Protein AF-A0A0D2X2A5-F1 (afdb_monomer_lite)

pLDDT: mean 70.15, std 28.11, range [24.83, 98.88]

Structure (mmCIF, N/CA/C/O backbone):
data_AF-A0A0D2X2A5-F1
#
_entry.id   AF-A0A0D2X2A5-F1
#
loop_
_atom_site.group_PDB
_atom_site.id
_atom_site.type_symbol
_atom_site.label_atom_id
_atom_site.label_alt_id
_atom_site.label_comp_id
_atom_site.label_asym_id
_atom_site.label_entity_id
_atom_site.label_seq_id
_atom_site.pdbx_PDB_ins_code
_atom_site.Cartn_x
_atom_site.Cartn_y
_atom_site.Cartn_z
_atom_site.occupancy
_atom_site.B_iso_or_equiv
_atom_site.auth_seq_id
_atom_site.auth_comp_id
_atom_site.auth_asym_id
_atom_site.auth_atom_id
_atom_site.pdbx_PDB_model_num
ATOM 1 N N . MET A 1 1 ? -6.581 -45.782 33.056 1.00 32.84 1 MET A N 1
ATOM 2 C CA . MET A 1 1 ? -6.401 -47.003 32.231 1.00 32.84 1 MET A CA 1
ATOM 3 C C . MET A 1 1 ? -6.021 -46.526 30.834 1.00 32.84 1 MET A C 1
ATOM 5 O O . MET A 1 1 ? -6.647 -45.572 30.409 1.00 32.84 1 MET A O 1
ATOM 9 N N . SER A 1 2 ? -5.031 -47.036 30.097 1.00 30.36 2 SER A N 1
ATOM 10 C CA . SER A 1 2 ? -3.945 -48.006 30.355 1.00 30.36 2 SER A CA 1
ATOM 11 C C . SER A 1 2 ? -2.781 -47.655 29.393 1.00 30.36 2 SER A C 1
ATOM 13 O O . SER A 1 2 ? -3.034 -47.101 28.335 1.00 30.36 2 SER A O 1
ATOM 15 N N . SER A 1 3 ? -1.497 -47.722 29.781 1.00 31.25 3 SER A N 1
ATOM 16 C CA . SER A 1 3 ? -0.569 -48.865 29.557 1.00 31.25 3 SER A CA 1
ATOM 17 C C . SER A 1 3 ? -0.588 -49.469 28.135 1.00 31.25 3 SER A C 1
ATOM 19 O O . SER A 1 3 ? -1.670 -49.767 27.655 1.00 31.25 3 SER A O 1
ATOM 21 N N . LYS A 1 4 ? 0.533 -49.803 27.460 1.00 33.59 4 LYS A N 1
ATOM 22 C CA . LYS A 1 4 ? 1.995 -49.817 27.778 1.00 33.59 4 LYS A CA 1
ATOM 23 C C . LYS A 1 4 ? 2.784 -49.968 26.439 1.00 33.59 4 LYS A C 1
ATOM 25 O O . LYS A 1 4 ? 2.247 -50.570 25.525 1.00 33.59 4 LYS A O 1
ATOM 30 N N . ARG A 1 5 ? 3.932 -49.297 26.218 1.00 34.66 5 ARG A N 1
ATOM 31 C CA . ARG A 1 5 ? 5.357 -49.738 26.386 1.00 34.66 5 ARG A CA 1
ATOM 32 C C . ARG A 1 5 ? 5.875 -50.921 25.526 1.00 34.66 5 ARG A C 1
ATOM 34 O O . ARG A 1 5 ? 5.166 -51.891 25.315 1.00 34.66 5 ARG A O 1
ATOM 41 N N . SER A 1 6 ? 7.206 -50.889 25.307 1.00 31.50 6 SER A N 1
ATOM 42 C CA . SER A 1 6 ? 8.152 -51.982 24.936 1.00 31.50 6 SER A CA 1
ATOM 43 C C . SER A 1 6 ? 8.149 -52.455 23.465 1.00 31.50 6 SER A C 1
ATOM 45 O O . SER A 1 6 ? 7.145 -52.291 22.790 1.00 31.50 6 SER A O 1
ATOM 47 N N . SER A 1 7 ? 9.247 -52.975 22.883 1.00 29.16 7 SER A N 1
ATOM 48 C CA . SER A 1 7 ? 10.572 -53.376 23.439 1.00 29.16 7 SER A CA 1
ATOM 49 C C . SER A 1 7 ? 11.677 -53.200 22.363 1.00 29.16 7 SER A C 1
ATOM 51 O O . SER A 1 7 ? 11.432 -53.552 21.219 1.00 29.16 7 SER A O 1
ATOM 53 N N . THR A 1 8 ? 12.786 -52.474 22.584 1.00 29.30 8 THR A N 1
ATOM 54 C CA . THR A 1 8 ? 14.106 -52.877 23.156 1.00 29.30 8 THR A CA 1
ATOM 55 C C . THR A 1 8 ? 14.978 -53.857 22.353 1.00 29.30 8 THR A C 1
ATOM 57 O O . THR A 1 8 ? 14.485 -54.882 21.904 1.00 29.30 8 THR A O 1
ATOM 60 N N . ALA A 1 9 ? 16.298 -53.619 22.449 1.00 29.23 9 ALA A N 1
ATOM 61 C CA . ALA A 1 9 ? 17.432 -54.541 22.245 1.00 29.23 9 ALA A CA 1
ATOM 62 C C . ALA A 1 9 ? 17.908 -54.812 20.796 1.00 29.23 9 ALA A C 1
ATOM 64 O O . ALA A 1 9 ? 17.088 -54.910 19.895 1.00 29.23 9 ALA A O 1
ATOM 65 N N . SER A 1 10 ? 19.197 -55.068 20.514 1.00 26.59 10 SER A N 1
ATOM 66 C CA . SER A 1 10 ? 20.508 -54.511 20.959 1.00 26.59 10 SER A CA 1
ATOM 67 C C . SER A 1 10 ? 21.641 -55.369 20.342 1.00 26.59 10 SER A C 1
ATOM 69 O O . SER A 1 10 ? 21.366 -56.358 19.671 1.00 26.59 10 SER A O 1
ATOM 71 N N . THR A 1 11 ? 22.906 -55.040 20.647 1.00 26.92 11 THR A N 1
ATOM 72 C CA . THR A 1 11 ? 24.155 -55.778 20.327 1.00 26.92 11 THR A CA 1
ATOM 73 C C . THR A 1 11 ? 24.678 -55.675 18.882 1.00 26.92 11 THR A C 1
ATOM 75 O O . THR A 1 11 ? 23.896 -55.555 17.950 1.00 26.92 11 THR A O 1
ATOM 78 N N . SER A 1 12 ? 25.986 -55.810 18.612 1.00 27.12 12 SER A N 1
ATOM 79 C CA . SER A 1 12 ? 27.190 -55.101 19.130 1.00 27.12 12 SER A CA 1
ATOM 80 C C . SER A 1 12 ? 28.466 -55.772 18.589 1.00 27.12 12 SER A C 1
ATOM 82 O O . SER A 1 12 ? 28.427 -56.961 18.296 1.00 27.12 12 SER A O 1
ATOM 84 N N . ALA A 1 13 ? 29.605 -55.062 18.661 1.00 29.14 13 ALA A N 1
ATOM 85 C CA . ALA A 1 13 ? 30.983 -55.586 18.559 1.00 29.14 13 ALA A CA 1
ATOM 86 C C . ALA A 1 13 ? 31.476 -56.002 17.145 1.00 29.14 13 ALA A C 1
ATOM 88 O O . ALA A 1 13 ? 30.692 -56.432 16.313 1.00 29.14 13 ALA A O 1
ATOM 89 N N . SER A 1 14 ? 32.776 -55.919 16.808 1.00 27.38 14 SER A N 1
ATOM 90 C CA . SER A 1 14 ? 33.888 -55.113 17.376 1.00 27.38 14 SER A CA 1
ATOM 91 C C . SER A 1 14 ? 35.152 -55.178 16.487 1.00 27.38 14 SER A C 1
ATOM 93 O O . SER A 1 14 ? 35.272 -56.085 15.670 1.00 27.38 14 SER A O 1
ATOM 95 N N . SER A 1 15 ? 36.145 -54.322 16.794 1.00 28.38 15 SER A N 1
ATOM 96 C CA . SER A 1 15 ? 37.598 -54.478 16.518 1.00 28.38 15 SER A CA 1
ATOM 97 C C . SER A 1 15 ? 38.129 -54.244 15.079 1.00 28.38 15 SER A C 1
ATOM 99 O O . SER A 1 15 ? 37.384 -54.413 14.125 1.00 28.38 15 SER A O 1
ATOM 101 N N . ALA A 1 16 ? 39.410 -53.892 14.837 1.00 28.70 16 ALA A N 1
ATOM 102 C CA . ALA A 1 16 ? 40.402 -53.112 15.619 1.00 28.70 16 ALA A CA 1
ATOM 103 C C . ALA A 1 16 ? 41.716 -52.838 14.819 1.00 28.70 16 ALA A C 1
ATOM 105 O O . ALA A 1 16 ? 42.058 -53.590 13.912 1.00 28.70 16 ALA A O 1
ATOM 106 N N . SER A 1 17 ? 42.534 -51.897 15.333 1.00 27.88 17 SER A N 1
ATOM 107 C CA . SER A 1 17 ? 44.025 -51.847 15.291 1.00 27.88 17 SER A CA 1
ATOM 108 C C . SER A 1 17 ? 44.788 -51.190 14.110 1.00 27.88 17 SER A C 1
ATOM 110 O O . SER A 1 17 ? 44.331 -51.189 12.977 1.00 27.88 17 SER A O 1
ATOM 112 N N . GLY A 1 18 ? 45.996 -50.664 14.421 1.00 26.83 18 GLY A N 1
ATOM 113 C CA . GLY A 1 18 ? 47.064 -50.235 13.482 1.00 26.83 18 GLY A CA 1
ATOM 114 C C . GLY A 1 18 ? 46.926 -48.825 12.866 1.00 26.83 18 GLY A C 1
ATOM 115 O O . GLY A 1 18 ? 46.165 -48.666 11.928 1.00 26.83 18 GLY A O 1
ATOM 116 N N . ALA A 1 19 ? 47.577 -47.717 13.263 1.00 28.61 19 ALA A N 1
ATOM 117 C CA . ALA A 1 19 ? 48.648 -47.366 14.220 1.00 28.61 19 ALA A CA 1
ATOM 118 C C . ALA A 1 19 ? 50.090 -47.103 13.677 1.00 28.61 19 ALA A C 1
ATOM 120 O O . ALA A 1 19 ? 50.947 -47.980 13.710 1.00 28.61 19 ALA A O 1
ATOM 121 N N . SER A 1 20 ? 50.392 -45.804 13.464 1.00 27.73 20 SER A N 1
ATOM 122 C CA . SER A 1 20 ? 51.627 -45.086 13.895 1.00 27.73 20 SER A CA 1
ATOM 123 C C . SER A 1 20 ? 52.805 -44.800 12.922 1.00 27.73 20 SER A C 1
ATOM 125 O O . SER A 1 20 ? 53.211 -45.637 12.126 1.00 27.73 20 SER A O 1
ATOM 127 N N . ARG A 1 21 ? 53.457 -43.641 13.189 1.00 29.89 21 ARG A N 1
ATOM 128 C CA . ARG A 1 21 ? 54.792 -43.118 12.756 1.00 29.89 21 ARG A CA 1
ATOM 129 C C . ARG A 1 21 ? 54.937 -42.519 11.337 1.00 29.89 21 ARG A C 1
ATOM 131 O O . ARG A 1 21 ? 54.161 -42.857 10.462 1.00 29.89 21 ARG A O 1
ATOM 138 N N . ARG A 1 22 ? 55.989 -41.734 11.000 1.00 29.86 22 ARG A N 1
ATOM 139 C CA . ARG A 1 22 ? 56.739 -40.579 11.616 1.00 29.86 22 ARG A CA 1
ATOM 140 C C . ARG A 1 22 ? 57.906 -40.194 10.655 1.00 29.86 22 ARG A C 1
ATOM 142 O O . ARG A 1 22 ? 58.451 -41.100 10.038 1.00 29.86 22 ARG A O 1
ATOM 149 N N . ARG A 1 23 ? 58.405 -38.938 10.692 1.00 27.39 23 ARG A N 1
ATOM 150 C CA . ARG A 1 23 ? 59.551 -38.344 9.918 1.00 27.39 23 ARG A CA 1
ATOM 151 C C . ARG A 1 23 ? 59.237 -37.906 8.461 1.00 27.39 23 ARG A C 1
ATOM 153 O O . ARG A 1 23 ? 58.246 -38.371 7.923 1.00 27.39 23 ARG A O 1
ATOM 160 N N . ALA A 1 24 ? 60.105 -37.162 7.744 1.00 27.05 24 ALA A N 1
ATOM 161 C CA . ALA A 1 24 ? 60.683 -35.808 7.978 1.00 27.05 24 ALA A CA 1
ATOM 162 C C . ALA A 1 24 ? 61.898 -35.475 7.054 1.00 27.05 24 ALA A C 1
ATOM 164 O O . ALA A 1 24 ? 62.823 -36.279 6.987 1.00 27.05 24 ALA A O 1
ATOM 165 N N . ARG A 1 25 ? 61.955 -34.210 6.571 1.00 28.91 25 ARG A N 1
ATOM 166 C CA . ARG A 1 25 ? 63.118 -33.407 6.074 1.00 28.91 25 ARG A CA 1
ATOM 167 C C . ARG A 1 25 ? 63.757 -33.670 4.681 1.00 28.91 25 ARG A C 1
ATOM 169 O O . ARG A 1 25 ? 63.785 -34.792 4.199 1.00 28.91 25 ARG A O 1
ATOM 176 N N . VAL A 1 26 ? 64.419 -32.589 4.209 1.00 29.47 26 VAL A N 1
ATOM 177 C CA . VAL A 1 26 ? 65.443 -32.426 3.133 1.00 29.47 26 VAL A CA 1
ATOM 178 C C . VAL A 1 26 ? 64.914 -32.304 1.685 1.00 29.47 26 VAL A C 1
ATOM 180 O O . VAL A 1 26 ? 64.035 -33.075 1.325 1.00 29.47 26 VAL A O 1
ATOM 183 N N . ALA A 1 27 ? 65.451 -31.466 0.774 1.00 30.20 27 ALA A N 1
ATOM 184 C CA . ALA A 1 27 ? 65.960 -30.064 0.803 1.00 30.20 27 ALA A CA 1
ATOM 185 C C . ALA A 1 27 ? 66.344 -29.617 -0.637 1.00 30.20 27 ALA A C 1
ATOM 187 O O . ALA A 1 27 ? 66.700 -30.470 -1.450 1.00 30.20 27 ALA A O 1
ATOM 188 N N . SER A 1 28 ? 66.281 -28.311 -0.929 1.00 30.61 28 SER A N 1
ATOM 189 C CA . SER A 1 28 ? 67.082 -27.528 -1.909 1.00 30.61 28 SER A CA 1
ATOM 190 C C . SER A 1 28 ? 66.368 -26.196 -2.209 1.00 30.61 28 SER A C 1
ATOM 192 O O . SER A 1 28 ? 65.140 -26.182 -2.241 1.00 30.61 28 SER A O 1
ATOM 194 N N . ASP A 1 29 ? 66.983 -25.070 -2.567 1.00 31.33 29 ASP A N 1
ATOM 195 C CA . ASP A 1 29 ? 68.261 -24.392 -2.258 1.00 31.33 29 ASP A CA 1
ATOM 196 C C . ASP A 1 29 ? 68.499 -23.395 -3.411 1.00 31.33 29 ASP A C 1
ATOM 198 O O . ASP A 1 29 ? 68.717 -23.810 -4.549 1.00 31.33 29 ASP A O 1
ATOM 202 N N . SER A 1 30 ? 68.470 -22.092 -3.122 1.00 30.52 30 SER A N 1
ATOM 203 C CA . SER A 1 30 ? 69.180 -21.040 -3.873 1.00 30.52 30 SER A CA 1
ATOM 204 C C . SER A 1 30 ? 69.169 -19.749 -3.045 1.00 30.52 30 SER A C 1
ATOM 206 O O . SER A 1 30 ? 68.126 -19.390 -2.500 1.00 30.52 30 SER A O 1
ATOM 208 N N . GLU A 1 31 ? 70.316 -19.086 -2.926 1.00 32.56 31 GLU A N 1
ATOM 209 C CA . GLU A 1 31 ? 70.615 -18.087 -1.885 1.00 32.56 31 GLU A CA 1
ATOM 210 C C . GLU A 1 31 ? 70.664 -16.626 -2.407 1.00 32.56 31 GLU A C 1
ATOM 212 O O . GLU A 1 31 ? 70.429 -16.380 -3.589 1.00 32.56 31 GLU A O 1
ATOM 217 N N . GLN A 1 32 ? 71.088 -15.717 -1.510 1.00 30.36 32 GLN A N 1
ATOM 218 C CA . GLN A 1 32 ? 71.712 -14.391 -1.723 1.00 30.36 32 GLN A CA 1
ATOM 219 C C . GLN A 1 32 ? 70.823 -13.128 -1.817 1.00 30.36 32 GLN A C 1
ATOM 221 O O . GLN A 1 32 ? 69.774 -13.143 -2.455 1.00 30.36 32 GLN A O 1
ATOM 226 N N . ASP A 1 33 ? 71.242 -11.962 -1.288 1.00 30.08 33 ASP A N 1
ATOM 227 C CA . ASP A 1 33 ? 72.020 -11.686 -0.052 1.00 30.08 33 ASP A CA 1
ATOM 228 C C . ASP A 1 33 ? 71.978 -10.174 0.322 1.00 30.08 33 ASP A C 1
ATOM 230 O O . ASP A 1 33 ? 71.411 -9.361 -0.405 1.00 30.08 33 ASP A O 1
ATOM 234 N N . GLU A 1 34 ? 72.659 -9.829 1.420 1.00 29.34 34 GLU A N 1
ATOM 235 C CA . GLU A 1 34 ? 73.256 -8.534 1.804 1.00 29.34 34 GLU A CA 1
ATOM 236 C C . GLU A 1 34 ? 72.378 -7.379 2.356 1.00 29.34 34 GLU A C 1
ATOM 238 O O . GLU A 1 34 ? 71.592 -6.689 1.710 1.00 29.34 34 GLU A O 1
ATOM 243 N N . SER A 1 35 ? 72.672 -7.090 3.623 1.00 32.75 35 SER A N 1
ATOM 244 C CA . SER A 1 35 ? 72.694 -5.797 4.335 1.00 32.75 35 SER A CA 1
ATOM 245 C C . SER A 1 35 ? 73.920 -5.882 5.292 1.00 32.75 35 SER A C 1
ATOM 247 O O . SER A 1 35 ? 74.449 -6.994 5.400 1.00 32.75 35 SER A O 1
ATOM 249 N N . PRO A 1 36 ? 74.391 -4.855 6.052 1.00 56.97 36 PRO A N 1
ATOM 250 C CA . PRO A 1 36 ? 73.799 -3.549 6.399 1.00 56.97 36 PRO A CA 1
ATOM 251 C C . PRO A 1 36 ? 74.858 -2.387 6.434 1.00 56.97 36 PRO A C 1
ATOM 253 O O . PRO A 1 36 ? 75.723 -2.341 5.569 1.00 56.97 36 PRO A O 1
ATOM 256 N N . MET A 1 37 ? 74.832 -1.533 7.486 1.00 29.73 37 MET A N 1
ATOM 257 C CA . MET A 1 37 ? 75.758 -0.432 7.896 1.00 29.73 37 MET A CA 1
ATOM 258 C C . MET A 1 37 ? 75.454 0.984 7.345 1.00 29.73 37 MET A C 1
ATOM 260 O O . MET A 1 37 ? 74.975 1.102 6.225 1.00 29.73 37 MET A O 1
ATOM 264 N N . ASP A 1 38 ? 75.786 2.111 8.007 1.00 29.86 38 ASP A N 1
ATOM 265 C CA . ASP A 1 38 ? 75.870 2.485 9.449 1.00 29.86 38 ASP A CA 1
ATOM 266 C C . ASP A 1 38 ? 76.043 4.035 9.588 1.00 29.86 38 ASP A C 1
ATOM 268 O O . ASP A 1 38 ? 76.477 4.685 8.637 1.00 29.86 38 ASP A O 1
ATOM 272 N N . SER A 1 39 ? 75.819 4.605 10.788 1.00 30.23 39 SER A N 1
ATOM 273 C CA . SER A 1 39 ? 76.190 5.967 11.265 1.00 30.23 39 SER A CA 1
ATOM 274 C C . SER A 1 39 ? 75.469 7.204 10.660 1.00 30.23 39 SER A C 1
ATOM 276 O O . SER A 1 39 ? 75.005 7.175 9.527 1.00 30.23 39 SER A O 1
ATOM 278 N N . GLY A 1 40 ? 75.333 8.355 11.351 1.00 27.03 40 GLY A N 1
ATOM 279 C CA . GLY A 1 40 ? 75.561 8.675 12.778 1.00 27.03 40 GLY A CA 1
ATOM 280 C C . GLY A 1 40 ? 75.753 10.188 13.077 1.00 27.03 40 GLY A C 1
ATOM 281 O O . GLY A 1 40 ? 76.170 10.923 12.190 1.00 27.03 40 GLY A O 1
ATOM 282 N N . LEU A 1 41 ? 75.557 10.604 14.352 1.00 30.41 41 LEU A N 1
ATOM 283 C CA . LEU A 1 41 ? 76.009 11.885 14.985 1.00 30.41 41 LEU A CA 1
ATOM 284 C C . LEU A 1 41 ? 75.274 13.198 14.540 1.00 30.41 41 LEU A C 1
ATOM 286 O O . LEU A 1 41 ? 74.725 13.241 13.448 1.00 30.41 41 LEU A O 1
ATOM 290 N N . THR A 1 42 ? 75.155 14.314 15.300 1.00 29.62 42 THR A N 1
ATOM 291 C CA . THR A 1 42 ? 75.559 14.708 16.687 1.00 29.62 42 THR A CA 1
ATOM 292 C C . THR A 1 42 ? 74.770 15.943 17.211 1.00 29.62 42 THR A C 1
ATOM 294 O O . THR A 1 42 ? 74.426 16.802 16.412 1.00 29.62 42 THR A O 1
ATOM 297 N N . GLU A 1 43 ? 74.565 16.028 18.542 1.00 29.84 43 GLU A N 1
ATOM 298 C CA . GLU A 1 43 ? 74.581 17.200 19.484 1.00 29.84 43 GLU A CA 1
ATOM 299 C C . GLU A 1 43 ? 74.018 18.607 19.091 1.00 29.84 43 GLU A C 1
ATOM 301 O O . GLU A 1 43 ? 74.251 19.131 18.011 1.00 29.84 43 GLU A O 1
ATOM 306 N N . SER A 1 44 ? 73.365 19.382 19.983 1.00 27.62 44 SER A N 1
ATOM 307 C CA . SER A 1 44 ? 73.984 19.971 21.200 1.00 27.62 44 SER A CA 1
ATOM 308 C C . SER A 1 44 ? 73.030 20.825 22.095 1.00 27.62 44 SER A C 1
ATOM 310 O O . SER A 1 44 ? 72.017 21.324 21.627 1.00 27.62 44 SER A O 1
ATOM 312 N N . HIS A 1 45 ? 73.403 20.978 23.385 1.00 28.64 45 HIS A N 1
ATOM 313 C CA . HIS A 1 45 ? 73.138 22.040 24.408 1.00 28.64 45 HIS A CA 1
ATOM 314 C C . HIS A 1 45 ? 71.837 22.910 24.406 1.00 28.64 45 HIS A C 1
ATOM 316 O O . HIS A 1 45 ? 71.492 23.523 23.410 1.00 28.64 45 HIS A O 1
ATOM 322 N N . ALA A 1 46 ? 71.034 23.001 25.492 1.00 27.98 46 ALA A N 1
ATOM 323 C CA . ALA A 1 46 ? 71.226 23.680 26.813 1.00 27.98 46 ALA A CA 1
ATOM 324 C C . ALA A 1 46 ? 71.064 25.239 26.767 1.00 27.98 46 ALA A C 1
ATOM 326 O O . ALA A 1 46 ? 71.429 25.838 25.770 1.00 27.98 46 ALA A O 1
ATOM 327 N N . SER A 1 47 ? 70.563 26.011 27.760 1.00 28.05 47 SER A N 1
ATOM 328 C CA . SER A 1 47 ? 70.158 25.796 29.177 1.00 28.05 47 SER A CA 1
ATOM 329 C C . SER A 1 47 ? 69.275 26.961 29.733 1.00 28.05 47 SER A C 1
ATOM 331 O O . SER A 1 47 ? 69.194 28.009 29.102 1.00 28.05 47 SER A O 1
ATOM 333 N N . GLY A 1 48 ? 68.690 26.821 30.944 1.00 26.66 48 GLY A N 1
ATOM 334 C CA . GLY A 1 48 ? 68.057 27.903 31.753 1.00 26.66 48 GLY A CA 1
ATOM 335 C C . GLY A 1 48 ? 66.660 27.519 32.301 1.00 26.66 48 GLY A C 1
ATOM 336 O O . GLY A 1 48 ? 65.827 27.085 31.522 1.00 26.66 48 GLY A O 1
ATOM 337 N N . ALA A 1 49 ? 66.343 27.457 33.610 1.00 28.86 49 ALA A N 1
ATOM 338 C CA . ALA A 1 49 ? 66.426 28.433 34.726 1.00 28.86 49 ALA A CA 1
ATOM 339 C C . ALA A 1 49 ? 65.327 29.531 34.667 1.00 28.86 49 ALA A C 1
ATOM 341 O O . ALA A 1 49 ? 65.189 30.162 33.631 1.00 28.86 49 ALA A O 1
ATOM 342 N N . ARG A 1 50 ? 64.556 29.870 35.726 1.00 29.48 50 ARG A N 1
ATOM 343 C CA . ARG A 1 50 ? 64.545 29.463 37.162 1.00 29.48 50 ARG A CA 1
ATOM 344 C C . ARG A 1 50 ? 63.261 29.971 37.881 1.00 29.48 50 ARG A C 1
ATOM 346 O O . ARG A 1 50 ? 62.939 31.134 37.695 1.00 29.48 50 ARG A O 1
ATOM 353 N N . HIS A 1 51 ? 62.704 29.194 38.830 1.00 29.52 51 HIS A N 1
ATOM 354 C CA . HIS A 1 51 ? 61.874 29.629 39.996 1.00 29.52 51 HIS A CA 1
ATOM 355 C C . HIS A 1 51 ? 60.619 30.532 39.747 1.00 29.52 51 HIS A C 1
ATOM 357 O O . HIS A 1 51 ? 60.285 30.828 38.612 1.00 29.52 51 HIS A O 1
ATOM 363 N N . ALA A 1 52 ? 59.917 31.079 40.762 1.00 29.36 52 ALA A N 1
ATOM 364 C CA . ALA A 1 52 ? 59.089 30.510 41.867 1.00 29.36 52 ALA A CA 1
ATOM 365 C C . ALA A 1 52 ? 58.469 31.709 42.676 1.00 29.36 52 ALA A C 1
ATOM 367 O O . ALA A 1 52 ? 58.858 32.841 42.415 1.00 29.36 52 ALA A O 1
ATOM 368 N N . THR A 1 53 ? 57.551 31.646 43.664 1.00 28.20 53 THR A N 1
ATOM 369 C CA . THR A 1 53 ? 56.893 30.578 44.466 1.00 28.20 53 THR A CA 1
ATOM 370 C C . THR A 1 53 ? 55.617 31.140 45.156 1.00 28.20 53 THR A C 1
ATOM 372 O O . THR A 1 53 ? 55.583 32.342 45.396 1.00 28.20 53 THR A O 1
ATOM 375 N N . ARG A 1 54 ? 54.714 30.269 45.670 1.00 29.62 54 ARG A N 1
ATOM 376 C CA . ARG A 1 54 ? 53.617 30.537 46.662 1.00 29.62 54 ARG A CA 1
ATOM 377 C C . ARG A 1 54 ? 52.398 31.359 46.169 1.00 29.62 54 ARG A C 1
ATOM 379 O O . ARG A 1 54 ? 52.523 32.131 45.234 1.00 29.62 54 ARG A O 1
ATOM 386 N N . GLY A 1 55 ? 51.211 31.250 46.791 1.00 27.20 55 GLY A N 1
ATOM 387 C CA . GLY A 1 55 ? 50.754 30.304 47.837 1.00 27.20 55 GLY A CA 1
ATOM 388 C C . GLY A 1 55 ? 49.607 30.836 48.733 1.00 27.20 55 GLY A C 1
ATOM 389 O O . GLY A 1 55 ? 49.327 32.027 48.714 1.00 27.20 55 GLY A O 1
ATOM 390 N N . GLY A 1 56 ? 49.001 29.957 49.550 1.00 27.75 56 GLY A N 1
ATOM 391 C CA . GLY A 1 56 ? 47.809 30.222 50.399 1.00 27.75 56 GLY A CA 1
ATOM 392 C C . GLY A 1 56 ? 46.535 29.620 49.772 1.00 27.75 56 GLY A C 1
ATOM 393 O O . GLY A 1 56 ? 46.423 29.657 48.554 1.00 27.75 56 GLY A O 1
ATOM 394 N N . ARG A 1 57 ? 45.621 28.900 50.452 1.00 27.75 57 ARG A N 1
ATOM 395 C CA . ARG A 1 57 ? 45.013 28.996 51.812 1.00 27.75 57 ARG A CA 1
ATOM 396 C C . ARG A 1 57 ? 44.096 30.232 51.957 1.00 27.75 57 ARG A C 1
ATOM 398 O O . ARG A 1 57 ? 44.504 31.305 51.536 1.00 27.75 57 ARG A O 1
ATOM 405 N N . GLU A 1 58 ? 42.882 30.149 52.522 1.00 29.88 58 GLU A N 1
ATOM 406 C CA . GLU A 1 58 ? 42.249 29.037 53.270 1.00 29.88 58 GLU A CA 1
ATOM 407 C C . GLU A 1 58 ? 40.697 28.999 53.159 1.00 29.88 58 GLU A C 1
ATOM 409 O O . GLU A 1 58 ? 40.110 29.662 52.311 1.00 29.88 58 GLU A O 1
ATOM 414 N N . GLN A 1 59 ? 40.080 28.156 53.999 1.00 29.22 59 GLN A N 1
ATOM 415 C CA . GLN A 1 59 ? 38.647 27.868 54.227 1.00 29.22 59 GLN A CA 1
ATOM 416 C C . GLN A 1 59 ? 37.845 29.137 54.667 1.00 29.22 59 GLN A C 1
ATOM 418 O O . GLN A 1 59 ? 38.461 30.174 54.893 1.00 29.22 59 GLN A O 1
ATOM 423 N N . THR A 1 60 ? 36.505 29.194 54.797 1.00 29.97 60 THR A N 1
ATOM 424 C CA . THR A 1 60 ? 35.539 28.277 55.469 1.00 29.97 60 THR A CA 1
ATOM 425 C C . THR A 1 60 ? 34.057 28.540 55.103 1.00 29.97 60 THR A C 1
ATOM 427 O O . THR A 1 60 ? 33.705 29.674 54.805 1.00 29.97 60 THR A O 1
ATOM 430 N N . ASP A 1 61 ? 33.217 27.504 55.266 1.00 28.09 61 ASP A N 1
ATOM 431 C CA . ASP A 1 61 ? 31.849 27.433 55.851 1.00 28.09 61 ASP A CA 1
ATOM 432 C C . ASP A 1 61 ? 30.688 28.415 55.533 1.00 28.09 61 ASP A C 1
ATOM 434 O O . ASP A 1 61 ? 30.840 29.621 55.380 1.00 28.09 61 ASP A O 1
ATOM 438 N N . GLY A 1 62 ? 29.462 27.862 55.631 1.00 28.08 62 GLY A N 1
ATOM 439 C CA . GLY A 1 62 ? 28.177 28.583 55.732 1.00 28.08 62 GLY A CA 1
ATOM 440 C C . GLY A 1 62 ? 27.401 28.674 54.406 1.00 28.08 62 GLY A C 1
ATOM 441 O O . GLY A 1 62 ? 27.916 29.174 53.418 1.00 28.08 62 GLY A O 1
ATOM 442 N N . GLY A 1 63 ? 26.149 28.219 54.264 1.00 25.73 63 GLY A N 1
ATOM 443 C CA . GLY A 1 63 ? 25.174 27.771 55.266 1.00 25.73 63 GLY A CA 1
ATOM 444 C C . GLY A 1 63 ? 24.462 28.958 55.938 1.00 25.73 63 GLY A C 1
ATOM 445 O O . GLY A 1 63 ? 25.119 29.770 56.568 1.00 25.73 63 GLY A O 1
ATOM 446 N N . SER A 1 64 ? 23.133 29.107 55.893 1.00 27.97 64 SER A N 1
ATOM 447 C CA . SER A 1 64 ? 22.088 28.256 55.294 1.00 27.97 64 SER A CA 1
ATOM 448 C C . SER A 1 64 ? 20.751 29.018 55.197 1.00 27.97 64 SER A C 1
ATOM 450 O O . SER A 1 64 ? 20.591 30.005 55.910 1.00 27.97 64 SER A O 1
ATOM 452 N N . ARG A 1 65 ? 19.769 28.462 54.457 1.00 29.05 65 ARG A N 1
ATOM 453 C CA . ARG A 1 65 ? 18.321 28.807 54.502 1.00 29.05 65 ARG A CA 1
ATOM 454 C C . ARG A 1 65 ? 17.937 30.234 54.043 1.00 29.05 65 ARG A C 1
ATOM 456 O O . ARG A 1 65 ? 18.763 31.129 54.015 1.00 29.05 65 ARG A O 1
ATOM 463 N N . ALA A 1 66 ? 16.676 30.528 53.716 1.00 27.59 66 ALA A N 1
ATOM 464 C CA . ALA A 1 66 ? 15.583 29.731 53.126 1.00 27.59 66 ALA A CA 1
ATOM 465 C C . ALA A 1 66 ? 14.434 30.687 52.747 1.00 27.59 66 ALA A C 1
ATOM 467 O O . ALA A 1 66 ? 14.315 31.738 53.370 1.00 27.59 66 ALA A O 1
ATOM 468 N N . ALA A 1 67 ? 13.533 30.232 51.861 1.00 27.75 67 ALA A N 1
ATOM 469 C CA . ALA A 1 67 ? 12.215 30.827 51.591 1.00 27.75 67 ALA A CA 1
ATOM 470 C C . ALA A 1 67 ? 12.218 32.253 50.978 1.00 27.75 67 ALA A C 1
ATOM 472 O O . ALA A 1 67 ? 13.179 32.999 51.098 1.00 27.75 67 ALA A O 1
ATOM 473 N N . ALA A 1 68 ? 11.158 32.712 50.310 1.00 27.38 68 ALA A N 1
ATOM 474 C CA . ALA A 1 68 ? 10.107 32.032 49.535 1.00 27.38 68 ALA A CA 1
ATOM 475 C C . ALA A 1 68 ? 9.333 33.111 48.743 1.00 27.38 68 ALA A C 1
ATOM 477 O O . ALA A 1 68 ? 9.497 34.298 49.017 1.00 27.38 68 ALA A O 1
ATOM 478 N N . SER A 1 69 ? 8.386 32.679 47.897 1.00 27.19 69 SER A N 1
ATOM 479 C CA . SER A 1 69 ? 7.263 33.490 47.379 1.00 27.19 69 SER A CA 1
ATOM 480 C C . SER A 1 69 ? 7.628 34.617 46.386 1.00 27.19 69 SER A C 1
ATOM 482 O O . SER A 1 69 ? 8.763 35.074 46.347 1.00 27.19 69 SER A O 1
ATOM 484 N N . SER A 1 70 ? 6.716 35.138 45.559 1.00 27.48 70 SER A N 1
ATOM 485 C CA . SER A 1 70 ? 5.506 34.571 44.921 1.00 27.48 70 SER A CA 1
ATOM 486 C C . SER A 1 70 ? 4.927 35.620 43.964 1.00 27.48 70 SER A C 1
ATOM 488 O O . SER A 1 70 ? 5.164 36.803 44.184 1.00 27.48 70 SER A O 1
ATOM 490 N N . ALA A 1 71 ? 4.064 35.192 43.034 1.00 28.75 71 ALA A N 1
ATOM 491 C CA . ALA A 1 71 ? 3.323 36.027 42.079 1.00 28.75 71 ALA A CA 1
ATOM 492 C C . ALA A 1 71 ? 4.234 36.753 41.054 1.00 28.75 71 ALA A C 1
ATOM 494 O O . ALA A 1 71 ? 5.192 37.427 41.405 1.00 28.75 71 ALA A O 1
ATOM 495 N N . ALA A 1 72 ? 4.098 36.550 39.743 1.00 27.81 72 ALA A N 1
ATOM 496 C CA . ALA A 1 72 ? 2.898 36.632 38.903 1.00 27.81 72 ALA A CA 1
ATOM 497 C C . ALA A 1 72 ? 2.304 38.049 38.873 1.00 27.81 72 ALA A C 1
ATOM 499 O O . ALA A 1 72 ? 1.714 38.514 39.845 1.00 27.81 72 ALA A O 1
ATOM 500 N N . PHE A 1 73 ? 2.410 38.701 37.715 1.00 25.94 73 PHE A N 1
ATOM 501 C CA . PHE A 1 73 ? 1.593 39.859 37.373 1.00 25.94 73 PHE A CA 1
ATOM 502 C C . PHE A 1 73 ? 1.105 39.733 35.930 1.00 25.94 73 PHE A C 1
ATOM 504 O O . PHE A 1 73 ? 1.784 39.158 35.080 1.00 25.94 73 PHE A O 1
ATOM 511 N N . SER A 1 74 ? -0.104 40.218 35.681 1.00 26.83 74 SER A N 1
ATOM 512 C CA . SER A 1 74 ? -0.852 40.031 34.440 1.00 26.83 74 SER A CA 1
ATOM 513 C C . SER A 1 74 ? -0.817 41.269 33.539 1.00 26.83 74 SER A C 1
ATOM 515 O O . SER A 1 74 ? -0.630 42.387 34.011 1.00 26.83 74 SER A O 1
ATOM 517 N N . GLY A 1 75 ? -1.128 41.068 32.253 1.00 26.31 75 GLY A N 1
ATOM 518 C CA . GLY A 1 75 ? -1.864 42.071 31.473 1.00 26.31 75 GLY A CA 1
ATOM 519 C C . GLY A 1 75 ? -1.120 42.802 30.350 1.00 26.31 75 GLY A C 1
ATOM 520 O O . GLY A 1 75 ? -0.439 43.791 30.580 1.00 26.31 75 GLY A O 1
ATOM 521 N N . GLY A 1 76 ? -1.423 42.400 29.111 1.00 25.27 76 GLY A N 1
ATOM 522 C CA . GLY A 1 76 ? -2.158 43.281 28.189 1.00 25.27 76 GLY A CA 1
ATOM 523 C C . GLY A 1 76 ? -1.432 44.449 27.501 1.00 25.27 76 GLY A C 1
ATOM 524 O O . GLY A 1 76 ? -1.366 45.547 28.032 1.00 25.27 76 GLY A O 1
ATOM 525 N N . SER A 1 77 ? -1.062 44.216 26.237 1.00 26.19 77 SER A N 1
ATOM 526 C CA . SER A 1 77 ? -1.178 45.118 25.070 1.00 26.19 77 SER A CA 1
ATOM 527 C C . SER A 1 77 ? -1.117 46.650 25.224 1.00 26.19 77 SER A C 1
ATOM 529 O O . SER A 1 77 ? -2.066 47.262 25.703 1.00 26.19 77 SER A O 1
ATOM 531 N N . ALA A 1 78 ? -0.165 47.275 24.510 1.00 29.06 78 ALA A N 1
ATOM 532 C CA . ALA A 1 78 ? -0.471 48.250 23.442 1.00 29.06 78 ALA A CA 1
ATOM 533 C C . ALA A 1 78 ? 0.764 48.574 22.565 1.00 29.06 78 ALA A C 1
ATOM 535 O O . ALA A 1 78 ? 1.906 48.417 22.991 1.00 29.06 78 ALA A O 1
ATOM 536 N N . HIS A 1 79 ? 0.533 49.051 21.336 1.00 30.05 79 HIS A N 1
ATOM 537 C CA . HIS A 1 79 ? 1.576 49.562 20.434 1.00 30.05 79 HIS A CA 1
ATOM 538 C C . HIS A 1 79 ? 2.187 50.893 20.906 1.00 30.05 79 HIS A C 1
ATOM 540 O O . HIS A 1 79 ? 1.463 51.777 21.357 1.00 30.05 79 HIS A O 1
ATOM 546 N N . LEU A 1 80 ? 3.460 51.122 20.559 1.00 26.80 80 LEU A N 1
ATOM 547 C CA . LEU A 1 80 ? 3.893 52.399 19.974 1.00 26.80 80 LEU A CA 1
ATOM 548 C C . LEU A 1 80 ? 5.104 52.191 19.043 1.00 26.80 80 LEU A C 1
ATOM 550 O O . LEU A 1 80 ? 5.835 51.214 19.185 1.00 26.80 80 LEU A O 1
ATOM 554 N N . ALA A 1 81 ? 5.318 53.096 18.083 1.00 28.69 81 ALA A N 1
ATOM 555 C CA . ALA A 1 81 ? 6.428 53.037 17.123 1.00 28.69 81 ALA A CA 1
ATOM 556 C C . ALA A 1 81 ? 7.433 54.184 17.341 1.00 28.69 81 ALA A C 1
ATOM 558 O O . ALA A 1 81 ? 7.034 55.301 17.666 1.00 28.69 81 ALA A O 1
ATOM 559 N N . GLY A 1 82 ? 8.728 53.940 17.099 1.00 25.48 82 GLY A N 1
ATOM 560 C CA . GLY A 1 82 ? 9.792 54.948 17.230 1.00 25.48 82 GLY A CA 1
ATOM 561 C C . GLY A 1 82 ? 10.992 54.686 16.309 1.00 25.48 82 GLY A C 1
ATOM 562 O O . GLY A 1 82 ? 11.364 53.539 16.086 1.00 25.48 82 GLY A O 1
ATOM 563 N N . LYS A 1 83 ? 11.597 55.751 15.756 1.00 25.98 83 LYS A N 1
ATOM 564 C CA . LYS A 1 83 ? 12.742 55.702 14.817 1.00 25.98 83 LYS A CA 1
ATOM 565 C C . LYS A 1 83 ? 13.980 56.430 15.374 1.00 25.98 83 LYS A C 1
ATOM 567 O O . LYS A 1 83 ? 13.926 57.651 15.486 1.00 25.98 83 LYS A O 1
ATOM 572 N N . VAL A 1 84 ? 15.105 55.723 15.569 1.00 25.36 84 VAL A N 1
ATOM 573 C CA . VAL A 1 84 ? 16.498 56.250 15.650 1.00 25.36 84 VAL A CA 1
ATOM 574 C C . VAL A 1 84 ? 17.479 55.172 15.118 1.00 25.36 84 VAL A C 1
ATOM 576 O O . VAL A 1 84 ? 17.124 54.000 15.078 1.00 25.36 84 VAL A O 1
ATOM 579 N N . LYS A 1 85 ? 18.724 55.501 14.739 1.00 24.98 85 LYS A N 1
ATOM 580 C CA . LYS A 1 85 ? 19.138 55.965 13.394 1.00 24.98 85 LYS A CA 1
ATOM 581 C C . LYS A 1 85 ? 20.588 56.521 13.435 1.00 24.98 85 LYS A C 1
ATOM 583 O O . LYS A 1 85 ? 20.776 57.656 13.863 1.00 24.98 85 LYS A O 1
ATOM 588 N N . HIS A 1 86 ? 21.554 55.784 12.865 1.00 26.61 86 HIS A N 1
ATOM 589 C CA . HIS A 1 86 ? 23.017 56.070 12.790 1.00 26.61 86 HIS A CA 1
ATOM 590 C C . HIS A 1 86 ? 23.821 55.835 14.090 1.00 26.61 86 HIS A C 1
ATOM 592 O O . HIS A 1 86 ? 23.241 55.893 15.168 1.00 26.61 86 HIS A O 1
ATOM 598 N N . ALA A 1 87 ? 25.140 55.563 14.067 1.00 25.64 87 ALA A N 1
ATOM 599 C CA . ALA A 1 87 ? 26.137 55.393 12.970 1.00 25.64 87 ALA A CA 1
ATOM 600 C C . ALA A 1 87 ? 26.804 53.978 13.059 1.00 25.64 87 ALA A C 1
ATOM 602 O O . ALA A 1 87 ? 26.237 53.146 13.759 1.00 25.64 87 ALA A O 1
ATOM 603 N N . SER A 1 88 ? 27.891 53.530 12.399 1.00 24.83 88 SER A N 1
ATOM 604 C CA . SER A 1 88 ? 29.011 54.063 11.561 1.00 24.83 88 SER A CA 1
ATOM 605 C C . SER A 1 88 ? 29.274 53.070 10.378 1.00 24.83 88 SER A C 1
ATOM 607 O O . SER A 1 88 ? 28.484 52.141 10.247 1.00 24.83 88 SER A O 1
ATOM 609 N N . LYS A 1 89 ? 30.184 53.164 9.381 1.00 26.14 89 LYS A N 1
ATOM 610 C CA . LYS A 1 89 ? 31.543 53.732 9.119 1.00 26.14 89 LYS A CA 1
ATOM 611 C C . LYS A 1 89 ? 32.695 52.970 9.819 1.00 26.14 89 LYS A C 1
ATOM 613 O O . LYS A 1 89 ? 32.796 53.077 11.032 1.00 26.14 89 LYS A O 1
ATOM 618 N N . HIS A 1 90 ? 33.493 52.116 9.159 1.00 30.09 90 HIS A N 1
ATOM 619 C CA . HIS A 1 90 ? 34.543 52.337 8.117 1.00 30.09 90 HIS A CA 1
ATOM 620 C C . HIS A 1 90 ? 35.891 51.856 8.727 1.00 30.09 90 HIS A C 1
ATOM 622 O O . HIS A 1 90 ? 36.008 51.946 9.949 1.00 30.09 90 HIS A O 1
ATOM 628 N N . ASP A 1 91 ? 36.959 51.394 8.062 1.00 29.44 91 ASP A N 1
ATOM 629 C CA . ASP A 1 91 ? 37.320 50.934 6.690 1.00 29.44 91 ASP A CA 1
ATOM 630 C C . ASP A 1 91 ? 38.683 50.177 6.844 1.00 29.44 91 ASP A C 1
ATOM 632 O O . ASP A 1 91 ? 39.319 50.331 7.890 1.00 29.44 91 ASP A O 1
ATOM 636 N N . ASP A 1 92 ? 39.239 49.354 5.942 1.00 31.45 92 ASP A N 1
ATOM 637 C CA . ASP A 1 92 ? 38.870 48.864 4.594 1.00 31.45 92 ASP A CA 1
ATOM 638 C C . ASP A 1 92 ? 39.565 47.492 4.325 1.00 31.45 92 ASP A C 1
ATOM 640 O O . ASP A 1 92 ? 40.305 47.027 5.199 1.00 31.45 92 ASP A O 1
ATOM 644 N N . GLY A 1 93 ? 39.425 46.873 3.135 1.00 26.52 93 GLY A N 1
ATOM 645 C CA . GLY A 1 93 ? 40.365 45.809 2.695 1.00 26.52 93 GLY A CA 1
ATOM 646 C C . GLY A 1 93 ? 39.913 44.802 1.616 1.00 26.52 93 GLY A C 1
ATOM 647 O O . GLY A 1 93 ? 39.339 43.766 1.945 1.00 26.52 93 GLY A O 1
ATOM 648 N N . ASP A 1 94 ? 40.275 45.094 0.363 1.00 31.80 94 ASP A N 1
ATOM 649 C CA . ASP A 1 94 ? 40.223 44.307 -0.895 1.00 31.80 94 ASP A CA 1
ATOM 650 C C . ASP A 1 94 ? 40.635 42.808 -0.842 1.00 31.80 94 ASP A C 1
ATOM 652 O O . ASP A 1 94 ? 41.387 42.396 0.041 1.00 31.80 94 ASP A O 1
ATOM 656 N N . ASP A 1 95 ? 40.368 41.953 -1.847 1.00 33.22 95 ASP A N 1
ATOM 657 C CA . ASP A 1 95 ? 39.296 41.830 -2.873 1.00 33.22 95 ASP A CA 1
ATOM 658 C C . ASP A 1 95 ? 39.559 40.518 -3.659 1.00 33.22 95 ASP A C 1
ATOM 660 O O . ASP A 1 95 ? 40.638 40.381 -4.236 1.00 33.22 95 ASP A O 1
ATOM 664 N N . ASP A 1 96 ? 38.632 39.542 -3.678 1.00 35.53 96 ASP A N 1
ATOM 665 C CA . ASP A 1 96 ? 38.784 38.314 -4.497 1.00 35.53 96 ASP A CA 1
ATOM 666 C C . ASP A 1 96 ? 37.470 37.499 -4.671 1.00 35.53 96 ASP A C 1
ATOM 668 O O . ASP A 1 96 ? 37.293 36.413 -4.098 1.00 35.53 96 ASP A O 1
ATOM 672 N N . GLN A 1 97 ? 36.469 38.020 -5.411 1.00 33.50 97 GLN A N 1
ATOM 673 C CA . GLN A 1 97 ? 35.238 37.239 -5.686 1.00 33.50 97 GLN A CA 1
ATOM 674 C C . GLN A 1 97 ? 34.395 37.634 -6.924 1.00 33.50 97 GLN A C 1
ATOM 676 O O . GLN A 1 97 ? 33.219 37.997 -6.826 1.00 33.50 97 GLN A O 1
ATOM 681 N N . ALA A 1 98 ? 34.954 37.474 -8.129 1.00 41.56 98 ALA A N 1
ATOM 682 C CA . ALA A 1 98 ? 34.274 37.797 -9.394 1.00 41.56 98 ALA A CA 1
ATOM 683 C C . ALA A 1 98 ? 33.997 36.590 -10.330 1.00 41.56 98 ALA A C 1
ATOM 685 O O . ALA A 1 98 ? 34.540 36.527 -11.433 1.00 41.56 98 ALA A O 1
ATOM 686 N N . PRO A 1 99 ? 33.097 35.655 -9.952 1.00 43.75 99 PRO A N 1
ATOM 687 C CA . PRO A 1 99 ? 32.220 35.068 -10.983 1.00 43.75 99 PRO A CA 1
ATOM 688 C C . PRO A 1 99 ? 30.733 34.907 -10.593 1.00 43.75 99 PRO A C 1
ATOM 690 O O . PRO A 1 99 ? 29.898 34.658 -11.461 1.00 43.75 99 PRO A O 1
ATOM 693 N N . PHE A 1 100 ? 30.355 35.054 -9.318 1.00 38.81 100 PHE A N 1
ATOM 694 C CA . PHE A 1 100 ? 29.045 34.576 -8.829 1.00 38.81 100 PHE A CA 1
ATOM 695 C C . PHE A 1 100 ? 27.838 35.459 -9.221 1.00 38.81 100 PHE A C 1
ATOM 697 O O . PHE A 1 100 ? 26.732 34.964 -9.445 1.00 38.81 100 PHE A O 1
ATOM 704 N N . ASN A 1 101 ? 28.038 36.775 -9.358 1.00 46.22 101 ASN A N 1
ATOM 705 C CA . ASN A 1 101 ? 26.950 37.749 -9.561 1.00 46.22 101 ASN A CA 1
ATOM 706 C C . ASN A 1 101 ? 26.367 37.804 -10.991 1.00 46.22 101 ASN A C 1
ATOM 708 O O . ASN A 1 101 ? 25.352 38.471 -11.212 1.00 46.22 101 ASN A O 1
ATOM 712 N N . ALA A 1 102 ? 26.969 37.119 -11.969 1.00 44.31 102 ALA A N 1
ATOM 713 C CA . ALA A 1 102 ? 26.472 37.107 -13.349 1.00 44.31 102 ALA A CA 1
ATOM 714 C C . ALA A 1 102 ? 25.218 36.225 -13.510 1.00 44.31 102 ALA A C 1
ATOM 716 O O . ALA A 1 102 ? 24.207 36.672 -14.057 1.00 44.31 102 ALA A O 1
ATOM 717 N N . GLY A 1 103 ? 25.252 34.996 -12.978 1.00 48.22 103 GLY A N 1
ATOM 718 C CA . GLY A 1 103 ? 24.166 34.020 -13.133 1.00 48.22 103 GLY A CA 1
ATOM 719 C C . GLY A 1 103 ? 22.850 34.467 -12.491 1.00 48.22 103 GLY A C 1
ATOM 720 O O . GLY A 1 103 ? 21.789 34.351 -13.104 1.00 48.22 103 GLY A O 1
ATOM 721 N N . GLN A 1 104 ? 22.907 35.059 -11.293 1.00 48.59 104 GLN A N 1
ATOM 722 C CA . GLN A 1 104 ? 21.706 35.531 -10.593 1.00 48.59 104 GLN A CA 1
ATOM 723 C C . GLN A 1 104 ? 20.979 36.646 -11.363 1.00 48.59 104 GLN A C 1
ATOM 725 O O . GLN A 1 104 ? 19.750 36.629 -11.451 1.00 48.59 104 GLN A O 1
ATOM 730 N N . ARG A 1 105 ? 21.718 37.573 -11.994 1.00 49.38 105 ARG A N 1
ATOM 731 C CA . ARG A 1 105 ? 21.126 38.634 -12.827 1.00 49.38 105 ARG A CA 1
ATOM 732 C C . ARG A 1 105 ? 20.461 38.076 -14.087 1.00 49.38 105 ARG A C 1
ATOM 734 O O . ARG A 1 105 ? 19.368 38.524 -14.424 1.00 49.38 105 ARG A O 1
ATOM 741 N N . ALA A 1 106 ? 21.060 37.073 -14.732 1.00 55.78 106 ALA A N 1
ATOM 742 C CA . ALA A 1 106 ? 20.470 36.412 -15.897 1.00 55.78 106 ALA A CA 1
ATOM 743 C C . ALA A 1 106 ? 19.140 35.710 -15.555 1.00 55.78 106 ALA A C 1
ATOM 745 O O . ALA A 1 106 ? 18.134 35.936 -16.226 1.00 55.78 106 ALA A O 1
ATOM 746 N N . VAL A 1 107 ? 19.094 34.936 -14.461 1.00 56.69 107 VAL A N 1
ATOM 747 C CA . VAL A 1 107 ? 17.865 34.255 -13.999 1.00 56.69 107 VAL A CA 1
ATOM 748 C C . VAL A 1 107 ? 16.766 35.257 -13.622 1.00 56.69 107 VAL A C 1
ATOM 750 O O . VAL A 1 107 ? 15.592 35.043 -13.929 1.00 56.69 107 VAL A O 1
ATOM 753 N N . GLN A 1 108 ? 17.128 36.376 -12.988 1.00 55.91 108 GLN A N 1
ATOM 754 C CA . GLN A 1 108 ? 16.166 37.411 -12.602 1.00 55.91 108 GLN A CA 1
ATOM 755 C C . GLN A 1 108 ? 15.630 38.197 -13.813 1.00 55.91 108 GLN A C 1
ATOM 757 O O . GLN A 1 108 ? 14.457 38.573 -13.827 1.00 55.91 108 GLN A O 1
ATOM 762 N N . GLN A 1 109 ? 16.445 38.389 -14.857 1.00 58.03 109 GLN A N 1
ATOM 763 C CA . GLN A 1 109 ? 15.997 38.970 -16.125 1.00 58.03 109 GLN A CA 1
ATOM 764 C C . GLN A 1 109 ? 15.074 38.021 -16.902 1.00 58.03 109 GLN A C 1
ATOM 766 O O . GLN A 1 109 ? 14.007 38.468 -17.326 1.00 58.03 109 GLN A O 1
ATOM 771 N N . ALA A 1 110 ? 15.413 36.730 -17.012 1.00 62.00 110 ALA A N 1
ATOM 772 C CA . ALA A 1 110 ? 14.582 35.728 -17.690 1.00 62.00 110 ALA A CA 1
ATOM 773 C C . ALA A 1 110 ? 13.159 35.678 -17.104 1.00 62.00 110 ALA A C 1
ATOM 775 O O . ALA A 1 110 ? 12.184 35.914 -17.819 1.00 62.00 110 ALA A O 1
ATOM 776 N N . ARG A 1 111 ? 13.044 35.541 -15.774 1.00 58.91 111 ARG A N 1
ATOM 777 C CA . ARG A 1 111 ? 11.749 35.533 -15.065 1.00 58.91 111 ARG A CA 1
ATOM 778 C C . ARG A 1 111 ? 10.931 36.814 -15.265 1.00 58.91 111 ARG A C 1
ATOM 780 O O . ARG A 1 111 ? 9.701 36.772 -15.266 1.00 58.91 111 ARG A O 1
ATOM 787 N N . SER A 1 112 ? 11.587 37.966 -15.446 1.00 62.06 112 SER A N 1
ATOM 788 C CA . SER A 1 112 ? 10.884 39.222 -15.749 1.00 62.06 112 SER A CA 1
ATOM 789 C C . SER A 1 112 ? 10.333 39.259 -17.182 1.00 62.06 112 SER A C 1
ATOM 791 O O . SER A 1 112 ? 9.235 39.774 -17.393 1.00 62.06 112 SER A O 1
ATOM 793 N N . GLN A 1 113 ? 11.037 38.659 -18.148 1.00 63.28 113 GLN A N 1
ATOM 794 C CA . GLN A 1 113 ? 10.600 38.570 -19.544 1.00 63.28 113 GLN A CA 1
ATOM 795 C C . GLN A 1 113 ? 9.449 37.570 -19.718 1.00 63.28 113 GLN A C 1
ATOM 797 O O . GLN A 1 113 ? 8.455 37.907 -20.359 1.00 63.28 113 GLN A O 1
ATOM 802 N N . GLU A 1 114 ? 9.516 36.398 -19.079 1.00 63.75 114 GLU A N 1
ATOM 803 C CA . GLU A 1 114 ? 8.419 35.415 -19.048 1.00 63.75 114 GLU A CA 1
ATOM 804 C C . GLU A 1 114 ? 7.130 36.031 -18.479 1.00 63.75 114 GLU A C 1
ATOM 806 O O . GLU A 1 114 ? 6.060 35.936 -19.081 1.00 63.75 114 GLU A O 1
ATOM 811 N N . SER A 1 115 ? 7.234 36.753 -17.356 1.00 61.22 115 SER A N 1
ATOM 812 C CA . SER A 1 115 ? 6.088 37.422 -16.727 1.00 61.22 115 SER A CA 1
ATOM 813 C C . SER A 1 115 ? 5.507 38.554 -17.594 1.00 61.22 115 SER A C 1
ATOM 815 O O . SER A 1 115 ? 4.291 38.765 -17.627 1.00 61.22 115 SER A O 1
ATOM 817 N N . GLN A 1 116 ? 6.339 39.260 -18.368 1.00 61.38 116 GLN A N 1
ATOM 818 C CA . GLN A 1 116 ? 5.869 40.245 -19.350 1.00 61.38 116 GLN A CA 1
ATOM 819 C C . GLN A 1 116 ? 5.172 39.581 -20.549 1.00 61.38 116 GLN A C 1
ATOM 821 O O . GLN A 1 116 ? 4.107 40.045 -20.962 1.00 61.38 116 GLN A O 1
ATOM 826 N N . GLN A 1 117 ? 5.702 38.469 -21.070 1.00 65.69 117 GLN A N 1
ATOM 827 C CA . GLN A 1 117 ? 5.077 37.715 -22.163 1.00 65.69 117 GLN A CA 1
ATOM 828 C C . GLN A 1 117 ? 3.736 37.090 -21.746 1.00 65.69 117 GLN A C 1
ATOM 830 O O . GLN A 1 117 ? 2.754 37.213 -22.480 1.00 65.69 117 GLN A O 1
ATOM 835 N N . ALA A 1 118 ? 3.645 36.513 -20.543 1.00 60.12 118 ALA A N 1
ATOM 836 C CA . ALA A 1 118 ? 2.401 35.961 -20.003 1.00 60.12 118 ALA A CA 1
ATOM 837 C C . ALA A 1 118 ? 1.295 37.027 -19.862 1.00 60.12 118 ALA A C 1
ATOM 839 O O . ALA A 1 118 ? 0.131 36.780 -20.192 1.00 60.12 118 ALA A O 1
ATOM 840 N N . ASN A 1 119 ? 1.649 38.242 -19.432 1.00 55.09 119 ASN A N 1
ATOM 841 C CA . ASN A 1 119 ? 0.702 39.358 -19.364 1.00 55.09 119 ASN A CA 1
ATOM 842 C C . ASN A 1 119 ? 0.323 39.899 -20.756 1.00 55.09 119 ASN A C 1
ATOM 844 O O . ASN A 1 119 ? -0.844 40.224 -20.983 1.00 55.09 119 ASN A O 1
ATOM 848 N N . ALA A 1 120 ? 1.253 39.926 -21.717 1.00 60.59 120 ALA A N 1
ATOM 849 C CA . ALA A 1 120 ? 0.954 40.288 -23.104 1.00 60.59 120 ALA A CA 1
ATOM 850 C C . ALA A 1 120 ? -0.006 39.285 -23.779 1.00 60.59 120 ALA A C 1
ATOM 852 O O . ALA A 1 120 ? -0.933 39.698 -24.478 1.00 60.59 120 ALA A O 1
ATOM 853 N N . ALA A 1 121 ? 0.158 37.982 -23.520 1.00 57.47 121 ALA A N 1
ATOM 854 C CA . ALA A 1 121 ? -0.760 36.941 -23.983 1.00 57.47 121 ALA A CA 1
ATOM 855 C C . ALA A 1 121 ? -2.172 37.130 -23.396 1.00 57.47 121 ALA A C 1
ATOM 857 O O . ALA A 1 121 ? -3.147 37.200 -24.145 1.00 57.47 121 ALA A O 1
ATOM 858 N N . ARG A 1 122 ? -2.282 37.337 -22.075 1.00 56.06 122 ARG A N 1
ATOM 859 C CA . ARG A 1 122 ? -3.563 37.621 -21.394 1.00 56.06 122 ARG A CA 1
ATOM 860 C C . ARG A 1 122 ? -4.258 38.890 -21.907 1.00 56.06 122 ARG A C 1
ATOM 862 O O . ARG A 1 122 ? -5.486 38.939 -21.930 1.00 56.06 122 ARG A O 1
ATOM 869 N N . HIS A 1 123 ? -3.507 39.899 -22.353 1.00 55.19 123 HIS A N 1
ATOM 870 C CA . HIS A 1 123 ? -4.074 41.098 -22.982 1.00 55.19 123 HIS A CA 1
ATOM 871 C C . HIS A 1 123 ? -4.505 40.904 -24.444 1.00 55.19 123 HIS A C 1
ATOM 873 O O . HIS A 1 123 ? -5.422 41.599 -24.882 1.00 55.19 123 HIS A O 1
ATOM 879 N N . ARG A 1 124 ? -3.905 39.966 -25.193 1.00 54.56 124 ARG A N 1
ATOM 880 C CA . ARG A 1 124 ? -4.428 39.554 -26.509 1.00 54.56 124 ARG A CA 1
ATOM 881 C C . ARG A 1 124 ? -5.729 38.772 -26.367 1.00 54.56 124 ARG A C 1
ATOM 883 O O . ARG A 1 124 ? -6.703 39.129 -27.021 1.00 54.56 124 ARG A O 1
ATOM 890 N N . ASP A 1 125 ? -5.770 37.785 -25.473 1.00 50.41 125 ASP A N 1
ATOM 891 C CA . ASP A 1 125 ? -6.953 36.933 -25.292 1.00 50.41 125 ASP A CA 1
ATOM 892 C C . ASP A 1 125 ? -8.175 37.730 -24.796 1.00 50.41 125 ASP A C 1
ATOM 894 O O . ASP A 1 125 ? -9.300 37.496 -25.229 1.00 50.41 125 ASP A O 1
ATOM 898 N N . LYS A 1 126 ? -7.957 38.767 -23.972 1.00 45.25 126 LYS A N 1
ATOM 899 C CA . LYS A 1 126 ? -9.023 39.709 -23.590 1.00 45.25 126 LYS A CA 1
ATOM 900 C C . LYS A 1 126 ? -9.515 40.617 -24.722 1.00 45.25 126 LYS A C 1
ATOM 902 O O . LYS A 1 126 ? -10.664 41.026 -24.653 1.00 45.25 126 LYS A O 1
ATOM 907 N N . ARG A 1 127 ? -8.703 40.928 -25.741 1.00 46.44 127 ARG A N 1
ATOM 908 C CA . ARG A 1 127 ? -9.167 41.686 -26.922 1.00 46.44 127 ARG A CA 1
ATOM 909 C C . ARG A 1 127 ? -9.931 40.799 -27.901 1.00 46.44 127 ARG A C 1
ATOM 911 O O . ARG A 1 127 ? -11.019 41.169 -28.317 1.00 46.44 127 ARG A O 1
ATOM 918 N N . ALA A 1 128 ? -9.429 39.592 -28.161 1.00 46.31 128 ALA A N 1
ATOM 919 C CA . ALA A 1 128 ? -10.103 38.616 -29.020 1.00 46.31 128 ALA A CA 1
ATOM 920 C C . ALA A 1 128 ? -11.530 38.265 -28.544 1.00 46.31 128 ALA A C 1
ATOM 922 O O . ALA A 1 128 ? -12.376 37.926 -29.359 1.00 46.31 128 ALA A O 1
ATOM 923 N N . ARG A 1 129 ? -11.814 38.396 -27.238 1.00 47.06 129 ARG A N 1
ATOM 924 C CA . ARG A 1 129 ? -13.150 38.216 -26.635 1.00 47.06 129 ARG A CA 1
ATOM 925 C C . ARG A 1 129 ? -13.968 39.513 -26.479 1.00 47.06 129 ARG A C 1
ATOM 927 O O . ARG A 1 129 ? -14.975 39.500 -25.778 1.00 47.06 129 ARG A O 1
ATOM 934 N N . GLN A 1 130 ? -13.525 40.635 -27.051 1.00 42.84 130 GLN A N 1
ATOM 935 C CA . GLN A 1 130 ? -14.239 41.924 -27.028 1.00 42.84 130 GLN A CA 1
ATOM 936 C C . GLN A 1 130 ? -14.620 42.440 -28.424 1.00 42.84 130 GLN A C 1
ATOM 938 O O . GLN A 1 130 ? -15.522 43.267 -28.516 1.00 42.84 130 GLN A O 1
ATOM 943 N N . ASP A 1 131 ? -13.991 41.935 -29.488 1.00 39.81 131 ASP A N 1
ATOM 944 C CA . ASP A 1 131 ? -14.267 42.350 -30.873 1.00 39.81 131 ASP A CA 1
ATOM 945 C C . ASP A 1 131 ? -15.427 41.561 -31.541 1.00 39.81 131 ASP A C 1
ATOM 947 O O . ASP A 1 131 ? -15.777 41.846 -32.682 1.00 39.81 131 ASP A O 1
ATOM 951 N N . ASP A 1 132 ? -16.044 40.592 -30.844 1.00 41.59 132 ASP A N 1
ATOM 952 C CA . ASP A 1 132 ? -17.045 39.642 -31.388 1.00 41.59 132 ASP A CA 1
ATOM 953 C C . ASP A 1 132 ? -18.480 39.873 -30.847 1.00 41.59 132 ASP A C 1
ATOM 955 O O . ASP A 1 132 ? -19.300 38.957 -30.785 1.00 41.59 132 ASP A O 1
ATOM 959 N N . SER A 1 133 ? -18.800 41.087 -30.368 1.00 41.38 133 SER A N 1
ATOM 960 C CA . SER A 1 133 ? -20.117 41.365 -29.761 1.00 41.38 133 SER A CA 1
ATOM 961 C C . SER A 1 133 ? -20.609 42.824 -29.835 1.00 41.38 133 SER A C 1
ATOM 963 O O . SER A 1 133 ? -20.990 43.398 -28.811 1.00 41.38 133 SER A O 1
ATOM 965 N N . SER A 1 134 ? -20.657 43.437 -31.025 1.00 34.06 134 SER A N 1
ATOM 966 C CA . SER A 1 134 ? -21.496 44.633 -31.241 1.00 34.06 134 SER A CA 1
ATOM 967 C C . SER A 1 134 ? -21.819 44.914 -32.712 1.00 34.06 134 SER A C 1
ATOM 969 O O . SER A 1 134 ? -20.956 45.385 -33.449 1.00 34.06 134 SER A O 1
ATOM 971 N N . ASP A 1 135 ? -23.084 44.737 -33.094 1.00 32.56 135 ASP A N 1
ATOM 972 C CA . ASP A 1 135 ? -23.708 45.439 -34.221 1.00 32.56 135 ASP A CA 1
ATOM 973 C C . ASP A 1 135 ? -25.225 45.538 -33.954 1.00 32.56 135 ASP A C 1
ATOM 975 O O . ASP A 1 135 ? -25.839 44.553 -33.537 1.00 32.56 135 ASP A O 1
ATOM 979 N N . GLY A 1 136 ? -25.830 46.719 -34.140 1.00 31.69 136 GLY A N 1
ATOM 980 C CA . GLY A 1 136 ? -27.263 46.968 -33.883 1.00 31.69 136 GLY A CA 1
ATOM 981 C C . GLY A 1 136 ? -27.563 48.012 -32.795 1.00 31.69 136 GLY A C 1
ATOM 982 O O . GLY A 1 136 ? -27.664 47.700 -31.610 1.00 31.69 136 GLY A O 1
ATOM 983 N N . GLU A 1 137 ? -27.759 49.266 -33.207 1.00 32.41 137 GLU A N 1
ATOM 984 C CA . GLU A 1 137 ? -28.101 50.393 -32.327 1.00 32.41 137 GLU A CA 1
ATOM 985 C C . GLU A 1 137 ? -29.612 50.496 -32.031 1.00 32.41 137 GLU A C 1
ATOM 987 O O . GLU A 1 137 ? -30.429 50.331 -32.932 1.00 32.41 137 GLU A O 1
ATOM 992 N N . HIS A 1 138 ? -29.986 50.909 -30.811 1.00 33.84 138 HIS A N 1
ATOM 993 C CA . HIS A 1 138 ? -30.885 52.062 -30.587 1.00 33.84 138 HIS A CA 1
ATOM 994 C C . HIS A 1 138 ? -30.926 52.468 -29.088 1.00 33.84 138 HIS A C 1
ATOM 996 O O . HIS A 1 138 ? -30.740 51.611 -28.224 1.00 33.84 138 HIS A O 1
ATOM 1002 N N . PRO A 1 139 ? -31.153 53.755 -28.734 1.00 45.19 139 PRO A N 1
ATOM 1003 C CA . PRO A 1 139 ? -31.002 54.245 -27.357 1.00 45.19 139 PRO A CA 1
ATOM 1004 C C . PRO A 1 139 ? -32.330 54.569 -26.642 1.00 45.19 139 PRO A C 1
ATOM 1006 O O . PRO A 1 139 ? -33.291 54.977 -27.291 1.00 45.19 139 PRO A O 1
ATOM 1009 N N . ALA A 1 140 ? -32.336 54.530 -25.297 1.00 30.08 140 ALA A N 1
ATOM 1010 C CA . ALA A 1 140 ? -32.584 55.699 -24.420 1.00 30.08 140 ALA A CA 1
ATOM 1011 C C . ALA A 1 140 ? -33.039 55.350 -22.978 1.00 30.08 140 ALA A C 1
ATOM 1013 O O . ALA A 1 140 ? -33.754 54.387 -22.740 1.00 30.08 140 ALA A O 1
ATOM 1014 N N . ASN A 1 141 ? -32.720 56.274 -22.061 1.00 31.17 141 ASN A N 1
ATOM 1015 C CA . ASN A 1 141 ? -33.417 56.612 -20.809 1.00 31.17 141 ASN A CA 1
ATOM 1016 C C . ASN A 1 141 ? -33.486 55.645 -19.597 1.00 31.17 141 ASN A C 1
ATOM 1018 O O . ASN A 1 141 ? -34.368 54.808 -19.478 1.00 31.17 141 ASN A O 1
ATOM 1022 N N . LEU A 1 142 ? -32.709 56.050 -18.580 1.00 30.98 142 LEU A N 1
ATOM 1023 C CA . LEU A 1 142 ? -33.166 56.463 -17.236 1.00 30.98 142 LEU A CA 1
ATOM 1024 C C . LEU A 1 142 ? -33.689 55.432 -16.204 1.00 30.98 142 LEU A C 1
ATOM 1026 O O . LEU A 1 142 ? -34.747 54.835 -16.338 1.00 30.98 142 LEU A O 1
ATOM 1030 N N . ASN A 1 143 ? -33.055 55.531 -15.029 1.00 31.28 143 ASN A N 1
ATOM 1031 C CA . ASN A 1 143 ? -33.676 55.592 -13.697 1.00 31.28 143 ASN A CA 1
ATOM 1032 C C . ASN A 1 143 ? -34.297 54.335 -13.039 1.00 31.28 143 ASN A C 1
ATOM 1034 O O . ASN A 1 143 ? -35.507 54.140 -13.045 1.00 31.28 143 ASN A O 1
ATOM 1038 N N . ASN A 1 144 ? -33.484 53.767 -12.136 1.00 31.27 144 ASN A N 1
ATOM 1039 C CA . ASN A 1 144 ? -33.613 53.959 -10.670 1.00 31.27 144 ASN A CA 1
ATOM 1040 C C . ASN A 1 144 ? -33.935 52.711 -9.808 1.00 31.27 144 ASN A C 1
ATOM 1042 O O . ASN A 1 144 ? -34.319 51.659 -10.297 1.00 31.27 144 ASN A O 1
ATOM 1046 N N . HIS A 1 145 ? -33.678 52.868 -8.503 1.00 32.97 145 HIS A N 1
ATOM 1047 C CA . HIS A 1 145 ? -33.747 51.922 -7.383 1.00 32.97 145 HIS A CA 1
ATOM 1048 C C . HIS A 1 145 ? -34.784 50.777 -7.431 1.00 32.97 145 HIS A C 1
ATOM 1050 O O . HIS A 1 145 ? -35.950 51.000 -7.737 1.00 32.97 145 HIS A O 1
ATOM 1056 N N . GLY A 1 146 ? -34.429 49.663 -6.769 1.00 28.30 146 GLY A N 1
ATOM 1057 C CA . GLY A 1 146 ? -35.106 49.423 -5.482 1.00 28.30 146 GLY A CA 1
ATOM 1058 C C . GLY A 1 146 ? -35.625 48.024 -5.134 1.00 28.30 146 GLY A C 1
ATOM 1059 O O . GLY A 1 146 ? -36.828 47.864 -5.008 1.00 28.30 146 GLY A O 1
ATOM 1060 N N . SER A 1 147 ? -34.714 47.115 -4.756 1.00 28.25 147 SER A N 1
ATOM 1061 C CA . SER A 1 147 ? -34.857 46.176 -3.613 1.00 28.25 147 SER A CA 1
ATOM 1062 C C . SER A 1 147 ? -35.998 45.126 -3.540 1.00 28.25 147 SER A C 1
ATOM 1064 O O . SER A 1 147 ? -37.022 45.187 -4.201 1.00 28.25 147 SER A O 1
ATOM 1066 N N . THR A 1 148 ? -35.807 44.182 -2.604 1.00 29.95 148 THR A N 1
ATOM 1067 C CA . THR A 1 148 ? -36.817 43.324 -1.938 1.00 29.95 148 THR A CA 1
ATOM 1068 C C . THR A 1 148 ? -37.612 42.279 -2.746 1.00 29.95 148 THR A C 1
ATOM 1070 O O . THR A 1 148 ? -38.698 42.536 -3.239 1.00 29.95 148 THR A O 1
ATOM 1073 N N . ALA A 1 149 ? -37.122 41.037 -2.630 1.00 29.14 149 ALA A N 1
ATOM 1074 C CA . ALA A 1 149 ? -37.779 39.940 -1.895 1.00 29.14 149 ALA A CA 1
ATOM 1075 C C . ALA A 1 149 ? -38.972 39.141 -2.490 1.00 29.14 149 ALA A C 1
ATOM 1077 O O . ALA A 1 149 ? -40.103 39.605 -2.540 1.00 29.14 149 ALA A O 1
ATOM 1078 N N . ALA A 1 150 ? -38.695 37.832 -2.618 1.00 27.67 150 ALA A N 1
ATOM 1079 C CA . ALA A 1 150 ? -39.473 36.699 -2.084 1.00 27.67 150 ALA A CA 1
ATOM 1080 C C . ALA A 1 150 ? -40.685 36.094 -2.841 1.00 27.67 150 ALA A C 1
ATOM 1082 O O . ALA A 1 150 ? -41.487 36.762 -3.476 1.00 27.67 150 ALA A O 1
ATOM 1083 N N . ALA A 1 151 ? -40.823 34.780 -2.599 1.00 27.64 151 ALA A N 1
ATOM 1084 C CA . ALA A 1 151 ? -42.049 33.968 -2.571 1.00 27.64 151 ALA A CA 1
ATOM 1085 C C . ALA A 1 151 ? -42.790 33.588 -3.882 1.00 27.64 151 ALA A C 1
ATOM 1087 O O . ALA A 1 151 ? -43.842 34.127 -4.197 1.00 27.64 151 ALA A O 1
ATOM 1088 N N . ALA A 1 152 ? -42.331 32.470 -4.465 1.00 27.53 152 ALA A N 1
ATOM 1089 C CA . ALA A 1 152 ? -43.076 31.192 -4.526 1.00 27.53 152 ALA A CA 1
ATOM 1090 C C . ALA A 1 152 ? -44.294 30.965 -5.470 1.00 27.53 152 ALA A C 1
ATOM 1092 O O . ALA A 1 152 ? -44.998 31.866 -5.899 1.00 27.53 152 ALA A O 1
ATOM 1093 N N . ALA A 1 153 ? -44.563 29.658 -5.643 1.00 27.47 153 ALA A N 1
ATOM 1094 C CA . ALA A 1 153 ? -45.849 28.995 -5.926 1.00 27.47 153 ALA A CA 1
ATOM 1095 C C . ALA A 1 153 ? -46.397 28.860 -7.375 1.00 27.47 153 ALA A C 1
ATOM 1097 O O . ALA A 1 153 ? -47.192 29.666 -7.843 1.00 27.47 153 ALA A O 1
ATOM 1098 N N . ALA A 1 154 ? -46.179 27.645 -7.909 1.00 27.77 154 ALA A N 1
ATOM 1099 C CA . ALA A 1 154 ? -47.228 26.708 -8.368 1.00 27.77 154 ALA A CA 1
ATOM 1100 C C . ALA A 1 154 ? -47.913 26.876 -9.753 1.00 27.77 154 ALA A C 1
ATOM 1102 O O . ALA A 1 154 ? -47.786 27.889 -10.426 1.00 27.77 154 ALA A O 1
ATOM 1103 N N . ALA A 1 155 ? -48.649 25.811 -10.132 1.00 26.81 155 ALA A N 1
ATOM 1104 C CA . ALA A 1 155 ? -49.292 25.519 -11.430 1.00 26.81 155 ALA A CA 1
ATOM 1105 C C . ALA A 1 155 ? -48.298 25.394 -12.614 1.00 26.81 155 ALA A C 1
ATOM 1107 O O . ALA A 1 155 ? -47.597 26.335 -12.949 1.00 26.81 155 ALA A O 1
ATOM 1108 N N . ALA A 1 156 ? -48.117 24.270 -13.317 1.00 27.73 156 ALA A N 1
ATOM 1109 C CA . ALA A 1 156 ? -48.929 23.069 -13.549 1.00 27.73 156 ALA A CA 1
ATOM 1110 C C . ALA A 1 156 ? -50.257 23.314 -14.294 1.00 27.73 156 ALA A C 1
ATOM 1112 O O . ALA A 1 156 ? -51.290 23.565 -13.679 1.00 27.73 156 ALA A O 1
ATOM 1113 N N . THR A 1 157 ? -50.249 23.144 -15.624 1.00 28.50 157 THR A N 1
ATOM 1114 C CA . THR A 1 157 ? -51.309 22.404 -16.341 1.00 28.50 157 THR A CA 1
ATOM 1115 C C . THR A 1 157 ? -50.902 21.980 -17.757 1.00 28.50 157 THR A C 1
ATOM 1117 O O . THR A 1 157 ? -50.210 22.676 -18.490 1.00 28.50 157 THR A O 1
ATOM 1120 N N . THR A 1 158 ? -51.397 20.799 -18.108 1.00 28.25 158 THR A N 1
ATOM 1121 C CA . THR A 1 158 ? -51.533 20.156 -19.422 1.00 28.25 158 THR A CA 1
ATOM 1122 C C . THR A 1 158 ? -51.752 21.048 -20.656 1.00 28.25 158 THR A C 1
ATOM 1124 O O . THR A 1 158 ? -52.627 21.913 -20.656 1.00 28.25 158 THR A O 1
ATOM 1127 N N . SER A 1 159 ? -51.172 20.638 -21.787 1.00 29.33 159 SER A N 1
ATOM 1128 C CA . SER A 1 159 ? -51.836 20.680 -23.104 1.00 29.33 159 SER A CA 1
ATOM 1129 C C . SER A 1 159 ? -51.447 19.437 -23.922 1.00 29.33 159 SER A C 1
ATOM 1131 O O . SER A 1 159 ? -50.490 18.745 -23.570 1.00 29.33 159 SER A O 1
ATOM 1133 N N . SER A 1 160 ? -52.235 19.061 -24.938 1.00 27.34 160 SER A N 1
ATOM 1134 C CA . SER A 1 160 ? -52.150 17.720 -25.536 1.00 27.34 160 SER A CA 1
ATOM 1135 C C . SER A 1 160 ? -52.462 17.639 -27.037 1.00 27.34 160 SER A C 1
ATOM 1137 O O . SER A 1 160 ? -53.347 18.318 -27.551 1.00 27.34 160 SER A O 1
ATOM 1139 N N . SER A 1 161 ? -51.833 16.641 -27.674 1.00 28.52 161 SER A N 1
ATOM 1140 C CA . SER A 1 161 ? -52.287 15.897 -28.869 1.00 28.52 161 SER A CA 1
ATOM 1141 C C . SER A 1 161 ? -52.183 16.518 -30.280 1.00 28.52 161 SER A C 1
ATOM 1143 O O . SER A 1 161 ? -52.309 17.719 -30.482 1.00 28.52 161 SER A O 1
ATOM 1145 N N . THR A 1 162 ? -52.062 15.608 -31.267 1.00 29.09 162 THR A N 1
ATOM 1146 C CA . THR A 1 162 ? -52.069 15.794 -32.744 1.00 29.09 162 THR A CA 1
ATOM 1147 C C . THR A 1 162 ? -50.855 16.535 -33.345 1.00 29.09 162 THR A C 1
ATOM 1149 O O . THR A 1 162 ? -50.387 17.509 -32.778 1.00 29.09 162 THR A O 1
ATOM 1152 N N . GLY A 1 163 ? -50.262 16.151 -34.488 1.00 27.06 163 GLY A N 1
ATOM 1153 C CA . GLY A 1 163 ? -50.422 14.992 -35.399 1.00 27.06 163 GLY A CA 1
ATOM 1154 C C . GLY A 1 163 ? -49.972 15.378 -36.833 1.00 27.06 163 GLY A C 1
ATOM 1155 O O . GLY A 1 163 ? -50.128 16.533 -37.200 1.00 27.06 163 GLY A O 1
ATOM 1156 N N . GLY A 1 164 ? -49.418 14.534 -37.719 1.00 27.14 164 GLY A N 1
ATOM 1157 C CA . GLY A 1 164 ? -49.003 13.121 -37.677 1.00 27.14 164 GLY A CA 1
ATOM 1158 C C . GLY A 1 164 ? -48.628 12.609 -39.098 1.00 27.14 164 GLY A C 1
ATOM 1159 O O . GLY A 1 164 ? -48.596 13.393 -40.038 1.00 27.14 164 GLY A O 1
ATOM 1160 N N . ILE A 1 165 ? -48.459 11.284 -39.265 1.00 29.34 165 ILE A N 1
ATOM 1161 C CA . ILE A 1 165 ? -48.462 10.506 -40.541 1.00 29.34 165 ILE A CA 1
ATOM 1162 C C . ILE A 1 165 ? -47.335 10.752 -41.591 1.00 29.34 165 ILE A C 1
ATOM 1164 O O . ILE A 1 165 ? -47.373 11.742 -42.315 1.00 29.34 165 ILE A O 1
ATOM 1168 N N . LYS A 1 166 ? -46.457 9.743 -41.802 1.00 29.61 166 LYS A N 1
ATOM 1169 C CA . LYS A 1 166 ? -46.146 9.027 -43.089 1.00 29.61 166 LYS A CA 1
ATOM 1170 C C . LYS A 1 166 ? -44.833 8.208 -42.982 1.00 29.61 166 LYS A C 1
ATOM 1172 O O . LYS A 1 166 ? -43.779 8.796 -42.813 1.00 29.61 166 LYS A O 1
ATOM 1177 N N . THR A 1 167 ? -44.837 6.872 -42.847 1.00 27.64 167 THR A N 1
ATOM 1178 C CA . THR A 1 167 ? -45.108 5.762 -43.816 1.00 27.64 167 THR A CA 1
ATOM 1179 C C . THR A 1 167 ? -43.904 5.288 -44.653 1.00 27.64 167 THR A C 1
ATOM 1181 O O . THR A 1 167 ? -43.675 5.846 -45.724 1.00 27.64 167 THR A O 1
ATOM 1184 N N . SER A 1 168 ? -43.256 4.186 -44.242 1.00 29.38 168 SER A N 1
ATOM 1185 C CA . SER A 1 168 ? -42.826 3.042 -45.091 1.00 29.38 168 SER A CA 1
ATOM 1186 C C . SER A 1 168 ? -42.004 2.008 -44.281 1.00 29.38 168 SER A C 1
ATOM 1188 O O . SER A 1 168 ? -41.640 2.267 -43.138 1.00 29.38 168 SER A O 1
ATOM 1190 N N . SER A 1 169 ? -41.671 0.837 -44.842 1.00 28.23 169 SER A N 1
ATOM 1191 C CA . SER A 1 169 ? -42.518 -0.374 -44.783 1.00 28.23 169 SER A CA 1
ATOM 1192 C C . SER A 1 169 ? -41.894 -1.572 -45.536 1.00 28.23 169 SER A C 1
ATOM 1194 O O . SER A 1 169 ? -42.020 -1.655 -46.756 1.00 28.23 169 SER A O 1
ATOM 1196 N N . SER A 1 170 ? -41.313 -2.535 -44.814 1.00 29.88 170 SER A N 1
ATOM 1197 C CA . SER A 1 170 ? -41.034 -3.917 -45.271 1.00 29.88 170 SER A CA 1
ATOM 1198 C C . SER A 1 170 ? -40.725 -4.775 -44.032 1.00 29.88 170 SER A C 1
ATOM 1200 O O . SER A 1 170 ? -39.870 -4.407 -43.235 1.00 29.88 170 SER A O 1
ATOM 1202 N N . GLN A 1 171 ? -41.552 -5.767 -43.678 1.00 27.80 171 GLN A N 1
ATOM 1203 C CA . GLN A 1 171 ? -41.487 -7.156 -44.180 1.00 27.80 171 GLN A CA 1
ATOM 1204 C C . GLN A 1 171 ? -40.108 -7.787 -43.914 1.00 27.80 171 GLN A C 1
ATOM 1206 O O . GLN A 1 171 ? -39.140 -7.372 -44.535 1.00 27.80 171 GLN A O 1
ATOM 1211 N N . SER A 1 172 ? -39.890 -8.709 -42.965 1.00 28.61 172 SER A N 1
ATOM 1212 C CA . SER A 1 172 ? -40.729 -9.707 -42.258 1.00 28.61 172 SER A CA 1
ATOM 1213 C C . SER A 1 172 ? -41.094 -10.962 -43.063 1.00 28.61 172 SER A C 1
ATOM 1215 O O . SER A 1 172 ? -42.042 -10.939 -43.845 1.00 28.61 172 SER A O 1
ATOM 1217 N N . GLU A 1 173 ? -40.453 -12.083 -42.730 1.00 27.48 173 GLU A N 1
ATOM 1218 C CA . GLU A 1 173 ? -40.967 -13.435 -42.973 1.00 27.48 173 GLU A CA 1
ATOM 1219 C C . GLU A 1 173 ? -40.973 -14.242 -41.666 1.00 27.48 173 GLU A C 1
ATOM 1221 O O . GLU A 1 173 ? -40.203 -13.974 -40.742 1.00 27.48 173 GLU A O 1
ATOM 1226 N N . LYS A 1 174 ? -41.877 -15.222 -41.580 1.00 30.72 174 LYS A N 1
ATOM 1227 C CA . LYS A 1 174 ? -41.976 -16.203 -40.491 1.00 30.72 174 LYS A CA 1
ATOM 1228 C C . LYS A 1 174 ? -41.933 -17.601 -41.093 1.00 30.72 174 LYS A C 1
ATOM 1230 O O . LYS A 1 174 ? -42.582 -17.842 -42.107 1.00 30.72 174 LYS A O 1
ATOM 1235 N N . SER A 1 175 ? -41.335 -18.547 -40.382 1.00 27.17 175 SER A N 1
ATOM 1236 C CA . SER A 1 175 ? -41.668 -19.968 -40.510 1.00 27.17 175 SER A CA 1
ATOM 1237 C C . SER A 1 175 ? -41.786 -20.600 -39.119 1.00 27.17 175 SER A C 1
ATOM 1239 O O . SER A 1 175 ? -41.380 -20.011 -38.115 1.00 27.17 175 SER A O 1
ATOM 1241 N N . SER A 1 176 ? -42.448 -21.752 -39.033 1.00 28.48 176 SER A N 1
ATOM 1242 C CA . SER A 1 176 ? -42.804 -22.410 -37.772 1.00 28.48 176 SER A CA 1
ATOM 1243 C C . SER A 1 176 ? -42.846 -23.930 -37.947 1.00 28.48 176 SER A C 1
ATOM 1245 O O . SER A 1 176 ? -43.170 -24.413 -39.030 1.00 28.48 176 SER A O 1
ATOM 1247 N N . GLY A 1 177 ? -42.566 -24.697 -36.884 1.00 26.22 177 GLY A N 1
ATOM 1248 C CA . GLY A 1 177 ? -42.803 -26.147 -36.909 1.00 26.22 177 GLY A CA 1
ATOM 1249 C C . GLY A 1 177 ? -42.027 -27.000 -35.900 1.00 26.22 177 GLY A C 1
ATOM 1250 O O . GLY A 1 177 ? -40.895 -27.376 -36.153 1.00 26.22 177 GLY A O 1
ATOM 1251 N N . TYR A 1 178 ? -42.701 -27.377 -34.809 1.00 27.16 178 TYR A N 1
ATOM 1252 C CA . TYR A 1 178 ? -42.683 -28.718 -34.191 1.00 27.16 178 TYR A CA 1
ATOM 1253 C C . TYR A 1 178 ? -41.359 -29.515 -34.016 1.00 27.16 178 TYR A C 1
ATOM 1255 O O . TYR A 1 178 ? -40.954 -30.264 -34.895 1.00 27.16 178 TYR A O 1
ATOM 1263 N N . GLY A 1 179 ? -40.903 -29.593 -32.755 1.00 26.36 179 GLY A N 1
ATOM 1264 C CA . GLY A 1 179 ? -41.055 -30.828 -31.954 1.00 26.36 179 GLY A CA 1
ATOM 1265 C C . GLY A 1 179 ? -39.856 -31.783 -31.774 1.00 26.36 179 GLY A C 1
ATOM 1266 O O . GLY A 1 179 ? -39.269 -32.241 -32.744 1.00 26.36 179 GLY A O 1
ATOM 1267 N N . GLY A 1 180 ? -39.599 -32.218 -30.523 1.00 26.72 180 GLY A N 1
ATOM 1268 C CA . GLY A 1 180 ? -38.902 -33.497 -30.268 1.00 26.72 180 GLY A CA 1
ATOM 1269 C C . GLY A 1 180 ? -37.979 -33.633 -29.038 1.00 26.72 180 GLY A C 1
ATOM 1270 O O . GLY A 1 180 ? -36.772 -33.540 -29.166 1.00 26.72 180 GLY A O 1
ATOM 1271 N N . SER A 1 181 ? -38.539 -34.032 -27.888 1.00 29.75 181 SER A N 1
ATOM 1272 C CA . SER A 1 181 ? -37.928 -34.955 -26.896 1.00 29.75 181 SER A CA 1
ATOM 1273 C C . SER A 1 181 ? -36.555 -34.678 -26.214 1.00 29.75 181 SER A C 1
ATOM 1275 O O . SER A 1 181 ? -35.524 -35.188 -26.635 1.00 29.75 181 SER A O 1
ATOM 1277 N N . ARG A 1 182 ? -36.638 -34.158 -24.975 1.00 28.61 182 ARG A N 1
ATOM 1278 C CA . ARG A 1 182 ? -36.037 -34.701 -23.720 1.00 28.61 182 ARG A CA 1
ATOM 1279 C C . ARG A 1 182 ? -34.538 -35.093 -23.645 1.00 28.61 182 ARG A C 1
ATOM 1281 O O . ARG A 1 182 ? -34.166 -36.192 -24.047 1.00 28.61 182 ARG A O 1
ATOM 1288 N N . SER A 1 183 ? -33.827 -34.416 -22.739 1.00 30.91 183 SER A N 1
ATOM 1289 C CA . SER A 1 183 ? -33.190 -35.056 -21.564 1.00 30.91 183 SER A CA 1
ATOM 1290 C C . SER A 1 183 ? -33.088 -34.054 -20.394 1.00 30.91 183 SER A C 1
ATOM 1292 O O . SER A 1 183 ? -33.015 -32.851 -20.616 1.00 30.91 183 SER A O 1
ATOM 1294 N N . ALA A 1 184 ? -33.165 -34.533 -19.147 1.00 30.50 184 ALA A N 1
ATOM 1295 C CA . ALA A 1 184 ? -33.035 -33.733 -17.914 1.00 30.50 184 ALA A CA 1
ATOM 1296 C C . ALA A 1 184 ? -31.791 -34.201 -17.126 1.00 30.50 184 ALA A C 1
ATOM 1298 O O . ALA A 1 184 ? -31.298 -35.295 -17.392 1.00 30.50 184 ALA A O 1
ATOM 1299 N N . GLY A 1 185 ? -31.249 -33.479 -16.141 1.00 26.62 185 GLY A N 1
ATOM 1300 C CA . GLY A 1 185 ? -31.639 -32.193 -15.533 1.00 26.62 185 GLY A CA 1
ATOM 1301 C C . GLY A 1 185 ? -30.414 -31.564 -14.833 1.00 26.62 185 GLY A C 1
ATOM 1302 O O . GLY A 1 185 ? -29.299 -31.797 -15.280 1.00 26.62 185 GLY A O 1
ATOM 1303 N N . ARG A 1 186 ? -30.506 -30.820 -13.723 1.00 28.17 186 ARG A N 1
ATOM 1304 C CA . ARG A 1 186 ? -31.642 -30.568 -12.815 1.00 28.17 186 ARG A CA 1
ATOM 1305 C C . ARG A 1 186 ? -31.344 -29.310 -11.972 1.00 28.17 186 ARG A C 1
ATOM 1307 O O . ARG A 1 186 ? -30.640 -29.413 -10.974 1.00 28.17 186 ARG A O 1
ATOM 1314 N N . ALA A 1 187 ? -31.877 -28.153 -12.361 1.00 27.72 187 ALA A N 1
ATOM 1315 C CA . ALA A 1 187 ? -31.905 -26.957 -11.510 1.00 27.72 187 ALA A CA 1
ATOM 1316 C C . ALA A 1 187 ? -33.135 -26.986 -10.579 1.00 27.72 187 ALA A C 1
ATOM 1318 O O . ALA A 1 187 ? -34.093 -27.715 -10.851 1.00 27.72 187 ALA A O 1
ATOM 1319 N N . ALA A 1 188 ? -33.102 -26.223 -9.485 1.00 31.00 188 ALA A N 1
ATOM 1320 C CA . ALA A 1 188 ? -34.236 -26.053 -8.575 1.00 31.00 188 ALA A CA 1
ATOM 1321 C C . ALA A 1 188 ? -34.914 -24.698 -8.830 1.00 31.00 188 ALA A C 1
ATOM 1323 O O . ALA A 1 188 ? -34.236 -23.677 -8.901 1.00 31.00 188 ALA A O 1
ATOM 1324 N N . GLU A 1 189 ? -36.240 -24.697 -8.962 1.00 30.25 189 GLU A N 1
ATOM 1325 C CA . GLU A 1 189 ? -37.046 -23.505 -9.245 1.00 30.25 189 GLU A CA 1
ATOM 1326 C C . GLU A 1 189 ? -37.972 -23.139 -8.077 1.00 30.25 189 GLU A C 1
ATOM 1328 O O . GLU A 1 189 ? -38.519 -24.011 -7.408 1.00 30.25 189 GLU A O 1
ATOM 1333 N N . HIS A 1 190 ? -38.171 -21.827 -7.933 1.00 32.66 190 HIS A N 1
ATOM 1334 C CA . HIS A 1 190 ? -39.362 -21.125 -7.444 1.00 32.66 190 HIS A CA 1
ATOM 1335 C C . HIS A 1 190 ? -40.138 -21.624 -6.208 1.00 32.66 190 HIS A C 1
ATOM 1337 O O . HIS A 1 190 ? -40.842 -22.630 -6.227 1.00 32.66 190 HIS A O 1
ATOM 1343 N N . ALA A 1 191 ? -40.323 -20.680 -5.283 1.00 29.95 191 ALA A N 1
ATOM 1344 C CA . ALA A 1 191 ? -41.671 -20.172 -5.039 1.00 29.95 191 ALA A CA 1
ATOM 1345 C C . ALA A 1 191 ? -41.659 -18.636 -5.140 1.00 29.95 191 ALA A C 1
ATOM 1347 O O . ALA A 1 191 ? -40.848 -17.982 -4.495 1.00 29.95 191 ALA A O 1
ATOM 1348 N N . SER A 1 192 ? -42.547 -18.063 -5.954 1.00 30.67 192 SER A N 1
ATOM 1349 C CA . SER A 1 192 ? -42.863 -16.630 -5.940 1.00 30.67 192 SER A CA 1
ATOM 1350 C C . SER A 1 192 ? -44.360 -16.498 -5.690 1.00 30.67 192 SER A C 1
ATOM 1352 O O . SER A 1 192 ? -45.159 -17.158 -6.358 1.00 30.67 192 SER A O 1
ATOM 1354 N N . ALA A 1 193 ? -44.733 -15.689 -4.702 1.00 30.45 193 ALA A N 1
ATOM 1355 C CA . ALA A 1 193 ? -46.114 -15.395 -4.353 1.00 30.45 193 ALA A CA 1
ATOM 1356 C C . ALA A 1 193 ? -46.279 -13.874 -4.332 1.00 30.45 193 ALA A C 1
ATOM 1358 O O . ALA A 1 193 ? -45.533 -13.175 -3.656 1.00 30.45 193 ALA A O 1
ATOM 1359 N N . ASN A 1 194 ? -47.222 -13.369 -5.124 1.00 32.66 194 ASN A N 1
ATOM 1360 C CA . ASN A 1 194 ? -47.415 -11.937 -5.322 1.00 32.66 194 ASN A CA 1
ATOM 1361 C C . ASN A 1 194 ? -48.280 -11.357 -4.192 1.00 32.66 194 ASN A C 1
ATOM 1363 O O . ASN A 1 194 ? -49.397 -11.836 -3.988 1.00 32.66 194 ASN A O 1
ATOM 1367 N N . GLY A 1 195 ? -47.789 -10.340 -3.480 1.00 28.41 195 GLY A N 1
ATOM 1368 C CA . GLY A 1 195 ? -48.457 -9.815 -2.291 1.00 28.41 195 GLY A CA 1
ATOM 1369 C C . GLY A 1 195 ? -48.017 -8.408 -1.904 1.00 28.41 195 GLY A C 1
ATOM 1370 O O . GLY A 1 195 ? -47.138 -8.285 -1.073 1.00 28.41 195 GLY A O 1
ATOM 1371 N N . GLN A 1 196 ? -48.708 -7.415 -2.479 1.00 29.00 196 GLN A N 1
ATOM 1372 C CA . GLN A 1 196 ? -48.922 -6.032 -2.002 1.00 29.00 196 GLN A CA 1
ATOM 1373 C C . GLN A 1 196 ? -47.688 -5.165 -1.663 1.00 29.00 196 GLN A C 1
ATOM 1375 O O . GLN A 1 196 ? -46.804 -5.551 -0.919 1.00 29.00 196 GLN A O 1
ATOM 1380 N N . ALA A 1 197 ? -47.677 -3.934 -2.183 1.00 44.75 197 ALA A N 1
ATOM 1381 C CA . ALA A 1 197 ? -46.654 -2.945 -1.851 1.00 44.75 197 ALA A CA 1
ATOM 1382 C C . ALA A 1 197 ? -46.911 -2.326 -0.466 1.00 44.75 197 ALA A C 1
ATOM 1384 O O . ALA A 1 197 ? -47.966 -1.724 -0.252 1.00 44.75 197 ALA A O 1
ATOM 1385 N N . GLU A 1 198 ? -45.926 -2.438 0.421 1.00 35.22 198 GLU A N 1
ATOM 1386 C CA . GLU A 1 198 ? -45.780 -1.698 1.677 1.00 35.22 198 GLU A CA 1
ATOM 1387 C C . GLU A 1 198 ? -44.302 -1.275 1.789 1.00 35.22 198 GLU A C 1
ATOM 1389 O O . GLU A 1 198 ? -43.438 -2.060 1.414 1.00 35.22 198 GLU A O 1
ATOM 1394 N N . GLY A 1 199 ? -44.035 -0.054 2.273 1.00 37.81 199 GLY A N 1
ATOM 1395 C CA . GLY A 1 199 ? -42.703 0.432 2.670 1.00 37.81 199 GLY A CA 1
ATOM 1396 C C . GLY A 1 199 ? -41.671 0.691 1.559 1.00 37.81 199 GLY A C 1
ATOM 1397 O O . GLY A 1 199 ? -40.942 -0.212 1.173 1.00 37.81 199 GLY A O 1
ATOM 1398 N N . ASP A 1 200 ? -41.474 1.966 1.197 1.00 42.78 200 ASP A N 1
ATOM 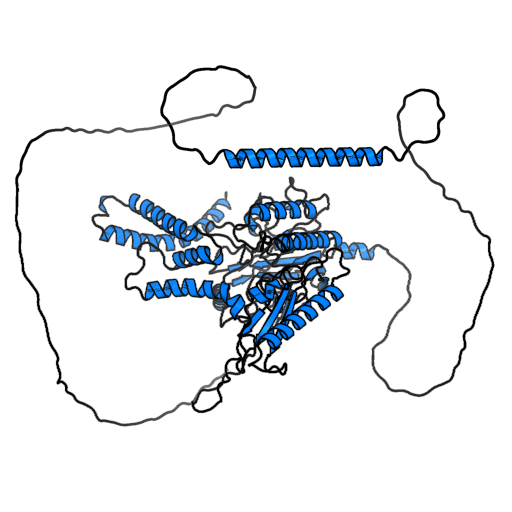1399 C CA . ASP A 1 200 ? -40.165 2.458 0.706 1.00 42.78 200 ASP A CA 1
ATOM 1400 C C . ASP A 1 200 ? -39.211 2.746 1.907 1.00 42.78 200 ASP A C 1
ATOM 1402 O O . ASP A 1 200 ? -38.256 3.507 1.784 1.00 42.78 200 ASP A O 1
ATOM 1406 N N . ASP A 1 201 ? -39.504 2.185 3.092 1.00 44.16 201 ASP A N 1
ATOM 1407 C CA . ASP A 1 201 ? -38.832 2.460 4.375 1.00 44.16 201 ASP A CA 1
ATOM 1408 C C . ASP A 1 201 ? -37.784 1.385 4.768 1.00 44.16 201 ASP A C 1
ATOM 1410 O O . ASP A 1 201 ? -36.913 1.659 5.592 1.00 44.16 201 ASP A O 1
ATOM 1414 N N . ASP A 1 202 ? -37.851 0.168 4.202 1.00 46.34 202 ASP A N 1
ATOM 1415 C CA . ASP A 1 202 ? -36.989 -0.968 4.598 1.00 46.34 202 ASP A CA 1
ATOM 1416 C C . ASP A 1 202 ? -35.540 -0.856 4.063 1.00 46.34 202 ASP A C 1
ATOM 1418 O O . ASP A 1 202 ? -34.610 -1.306 4.732 1.00 46.34 202 ASP A O 1
ATOM 1422 N N . ASP A 1 203 ? -35.319 -0.251 2.885 1.00 49.69 203 ASP A N 1
ATOM 1423 C CA . ASP A 1 203 ? -33.979 -0.128 2.271 1.00 49.69 203 ASP A CA 1
ATOM 1424 C C . ASP A 1 203 ? -33.084 0.912 2.992 1.00 49.69 203 ASP A C 1
ATOM 1426 O O . ASP A 1 203 ? -31.871 0.712 3.121 1.00 49.69 203 ASP A O 1
ATOM 1430 N N . ASP A 1 204 ? -33.670 2.004 3.504 1.00 52.50 204 ASP A N 1
ATOM 1431 C CA . ASP A 1 204 ? -32.951 3.084 4.209 1.00 52.50 204 ASP A CA 1
ATOM 1432 C C . ASP A 1 204 ? -32.391 2.607 5.565 1.00 52.50 204 ASP A C 1
ATOM 1434 O O . ASP A 1 204 ? -31.239 2.899 5.916 1.00 52.50 204 ASP A O 1
ATOM 1438 N N . ASP A 1 205 ? -33.174 1.822 6.318 1.00 59.16 205 ASP A N 1
ATOM 1439 C CA . ASP A 1 205 ? -32.719 1.206 7.573 1.00 59.16 205 ASP A CA 1
ATOM 1440 C C . ASP A 1 205 ? -31.617 0.159 7.291 1.00 59.16 205 ASP A C 1
ATOM 1442 O O . ASP A 1 205 ? -30.737 -0.083 8.120 1.00 59.16 205 ASP A O 1
ATOM 1446 N N . ASP A 1 206 ? -31.576 -0.413 6.084 1.00 76.25 206 ASP A N 1
ATOM 1447 C CA . ASP A 1 206 ? -30.572 -1.396 5.684 1.00 76.25 206 ASP A CA 1
ATOM 1448 C C . ASP A 1 206 ? -29.198 -0.767 5.358 1.00 76.25 206 ASP A C 1
ATOM 1450 O O . ASP A 1 206 ? -28.179 -1.272 5.847 1.00 76.25 206 ASP A O 1
ATOM 1454 N N . GLU A 1 207 ? -29.126 0.362 4.629 1.00 85.12 207 GLU A N 1
ATOM 1455 C CA . GLU A 1 207 ? -27.846 1.067 4.384 1.00 85.12 207 GLU A CA 1
ATOM 1456 C C . GLU A 1 207 ? -27.319 1.799 5.635 1.00 85.12 207 GLU A C 1
ATOM 1458 O O . GLU A 1 207 ? -26.102 1.837 5.859 1.00 85.12 207 GLU A O 1
ATOM 1463 N N . ALA A 1 208 ? -28.197 2.266 6.533 1.00 91.25 208 ALA A N 1
ATOM 1464 C CA . ALA A 1 208 ? -27.795 2.789 7.845 1.00 91.25 208 ALA A CA 1
ATOM 1465 C C . ALA A 1 208 ? -26.991 1.765 8.681 1.00 91.25 208 ALA A C 1
ATOM 1467 O O . ALA A 1 208 ? -26.171 2.142 9.525 1.00 91.25 208 ALA A O 1
ATOM 1468 N N . ASN A 1 209 ? -27.185 0.469 8.414 1.00 95.12 209 ASN A N 1
ATOM 1469 C CA . ASN A 1 209 ? -26.499 -0.648 9.059 1.00 95.12 209 ASN A CA 1
ATOM 1470 C C . ASN A 1 209 ? -25.284 -1.195 8.273 1.00 95.12 209 ASN A C 1
ATOM 1472 O O . ASN A 1 209 ? -24.633 -2.122 8.762 1.00 95.12 209 ASN A O 1
ATOM 1476 N N . ILE A 1 210 ? -24.944 -0.656 7.094 1.00 97.44 210 ILE A N 1
ATOM 1477 C CA . ILE A 1 210 ? -23.804 -1.110 6.272 1.00 97.44 210 ILE A CA 1
ATOM 1478 C C . ILE A 1 210 ? -22.599 -0.181 6.455 1.00 97.44 210 ILE A C 1
ATOM 1480 O O . ILE A 1 210 ? -22.669 1.010 6.163 1.00 97.44 210 ILE A O 1
ATOM 1484 N N . MET A 1 211 ? -21.466 -0.736 6.886 1.00 97.94 211 MET A N 1
ATOM 1485 C CA . MET A 1 211 ? -20.185 -0.029 6.984 1.00 97.94 211 MET A CA 1
ATOM 1486 C C . MET A 1 211 ? -19.407 -0.188 5.671 1.00 97.94 211 MET A C 1
ATOM 1488 O O . MET A 1 211 ? -19.013 -1.298 5.320 1.00 97.94 211 MET A O 1
ATOM 1492 N N . SER A 1 212 ? -19.221 0.906 4.933 1.00 98.25 212 SER A N 1
ATOM 1493 C CA . SER A 1 212 ? -18.571 0.953 3.616 1.00 98.25 212 SER A CA 1
ATOM 1494 C C . SER A 1 212 ? -17.146 1.494 3.742 1.00 98.25 212 SER A C 1
ATOM 1496 O O . SER A 1 212 ? -16.948 2.596 4.249 1.00 98.25 212 SER A O 1
ATOM 1498 N N . ILE A 1 213 ? -16.150 0.734 3.291 1.00 98.75 213 ILE A N 1
ATOM 1499 C CA . ILE A 1 213 ? -14.724 1.019 3.499 1.00 98.75 213 ILE A CA 1
ATOM 1500 C C . ILE A 1 213 ? -13.993 0.933 2.158 1.00 98.75 213 ILE A C 1
ATOM 1502 O O . ILE A 1 213 ? -14.079 -0.102 1.498 1.00 98.75 213 ILE A O 1
ATOM 1506 N N . LEU A 1 214 ? -13.227 1.957 1.764 1.00 98.88 214 LEU A N 1
ATOM 1507 C CA . LEU A 1 214 ? -12.251 1.781 0.679 1.00 98.88 214 LEU A CA 1
ATOM 1508 C C . LEU A 1 214 ? -10.980 1.137 1.241 1.00 98.88 214 LEU A C 1
ATOM 1510 O O . LEU A 1 214 ? -10.375 1.681 2.163 1.00 98.88 214 LEU A O 1
ATOM 1514 N N . ILE A 1 215 ? -10.559 0.010 0.667 1.00 98.81 215 ILE A N 1
ATOM 1515 C CA . ILE A 1 215 ? -9.307 -0.681 0.995 1.00 98.81 215 ILE A CA 1
ATOM 1516 C C . ILE A 1 215 ? -8.261 -0.495 -0.114 1.00 98.81 215 ILE A C 1
ATOM 1518 O O . ILE A 1 215 ? -8.524 -0.728 -1.298 1.00 98.81 215 ILE A O 1
ATOM 1522 N N . THR A 1 216 ? -7.056 -0.086 0.284 1.00 98.75 216 THR A N 1
ATOM 1523 C CA . THR A 1 216 ? -5.860 0.010 -0.568 1.00 98.75 216 THR A CA 1
ATOM 1524 C C . THR A 1 216 ? -4.596 -0.162 0.288 1.00 98.75 216 THR A C 1
ATOM 1526 O O . THR A 1 216 ? -4.670 -0.243 1.514 1.00 98.75 216 THR A O 1
ATOM 1529 N N . THR A 1 217 ? -3.432 -0.266 -0.343 1.00 98.69 217 THR A N 1
ATOM 1530 C CA . THR A 1 217 ? -2.137 -0.453 0.320 1.00 98.69 217 THR A CA 1
ATOM 1531 C C . THR A 1 217 ? -1.014 -0.023 -0.620 1.00 98.69 217 THR A C 1
ATOM 1533 O O . THR A 1 217 ? -1.245 0.103 -1.827 1.00 98.69 217 THR A O 1
ATOM 1536 N N . ASP A 1 218 ? 0.188 0.188 -0.081 1.00 98.62 218 ASP A N 1
ATOM 1537 C CA . ASP A 1 218 ? 1.429 0.313 -0.851 1.00 98.62 218 ASP A CA 1
ATOM 1538 C C . ASP A 1 218 ? 1.303 1.380 -1.959 1.00 98.62 218 ASP A C 1
ATOM 1540 O O . ASP A 1 218 ? 1.495 1.136 -3.157 1.00 98.62 218 ASP A O 1
ATOM 1544 N N . ASN A 1 219 ? 0.892 2.585 -1.555 1.00 98.62 219 ASN A N 1
ATOM 1545 C CA . ASN A 1 219 ? 0.673 3.707 -2.465 1.00 98.62 219 ASN A CA 1
ATOM 1546 C C . ASN A 1 219 ? 1.981 4.380 -2.906 1.00 98.62 219 ASN A C 1
ATOM 1548 O O . ASN A 1 219 ? 2.008 5.001 -3.971 1.00 98.62 219 ASN A O 1
ATOM 1552 N N . HIS A 1 220 ? 3.056 4.239 -2.116 1.00 98.44 220 HIS A N 1
ATOM 1553 C CA . HIS A 1 220 ? 4.421 4.670 -2.443 1.00 98.44 220 HIS A CA 1
ATOM 1554 C C . HIS A 1 220 ? 4.492 6.108 -2.993 1.00 98.44 220 HIS A C 1
ATOM 1556 O O . HIS A 1 220 ? 5.179 6.397 -3.980 1.00 98.44 220 HIS A O 1
ATOM 1562 N N . ILE A 1 221 ? 3.774 7.044 -2.360 1.00 98.69 221 ILE A N 1
ATOM 1563 C CA . ILE A 1 221 ? 3.761 8.444 -2.794 1.00 98.69 221 ILE A CA 1
ATOM 1564 C C . ILE A 1 221 ? 5.182 9.014 -2.690 1.00 98.69 221 ILE A C 1
ATOM 1566 O O . ILE A 1 221 ? 5.879 8.830 -1.688 1.00 98.69 221 ILE A O 1
ATOM 1570 N N . GLY A 1 222 ? 5.617 9.677 -3.763 1.00 97.12 222 GLY A N 1
ATOM 1571 C CA . GLY A 1 222 ? 6.986 10.171 -3.934 1.00 97.12 222 GLY A CA 1
ATOM 1572 C C . GLY A 1 222 ? 7.926 9.233 -4.699 1.00 97.12 222 GLY A C 1
ATOM 1573 O O . GLY A 1 222 ? 8.994 9.680 -5.121 1.00 97.12 222 GLY A O 1
ATOM 1574 N N . TYR A 1 223 ? 7.539 7.976 -4.960 1.00 97.25 223 TYR A N 1
ATOM 1575 C CA . TYR A 1 223 ? 8.322 7.069 -5.809 1.00 97.25 223 TYR A CA 1
ATOM 1576 C C . TYR A 1 223 ? 8.642 7.724 -7.162 1.00 97.25 223 TYR A C 1
ATOM 1578 O O . TYR A 1 223 ? 7.746 8.144 -7.896 1.00 97.25 223 TYR A O 1
ATOM 1586 N N . LEU A 1 224 ? 9.941 7.812 -7.467 1.00 95.62 224 LEU A N 1
ATOM 1587 C CA . LEU A 1 224 ? 10.498 8.486 -8.643 1.00 95.62 224 LEU A CA 1
ATOM 1588 C C . LEU A 1 224 ? 10.017 9.938 -8.861 1.00 95.62 224 LEU A C 1
ATOM 1590 O O . LEU A 1 224 ? 9.996 10.375 -10.008 1.00 95.62 224 LEU A O 1
ATOM 1594 N N . GLU A 1 225 ? 9.718 10.734 -7.818 1.00 94.12 225 GLU A N 1
ATOM 1595 C CA . GLU A 1 225 ? 9.204 12.121 -7.977 1.00 94.12 225 GLU A CA 1
ATOM 1596 C C . GLU A 1 225 ? 10.092 13.063 -8.828 1.00 94.12 225 GLU A C 1
ATOM 1598 O O . GLU A 1 225 ? 9.640 14.115 -9.276 1.00 94.12 225 GLU A O 1
ATOM 1603 N N . ASN A 1 226 ? 11.351 12.685 -9.081 1.00 94.25 226 ASN A N 1
ATOM 1604 C CA . ASN A 1 226 ? 12.307 13.416 -9.918 1.00 94.25 226 ASN A CA 1
ATOM 1605 C C . ASN A 1 226 ? 12.391 12.912 -11.382 1.00 94.25 226 ASN A C 1
ATOM 1607 O O . ASN A 1 226 ? 13.168 13.459 -12.168 1.00 94.25 226 ASN A O 1
ATOM 1611 N N . ASP A 1 227 ? 11.638 11.876 -11.771 1.00 95.44 227 ASP A N 1
ATOM 1612 C CA . ASP A 1 227 ? 11.598 11.374 -13.151 1.00 95.44 227 ASP A CA 1
ATOM 1613 C C . ASP A 1 227 ? 10.649 12.219 -14.032 1.00 95.44 227 ASP A C 1
ATOM 1615 O O . ASP A 1 227 ? 9.491 12.428 -13.664 1.00 95.44 227 ASP A O 1
ATOM 1619 N N . PRO A 1 228 ? 11.087 12.688 -15.218 1.00 94.19 228 PRO A N 1
ATOM 1620 C CA . PRO A 1 228 ? 10.311 13.613 -16.048 1.00 94.19 228 PRO A CA 1
ATOM 1621 C C . PRO A 1 228 ? 9.097 12.983 -16.752 1.00 94.19 228 PRO A C 1
ATOM 1623 O O . PRO A 1 228 ? 8.331 13.714 -17.379 1.00 94.19 228 PRO A O 1
ATOM 1626 N N . ILE A 1 229 ? 8.931 11.657 -16.702 1.00 95.56 229 ILE A N 1
ATOM 1627 C CA . ILE A 1 229 ? 7.783 10.937 -17.273 1.00 95.56 229 ILE A CA 1
ATOM 1628 C C . ILE A 1 229 ? 6.901 10.359 -16.159 1.00 95.56 229 ILE A C 1
ATOM 1630 O O . ILE A 1 229 ? 5.679 10.413 -16.287 1.00 95.56 229 ILE A O 1
ATOM 1634 N N . ARG A 1 230 ? 7.513 9.805 -15.101 1.00 96.19 230 ARG A N 1
ATOM 1635 C CA . ARG A 1 230 ? 6.854 9.009 -14.047 1.00 96.19 230 ARG A CA 1
ATOM 1636 C C . ARG A 1 230 ? 6.635 9.744 -12.720 1.00 96.19 230 ARG A C 1
ATOM 1638 O O . ARG A 1 230 ? 5.881 9.257 -11.885 1.00 96.19 230 ARG A O 1
ATOM 1645 N N . GLY A 1 231 ? 7.265 10.899 -12.494 1.00 95.62 231 GLY A N 1
ATOM 1646 C CA . GLY A 1 231 ? 7.305 11.536 -11.167 1.00 95.62 231 GLY A CA 1
ATOM 1647 C C . GLY A 1 231 ? 5.969 12.036 -10.605 1.00 95.62 231 GLY A C 1
ATOM 1648 O O . GLY A 1 231 ? 5.896 12.352 -9.421 1.00 95.62 231 GLY A O 1
ATOM 1649 N N . ASN A 1 232 ? 4.909 12.069 -11.420 1.00 96.62 232 ASN A N 1
ATOM 1650 C CA . ASN A 1 232 ? 3.548 12.370 -10.970 1.00 96.62 232 ASN A CA 1
ATOM 1651 C C . ASN A 1 232 ? 2.666 11.121 -10.765 1.00 96.62 232 ASN A C 1
ATOM 1653 O O . ASN A 1 232 ? 1.583 11.258 -10.201 1.00 96.62 232 ASN A O 1
ATOM 1657 N N . ASP A 1 233 ? 3.094 9.926 -11.194 1.00 97.88 233 ASP A N 1
ATOM 1658 C CA . ASP A 1 233 ? 2.249 8.718 -11.274 1.00 97.88 233 ASP A CA 1
ATOM 1659 C C . ASP A 1 233 ? 1.624 8.353 -9.918 1.00 97.88 233 ASP A C 1
ATOM 1661 O O . ASP A 1 233 ? 0.431 8.059 -9.829 1.00 97.88 233 ASP A O 1
ATOM 1665 N N . SER A 1 234 ? 2.417 8.432 -8.846 1.00 98.25 234 SER A N 1
ATOM 1666 C CA . SER A 1 234 ? 1.980 8.108 -7.484 1.00 98.25 234 SER A CA 1
ATOM 1667 C C . SER A 1 234 ? 0.992 9.131 -6.910 1.00 98.25 234 SER A C 1
ATOM 1669 O O . SER A 1 234 ? 0.017 8.744 -6.270 1.00 98.25 234 SER A O 1
ATOM 1671 N N . PHE A 1 235 ? 1.166 10.424 -7.208 1.00 98.44 235 PHE A N 1
ATOM 1672 C CA . PHE A 1 235 ? 0.209 11.464 -6.810 1.00 98.44 235 PHE A CA 1
ATOM 1673 C C . PHE A 1 235 ? -1.112 11.350 -7.573 1.00 98.44 235 PHE A C 1
ATOM 1675 O O . PHE A 1 235 ? -2.164 11.423 -6.947 1.00 98.44 235 PHE A O 1
ATOM 1682 N N . MET A 1 236 ? -1.064 11.142 -8.896 1.00 98.00 236 MET A N 1
ATOM 1683 C CA . MET A 1 236 ? -2.268 10.991 -9.727 1.00 98.00 236 MET A CA 1
ATOM 1684 C C . MET A 1 236 ? -3.076 9.757 -9.316 1.00 98.00 236 MET A C 1
ATOM 1686 O O . MET A 1 236 ? -4.297 9.834 -9.216 1.00 98.00 236 MET A O 1
ATOM 1690 N N . THR A 1 237 ? -2.400 8.646 -9.004 1.00 98.50 237 THR A N 1
ATOM 1691 C CA . THR A 1 237 ? -3.089 7.426 -8.563 1.00 98.50 237 THR A CA 1
ATOM 1692 C C . THR A 1 237 ? -3.677 7.567 -7.164 1.00 98.50 237 THR A C 1
ATOM 1694 O O . THR A 1 237 ? -4.801 7.133 -6.927 1.00 98.50 237 THR A O 1
ATOM 1697 N N . PHE A 1 238 ? -2.979 8.216 -6.228 1.00 98.81 238 PHE A N 1
ATOM 1698 C CA . PHE A 1 238 ? -3.564 8.484 -4.913 1.00 98.81 238 PHE A CA 1
ATOM 1699 C C . PHE A 1 238 ? -4.736 9.481 -4.992 1.00 98.81 238 PHE A C 1
ATOM 1701 O O . PHE A 1 238 ? -5.715 9.333 -4.267 1.00 98.81 238 PHE A O 1
ATOM 1708 N N . GLU A 1 239 ? -4.690 10.451 -5.912 1.00 98.75 239 GLU A N 1
ATOM 1709 C CA . GLU A 1 239 ? -5.813 11.351 -6.211 1.00 98.75 239 GLU A CA 1
ATOM 1710 C C . GLU A 1 239 ? -7.019 10.592 -6.803 1.00 98.75 239 GLU A C 1
ATOM 1712 O O . GLU A 1 239 ? -8.138 10.800 -6.337 1.00 98.75 239 GLU A O 1
ATOM 1717 N N . GLU A 1 240 ? -6.809 9.641 -7.725 1.00 98.69 240 GLU A N 1
ATOM 1718 C CA . GLU A 1 240 ? -7.862 8.729 -8.215 1.00 98.69 240 GLU A CA 1
ATOM 1719 C C . GLU A 1 240 ? -8.490 7.911 -7.075 1.00 98.69 240 GLU A C 1
ATOM 1721 O O . GLU A 1 240 ? -9.712 7.819 -6.982 1.00 98.69 240 GLU A O 1
ATOM 1726 N N . ILE A 1 241 ? -7.683 7.350 -6.171 1.00 98.88 241 ILE A N 1
ATOM 1727 C CA . ILE A 1 241 ? -8.178 6.558 -5.034 1.00 98.88 241 ILE A CA 1
ATOM 1728 C C . ILE A 1 241 ? -9.044 7.407 -4.090 1.00 98.88 241 ILE A C 1
ATOM 1730 O O . ILE A 1 241 ? -10.094 6.953 -3.633 1.00 98.88 241 ILE A O 1
ATOM 1734 N N . LEU A 1 242 ? -8.632 8.647 -3.812 1.00 98.81 242 LEU A N 1
ATOM 1735 C CA . LEU A 1 242 ? -9.391 9.576 -2.973 1.00 98.81 242 LEU A CA 1
ATOM 1736 C C . LEU A 1 242 ? -10.687 10.061 -3.646 1.00 98.81 242 LEU A C 1
ATOM 1738 O O . LEU A 1 242 ? -11.696 10.229 -2.959 1.00 98.81 242 LEU A O 1
ATOM 1742 N N . LEU A 1 243 ? -10.680 10.243 -4.971 1.00 98.38 243 LEU A N 1
ATOM 1743 C CA . LEU A 1 243 ? -11.880 10.518 -5.769 1.00 98.38 243 LEU A CA 1
ATOM 1744 C C . LEU A 1 243 ? -12.864 9.342 -5.710 1.00 98.38 243 LEU A C 1
ATOM 1746 O O . LEU A 1 243 ? -14.020 9.540 -5.346 1.00 98.38 243 LEU A O 1
ATOM 1750 N N . LEU A 1 244 ? -12.398 8.116 -5.968 1.00 98.62 244 LEU A N 1
ATOM 1751 C CA . LEU A 1 244 ? -13.220 6.903 -5.892 1.00 98.62 244 LEU A CA 1
ATOM 1752 C C . LEU A 1 244 ? -13.834 6.705 -4.498 1.00 98.62 244 LEU A C 1
ATOM 1754 O O . LEU A 1 244 ? -14.985 6.292 -4.393 1.00 98.62 244 LEU A O 1
ATOM 1758 N N . ALA A 1 245 ? -13.114 7.043 -3.424 1.00 98.44 245 ALA A N 1
ATOM 1759 C CA . ALA A 1 245 ? -13.656 6.997 -2.066 1.00 98.44 245 ALA A CA 1
ATOM 1760 C C . ALA A 1 245 ? -14.839 7.971 -1.863 1.00 98.44 245 ALA A C 1
ATOM 1762 O O . ALA A 1 245 ? -15.832 7.611 -1.224 1.00 98.44 245 ALA A O 1
ATOM 1763 N N . GLN A 1 246 ? -14.765 9.180 -2.437 1.00 97.19 246 GLN A N 1
ATOM 1764 C CA . GLN A 1 246 ? -15.875 10.138 -2.425 1.00 97.19 246 GLN A CA 1
ATOM 1765 C C . GLN A 1 246 ? -17.047 9.686 -3.310 1.00 97.19 246 GLN A C 1
ATOM 1767 O O . GLN A 1 246 ? -18.192 9.749 -2.866 1.00 97.19 246 GLN A O 1
ATOM 1772 N N . GLU A 1 247 ? -16.777 9.221 -4.533 1.00 97.44 247 GLU A N 1
ATOM 1773 C CA . GLU A 1 247 ? -17.802 8.778 -5.493 1.00 97.44 247 GLU A CA 1
ATOM 1774 C C . GLU A 1 247 ? -18.577 7.548 -4.993 1.00 97.44 247 GLU A C 1
ATOM 1776 O O . GLU A 1 247 ? -19.800 7.491 -5.111 1.00 97.44 247 GLU A O 1
ATOM 1781 N N . GLU A 1 248 ? -17.888 6.596 -4.359 1.00 97.50 248 GLU A N 1
ATOM 1782 C CA . GLU A 1 248 ? -18.479 5.406 -3.729 1.00 97.50 248 GLU A CA 1
ATOM 1783 C C . GLU A 1 248 ? -19.060 5.684 -2.328 1.00 97.50 248 GLU A C 1
ATOM 1785 O O . GLU A 1 248 ? -19.568 4.770 -1.667 1.00 97.50 248 GLU A O 1
ATOM 1790 N N . ASN A 1 249 ? -19.021 6.949 -1.884 1.00 96.00 249 ASN A N 1
ATOM 1791 C CA . ASN A 1 249 ? -19.674 7.454 -0.677 1.00 96.00 249 ASN A CA 1
ATOM 1792 C C . ASN A 1 249 ? -19.268 6.694 0.608 1.00 96.00 249 ASN A C 1
ATOM 1794 O O . ASN A 1 249 ? -20.107 6.453 1.483 1.00 96.00 249 ASN A O 1
ATOM 1798 N N . VAL A 1 250 ? -17.994 6.291 0.728 1.00 97.94 250 VAL A N 1
ATOM 1799 C CA . VAL A 1 250 ? -17.519 5.409 1.816 1.00 97.94 250 VAL A CA 1
ATOM 1800 C C . VAL A 1 250 ? -17.545 6.084 3.192 1.00 97.94 250 VAL A C 1
ATOM 1802 O O . VAL A 1 250 ? -17.460 7.307 3.313 1.00 97.94 250 VAL A O 1
ATOM 1805 N N . ASP A 1 251 ? -17.667 5.292 4.256 1.00 98.38 251 ASP A N 1
ATOM 1806 C CA . ASP A 1 251 ? -17.585 5.783 5.634 1.00 98.38 251 ASP A CA 1
AT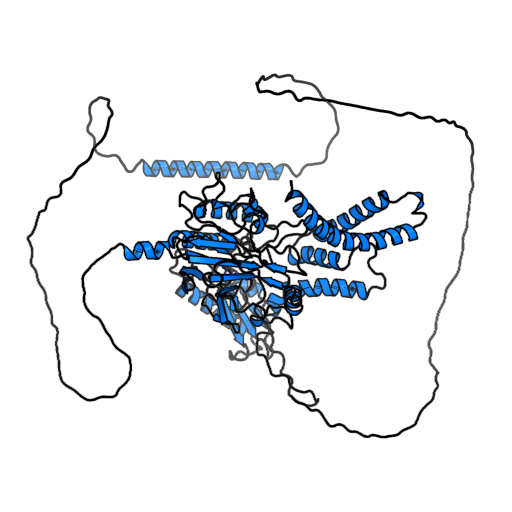OM 1807 C C . ASP A 1 251 ? -16.141 6.151 6.012 1.00 98.38 251 ASP A C 1
ATOM 1809 O O . ASP A 1 251 ? -15.926 7.157 6.687 1.00 98.38 251 ASP A O 1
ATOM 1813 N N . PHE A 1 252 ? -15.154 5.360 5.572 1.00 98.69 252 PHE A N 1
ATOM 1814 C CA . PHE A 1 252 ? -13.725 5.640 5.762 1.00 98.69 252 PHE A CA 1
ATOM 1815 C C . PHE A 1 252 ? -12.824 4.929 4.739 1.00 98.69 252 PHE A C 1
ATOM 1817 O O . PHE A 1 252 ? -13.254 4.026 4.018 1.00 98.69 252 PHE A O 1
ATOM 1824 N N . ILE A 1 253 ? -11.551 5.330 4.699 1.00 98.88 253 ILE A N 1
ATOM 1825 C CA . ILE A 1 253 ? -10.486 4.656 3.939 1.00 98.88 253 ILE A CA 1
ATOM 1826 C C . ILE A 1 253 ? -9.592 3.877 4.910 1.00 98.88 253 ILE A C 1
ATOM 1828 O O . ILE A 1 253 ? -9.252 4.378 5.984 1.00 98.88 253 ILE A O 1
ATOM 1832 N N . LEU A 1 254 ? -9.186 2.670 4.526 1.00 98.88 254 LEU A N 1
ATOM 1833 C CA . LEU A 1 254 ? -8.264 1.814 5.265 1.00 98.88 254 LEU A CA 1
ATOM 1834 C C . LEU A 1 254 ? -7.022 1.512 4.414 1.00 98.88 254 LEU A C 1
ATOM 1836 O O . LEU A 1 254 ? -7.131 0.955 3.320 1.00 98.88 254 LEU A O 1
ATOM 1840 N N . LEU A 1 255 ? -5.850 1.887 4.933 1.00 98.81 255 LEU A N 1
ATOM 1841 C CA . LEU A 1 255 ? -4.549 1.734 4.278 1.00 98.81 255 LEU A CA 1
ATOM 1842 C C . LEU A 1 255 ? -3.723 0.614 4.931 1.00 98.81 255 LEU A C 1
ATOM 1844 O O . LEU A 1 255 ? -3.528 0.602 6.151 1.00 98.81 255 LEU A O 1
ATOM 1848 N N . GLY A 1 256 ? -3.196 -0.296 4.109 1.00 98.44 256 GLY A N 1
ATOM 1849 C CA . GLY A 1 256 ? -2.354 -1.425 4.530 1.00 98.44 256 GLY A CA 1
ATOM 1850 C C . GLY A 1 256 ? -0.867 -1.118 4.774 1.00 98.44 256 GLY A C 1
ATOM 1851 O O . GLY A 1 256 ? -0.091 -2.053 4.952 1.00 98.44 256 GLY A O 1
ATOM 1852 N N . GLY A 1 257 ? -0.460 0.155 4.807 1.00 97.62 257 GLY A N 1
ATOM 1853 C CA . GLY A 1 257 ? 0.940 0.591 4.947 1.00 97.62 257 GLY A CA 1
ATOM 1854 C C . GLY A 1 257 ? 1.563 1.085 3.634 1.00 97.62 257 GLY A C 1
ATOM 1855 O O . GLY A 1 257 ? 0.906 1.068 2.593 1.00 97.62 257 GLY A O 1
ATOM 1856 N N . ASP A 1 258 ? 2.808 1.567 3.712 1.00 98.31 258 ASP A N 1
ATOM 1857 C CA . ASP A 1 258 ? 3.582 2.194 2.625 1.00 98.31 258 ASP A CA 1
ATOM 1858 C C . ASP A 1 258 ? 2.788 3.219 1.806 1.00 98.31 258 ASP A C 1
ATOM 1860 O O . ASP A 1 258 ? 2.700 3.191 0.574 1.00 98.31 258 ASP A O 1
ATOM 1864 N N . LEU A 1 259 ? 2.220 4.189 2.523 1.00 98.56 259 LEU A N 1
ATOM 1865 C CA . LEU A 1 259 ? 1.651 5.392 1.930 1.00 98.56 259 LEU A CA 1
ATOM 1866 C C . LEU A 1 259 ? 2.755 6.257 1.294 1.00 98.56 259 LEU A C 1
ATOM 1868 O O . LEU A 1 259 ? 2.516 6.885 0.263 1.00 98.56 259 LEU A O 1
ATOM 1872 N N . PHE A 1 260 ? 3.971 6.263 1.851 1.00 98.50 260 PHE A N 1
ATOM 1873 C CA . PHE A 1 260 ? 5.135 6.940 1.265 1.00 98.50 260 PHE A CA 1
ATOM 1874 C C . PHE A 1 260 ? 6.232 5.966 0.829 1.00 98.50 260 PHE A C 1
ATOM 1876 O O . PHE A 1 260 ? 6.489 4.972 1.495 1.00 98.50 260 PHE A O 1
ATOM 1883 N N . HIS A 1 261 ? 6.940 6.305 -0.254 1.00 95.81 261 HIS A N 1
ATOM 1884 C CA . HIS A 1 261 ? 8.078 5.505 -0.726 1.00 95.81 261 HIS A CA 1
ATOM 1885 C C . HIS A 1 261 ? 9.394 5.774 0.028 1.00 95.81 261 HIS A C 1
ATOM 1887 O O . HIS A 1 261 ? 10.308 4.952 0.020 1.00 95.81 261 HIS A O 1
ATOM 1893 N N . GLU A 1 262 ? 9.524 6.935 0.667 1.00 91.75 262 GLU A N 1
ATOM 1894 C CA . GLU A 1 262 ? 10.706 7.307 1.447 1.00 91.75 262 GLU A CA 1
ATOM 1895 C C . GLU A 1 262 ? 10.312 7.488 2.913 1.00 91.75 262 GLU A C 1
ATOM 1897 O O . GLU A 1 262 ? 9.381 8.234 3.213 1.00 91.75 262 GLU A O 1
ATOM 1902 N N . ASN A 1 263 ? 11.084 6.899 3.831 1.00 90.56 263 ASN A N 1
ATOM 1903 C CA . ASN A 1 263 ? 10.901 7.035 5.283 1.00 90.56 263 ASN A CA 1
ATOM 1904 C C . ASN A 1 263 ? 10.845 8.501 5.758 1.00 90.56 263 ASN A C 1
ATOM 1906 O O . ASN A 1 263 ? 10.180 8.837 6.739 1.00 90.56 263 ASN A O 1
ATOM 1910 N N . LYS A 1 264 ? 11.533 9.388 5.030 1.00 92.25 264 LYS A N 1
ATOM 1911 C CA . LYS A 1 264 ? 11.593 10.833 5.275 1.00 92.25 264 LYS A CA 1
ATOM 1912 C C . LYS A 1 264 ? 11.136 11.571 4.014 1.00 92.25 264 LYS A C 1
ATOM 1914 O O . LYS A 1 264 ? 11.987 12.104 3.301 1.00 92.25 264 LYS A O 1
ATOM 1919 N N . PRO A 1 265 ? 9.819 11.598 3.722 1.00 94.94 265 PRO A N 1
ATOM 1920 C CA . PRO A 1 265 ? 9.320 12.018 2.423 1.00 94.94 265 PRO A CA 1
ATOM 1921 C C . PRO A 1 265 ? 9.765 13.432 2.060 1.00 94.94 265 PRO A C 1
ATOM 1923 O O . PRO A 1 265 ? 9.714 14.357 2.879 1.00 94.94 265 PRO A O 1
ATOM 1926 N N . SER A 1 266 ? 10.138 13.612 0.795 1.00 96.19 266 SER A N 1
ATOM 1927 C CA . SER A 1 266 ? 10.410 14.919 0.200 1.00 96.19 266 SER A CA 1
ATOM 1928 C C . SER A 1 266 ? 9.368 15.980 0.588 1.00 96.19 266 SER A C 1
ATOM 1930 O O . SER A 1 266 ? 8.163 15.730 0.654 1.00 96.19 266 SER A O 1
ATOM 1932 N N . ARG A 1 267 ? 9.816 17.229 0.776 1.00 97.06 267 ARG A N 1
ATOM 1933 C CA . ARG A 1 267 ? 8.921 18.368 1.068 1.00 97.06 267 ARG A CA 1
ATOM 1934 C C . ARG A 1 267 ? 7.870 18.593 -0.023 1.00 97.06 267 ARG A C 1
ATOM 1936 O O . ARG A 1 267 ? 6.820 19.149 0.281 1.00 97.06 267 ARG A O 1
ATOM 1943 N N . ASN A 1 268 ? 8.148 18.193 -1.266 1.00 96.56 268 ASN A N 1
ATOM 1944 C CA . ASN A 1 268 ? 7.172 18.200 -2.355 1.00 96.56 268 ASN A CA 1
ATOM 1945 C C . ASN A 1 268 ? 6.131 17.091 -2.140 1.00 96.56 268 ASN A C 1
ATOM 1947 O O . ASN A 1 268 ? 4.935 17.375 -2.063 1.00 96.56 268 ASN A O 1
ATOM 1951 N N . THR A 1 269 ? 6.608 15.861 -1.939 1.00 98.00 269 THR A N 1
ATOM 1952 C CA . THR A 1 269 ? 5.793 14.681 -1.631 1.00 98.00 269 THR A CA 1
ATOM 1953 C C . THR A 1 269 ? 4.845 14.901 -0.447 1.00 98.00 269 THR A C 1
ATOM 1955 O O . THR A 1 269 ? 3.626 14.776 -0.599 1.00 98.00 269 THR A O 1
ATOM 1958 N N . LEU A 1 270 ? 5.361 15.326 0.710 1.00 97.88 270 LEU A N 1
ATOM 1959 C CA . LEU A 1 270 ? 4.551 15.576 1.904 1.00 97.88 270 LEU A CA 1
ATOM 1960 C C . LEU A 1 270 ? 3.550 16.728 1.693 1.00 97.88 270 LEU A C 1
ATOM 1962 O O . LEU A 1 270 ? 2.389 16.614 2.080 1.00 97.88 270 LEU A O 1
ATOM 1966 N N . HIS A 1 271 ? 3.954 17.823 1.036 1.00 98.00 271 HIS A N 1
ATOM 1967 C CA . HIS A 1 271 ? 3.065 18.962 0.775 1.00 98.00 271 HIS A CA 1
ATOM 1968 C C . HIS A 1 271 ? 1.900 18.610 -0.163 1.00 98.00 271 HIS A C 1
ATOM 1970 O O . HIS A 1 271 ? 0.766 19.025 0.087 1.00 98.00 271 HIS A O 1
ATOM 1976 N N . ASN A 1 272 ? 2.157 17.847 -1.228 1.00 98.19 272 ASN A N 1
ATOM 1977 C CA . ASN A 1 272 ? 1.107 17.422 -2.153 1.00 98.19 272 ASN A CA 1
ATOM 1978 C C . ASN A 1 272 ? 0.178 16.388 -1.509 1.00 98.19 272 ASN A C 1
ATOM 1980 O O . ASN A 1 272 ? -1.033 16.537 -1.626 1.00 98.19 272 ASN A O 1
ATOM 1984 N N . THR A 1 273 ? 0.707 15.442 -0.731 1.00 98.56 273 THR A N 1
ATOM 1985 C CA . THR A 1 273 ? -0.112 14.482 0.033 1.00 98.56 273 THR A CA 1
ATOM 1986 C C . THR A 1 273 ? -1.034 15.200 1.023 1.00 98.56 273 THR A C 1
ATOM 1988 O O . THR A 1 273 ? -2.236 14.951 1.045 1.00 98.56 273 THR A O 1
ATOM 1991 N N . ILE A 1 274 ? -0.517 16.189 1.765 1.00 98.56 274 ILE A N 1
ATOM 1992 C CA . ILE A 1 274 ? -1.324 17.037 2.658 1.00 98.56 274 ILE A CA 1
ATOM 1993 C C . ILE A 1 274 ? -2.416 17.799 1.891 1.00 98.56 274 ILE A C 1
ATOM 1995 O O . ILE A 1 274 ? -3.529 17.926 2.396 1.00 98.56 274 ILE A O 1
ATOM 1999 N N . LYS A 1 275 ? -2.142 18.300 0.679 1.00 98.44 275 LYS A N 1
ATOM 2000 C CA . LYS A 1 275 ? -3.167 18.940 -0.166 1.00 98.44 275 LYS A CA 1
ATOM 2001 C C . LYS A 1 275 ? -4.252 17.953 -0.597 1.00 98.44 275 LYS A C 1
ATOM 2003 O O . LYS A 1 275 ? -5.421 18.284 -0.452 1.00 98.44 275 LYS A O 1
ATOM 2008 N N . LEU A 1 276 ? -3.878 16.769 -1.083 1.00 98.62 276 LEU A N 1
ATOM 2009 C CA . LEU A 1 276 ? -4.820 15.727 -1.504 1.00 98.62 276 LEU A CA 1
ATOM 2010 C C . LEU A 1 276 ? -5.740 15.326 -0.341 1.00 98.62 276 LEU A C 1
ATOM 2012 O O . LEU A 1 276 ? -6.957 15.475 -0.432 1.00 98.62 276 LEU A O 1
ATOM 2016 N N . LEU A 1 277 ? -5.165 14.952 0.804 1.00 98.50 277 LEU A N 1
ATOM 2017 C CA . LEU A 1 277 ? -5.928 14.608 2.007 1.00 98.50 277 LEU A CA 1
ATOM 2018 C C . LEU A 1 277 ? -6.857 15.750 2.455 1.00 98.50 277 LEU A C 1
ATOM 2020 O O . LEU A 1 277 ? -8.012 15.511 2.795 1.00 98.50 277 LEU A O 1
ATOM 2024 N N . ARG A 1 278 ? -6.406 17.011 2.400 1.00 97.81 278 ARG A N 1
ATOM 2025 C CA . ARG A 1 278 ? -7.252 18.168 2.745 1.00 97.81 278 ARG A CA 1
ATOM 2026 C C . ARG A 1 278 ? -8.350 18.476 1.726 1.00 97.81 278 ARG A C 1
ATOM 2028 O O . ARG A 1 278 ? -9.372 19.017 2.130 1.00 97.81 278 ARG A O 1
ATOM 2035 N N . ASN A 1 279 ? -8.145 18.171 0.447 1.00 97.69 279 ASN A N 1
ATOM 2036 C CA . ASN A 1 279 ? -9.144 18.382 -0.601 1.00 97.69 279 ASN A CA 1
ATOM 2037 C C . ASN A 1 279 ? -10.252 17.320 -0.555 1.00 97.69 279 ASN A C 1
ATOM 2039 O O . ASN A 1 279 ? -11.409 17.649 -0.798 1.00 97.69 279 ASN A O 1
ATOM 2043 N N . TYR A 1 280 ? -9.894 16.067 -0.253 1.00 98.19 280 TYR A N 1
ATOM 2044 C CA . TYR A 1 280 ? -10.802 14.926 -0.393 1.00 98.19 280 TYR A CA 1
ATOM 2045 C C . TYR A 1 280 ? -11.355 14.378 0.933 1.00 98.19 280 TYR A C 1
ATOM 2047 O O . TYR A 1 280 ? -12.480 13.885 0.961 1.00 98.19 280 TYR A O 1
ATOM 2055 N N . CYS A 1 281 ? -10.619 14.484 2.045 1.00 97.44 281 CYS A N 1
ATOM 2056 C CA . CYS A 1 281 ? -11.024 13.892 3.334 1.00 97.44 281 CYS A CA 1
ATOM 2057 C C . CYS A 1 281 ? -11.689 14.893 4.299 1.00 97.44 281 CYS A C 1
ATOM 2059 O O . CYS A 1 281 ? -12.340 14.489 5.265 1.00 97.44 281 CYS A O 1
ATOM 2061 N N . MET A 1 282 ? -11.542 16.202 4.057 1.00 97.00 282 MET A N 1
ATOM 2062 C CA . MET A 1 282 ? -12.187 17.260 4.846 1.00 97.00 282 MET A CA 1
ATOM 2063 C C . MET A 1 282 ? -13.485 17.739 4.187 1.00 97.00 282 MET A C 1
ATOM 2065 O O . MET A 1 282 ? -13.548 17.879 2.969 1.00 97.00 282 MET A O 1
ATOM 2069 N N . GLY A 1 283 ? -14.508 18.039 4.987 1.00 94.25 283 GLY A N 1
ATOM 2070 C CA . GLY A 1 283 ? -15.799 18.529 4.498 1.00 94.25 283 GLY A CA 1
ATOM 2071 C C . GLY A 1 283 ? -16.913 18.402 5.534 1.00 94.25 283 GLY A C 1
ATOM 2072 O O . GLY A 1 283 ? -16.703 17.849 6.607 1.00 94.25 283 GLY A O 1
ATOM 2073 N N . ASP A 1 284 ? -18.107 18.893 5.194 1.00 93.00 284 ASP A N 1
ATOM 2074 C CA . ASP A 1 284 ? -19.253 18.988 6.117 1.00 93.00 284 ASP A CA 1
ATOM 2075 C C . ASP A 1 284 ? -20.109 17.705 6.208 1.00 93.00 284 ASP A C 1
ATOM 2077 O O . ASP A 1 284 ? -21.197 17.707 6.785 1.00 93.00 284 ASP A O 1
ATOM 2081 N N . ARG A 1 285 ? -19.623 16.596 5.638 1.00 93.25 285 ARG A N 1
ATOM 2082 C CA . ARG A 1 285 ? -20.229 15.262 5.750 1.00 93.25 285 ARG A CA 1
ATOM 2083 C C . ARG A 1 285 ? -20.071 14.748 7.191 1.00 93.25 285 ARG A C 1
ATOM 2085 O O . ARG A 1 285 ? -18.943 14.689 7.669 1.00 93.25 285 ARG A O 1
ATOM 2092 N N . PRO A 1 286 ? -21.143 14.327 7.885 1.00 92.00 286 PRO A N 1
ATOM 2093 C CA . PRO A 1 286 ? -21.005 13.705 9.197 1.00 92.00 286 PRO A CA 1
ATOM 2094 C C . PRO A 1 286 ? -20.419 12.292 9.064 1.00 92.00 286 PRO A C 1
ATOM 2096 O O . PRO A 1 286 ? -20.928 11.477 8.297 1.00 92.00 286 PRO A O 1
ATOM 2099 N N . CYS A 1 287 ? -19.386 11.975 9.847 1.00 94.25 287 CYS A N 1
ATOM 2100 C CA . CYS A 1 287 ? -18.895 10.604 9.972 1.00 94.25 287 CYS A CA 1
ATOM 2101 C C . CYS A 1 287 ? -19.908 9.757 10.766 1.00 94.25 287 CYS A C 1
ATOM 2103 O O . CYS A 1 287 ? -20.185 10.047 11.931 1.00 94.25 287 CYS A O 1
ATOM 2105 N N . SER A 1 288 ? -20.469 8.713 10.147 1.00 92.56 288 SER A N 1
ATOM 2106 C CA . SER A 1 288 ? -21.479 7.838 10.771 1.00 92.56 288 SER A CA 1
ATOM 2107 C C . SER A 1 288 ? -20.898 6.730 11.659 1.00 92.56 288 SER A C 1
ATOM 2109 O O . SER A 1 288 ? -21.655 6.034 12.335 1.00 92.56 288 SER A O 1
ATOM 2111 N N . VAL A 1 289 ? -19.574 6.544 11.658 1.00 95.56 289 VAL A N 1
ATOM 2112 C CA . VAL A 1 289 ? -18.886 5.502 12.433 1.00 95.56 289 VAL A CA 1
ATOM 2113 C C . VAL A 1 289 ? -18.516 6.027 13.819 1.00 95.56 289 VAL A C 1
ATOM 2115 O O . VAL A 1 289 ? -17.977 7.122 13.967 1.00 95.56 289 VAL A O 1
ATOM 2118 N N . GLN A 1 290 ? -18.768 5.228 14.850 1.00 96.00 290 GLN A N 1
ATOM 2119 C CA . GLN A 1 290 ? -18.439 5.532 16.243 1.00 96.00 290 GLN A CA 1
ATOM 2120 C C . GLN A 1 290 ? -17.240 4.690 16.692 1.00 96.00 290 GLN A C 1
ATOM 2122 O O . GLN A 1 290 ? -17.214 3.488 16.433 1.00 96.00 290 GLN A O 1
ATOM 2127 N N . VAL A 1 291 ? -16.268 5.304 17.376 1.00 95.62 291 VAL A N 1
ATOM 2128 C CA . VAL A 1 291 ? -15.190 4.581 18.076 1.00 95.62 291 VAL A CA 1
ATOM 2129 C C . VAL A 1 291 ? -15.661 4.241 19.489 1.00 95.62 291 VAL A C 1
ATOM 2131 O O . VAL A 1 291 ? -16.134 5.120 20.208 1.00 95.62 291 VAL A O 1
ATOM 2134 N N . LEU A 1 292 ? -15.515 2.975 19.877 1.00 95.19 292 LEU A N 1
ATOM 2135 C CA . LEU A 1 292 ? -15.940 2.428 21.172 1.00 95.19 292 LEU A CA 1
ATOM 2136 C C . LEU A 1 292 ? -14.764 2.060 22.093 1.00 95.19 292 LEU A C 1
ATOM 2138 O O . LEU A 1 292 ? -14.930 1.994 23.309 1.00 95.19 292 LEU A O 1
ATOM 2142 N N . SER A 1 293 ? -13.580 1.812 21.529 1.00 93.12 293 SER A N 1
ATOM 2143 C CA . SER A 1 293 ? -12.334 1.572 22.269 1.00 93.12 293 SER A CA 1
ATOM 2144 C C . SER A 1 293 ? -11.671 2.884 22.706 1.00 93.12 293 SER A C 1
ATOM 2146 O O . SER A 1 293 ? -11.990 3.941 22.168 1.00 93.12 293 SER A O 1
ATOM 2148 N N . ASP A 1 294 ? -10.732 2.840 23.663 1.00 89.94 294 ASP A N 1
ATOM 2149 C CA . ASP A 1 294 ? -10.003 4.043 24.102 1.00 89.94 294 ASP A CA 1
ATOM 2150 C C . ASP A 1 294 ? -9.136 4.621 22.961 1.00 89.94 294 ASP A C 1
ATOM 2152 O O . ASP A 1 294 ? -8.103 4.029 22.609 1.00 89.94 294 ASP A O 1
ATOM 2156 N N . PRO A 1 295 ? -9.473 5.809 22.416 1.00 87.88 295 PRO A N 1
ATOM 2157 C CA . PRO A 1 295 ? -8.714 6.400 21.323 1.00 87.88 295 PRO A CA 1
ATOM 2158 C C . PRO A 1 295 ? -7.266 6.733 21.712 1.00 87.88 295 PRO A C 1
ATOM 2160 O O . PRO A 1 295 ? -6.411 6.793 20.833 1.00 87.88 295 PRO A O 1
ATOM 2163 N N . LYS A 1 296 ? -6.952 6.895 23.007 1.00 87.62 296 LYS A N 1
ATOM 2164 C CA . LYS A 1 296 ? -5.579 7.139 23.489 1.00 87.62 296 LYS A CA 1
ATOM 2165 C C . LYS A 1 296 ? -4.698 5.898 23.393 1.00 87.62 296 LYS A C 1
ATOM 2167 O O . LYS A 1 296 ? -3.495 6.015 23.159 1.00 87.62 296 LYS A O 1
ATOM 2172 N N . GLN A 1 297 ? -5.283 4.712 23.565 1.00 86.69 297 GLN A N 1
ATOM 2173 C CA . GLN A 1 297 ? -4.584 3.443 23.371 1.00 86.69 297 GLN A CA 1
ATOM 2174 C C . GLN A 1 297 ? -4.396 3.144 21.880 1.00 86.69 297 GLN A C 1
ATOM 2176 O O . GLN A 1 297 ? -3.321 2.682 21.491 1.00 86.69 297 GLN A O 1
ATOM 2181 N N . ASN A 1 298 ? -5.416 3.412 21.056 1.00 87.06 298 ASN A N 1
ATOM 2182 C CA . ASN A 1 298 ? -5.388 3.120 19.622 1.00 87.06 298 ASN A CA 1
ATOM 2183 C C . ASN A 1 298 ? -4.556 4.117 18.797 1.00 87.06 298 ASN A C 1
ATOM 2185 O O . ASN A 1 298 ? -3.834 3.687 17.899 1.00 87.06 298 ASN A O 1
ATOM 2189 N N . PHE A 1 299 ? -4.648 5.416 19.101 1.00 89.00 299 PHE A N 1
ATOM 2190 C CA . PHE A 1 299 ? -4.086 6.515 18.306 1.00 89.00 299 PHE A CA 1
ATOM 2191 C C . PHE A 1 299 ? -3.180 7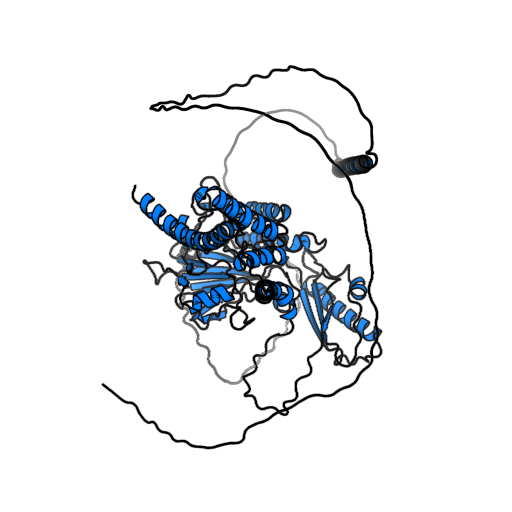.423 19.163 1.00 89.00 299 PHE A C 1
ATOM 2193 O O . PHE A 1 299 ? -3.469 8.609 19.339 1.00 89.00 299 PHE A O 1
ATOM 2200 N N . PRO A 1 300 ? -2.064 6.904 19.714 1.00 83.19 300 PRO A N 1
ATOM 2201 C CA . PRO A 1 300 ? -1.198 7.655 20.633 1.00 83.19 300 PRO A CA 1
ATOM 2202 C C . PRO A 1 300 ? -0.542 8.897 20.001 1.00 83.19 300 PRO A C 1
ATOM 2204 O O . PRO A 1 300 ? -0.036 9.751 20.725 1.00 83.19 300 PRO A O 1
ATOM 2207 N N . SER A 1 301 ? -0.541 8.985 18.668 1.00 81.31 301 SER A N 1
ATOM 2208 C CA . SER A 1 301 ? 0.041 10.080 17.884 1.00 81.31 301 SER A CA 1
ATOM 2209 C C . SER A 1 301 ? -0.974 11.169 17.499 1.00 81.31 301 SER A C 1
ATOM 2211 O O . SER A 1 301 ? -0.567 12.265 17.113 1.00 81.31 301 SER A O 1
ATOM 2213 N N . ASN A 1 302 ? -2.283 10.902 17.623 1.00 80.56 302 ASN A N 1
ATOM 2214 C CA . ASN A 1 302 ? -3.325 11.878 17.298 1.00 80.56 302 ASN A CA 1
ATOM 2215 C C . ASN A 1 302 ? -3.358 13.005 18.343 1.00 80.56 302 ASN A C 1
ATOM 2217 O O . ASN A 1 302 ? -3.278 12.766 19.554 1.00 80.56 302 ASN A O 1
ATOM 2221 N N . MET A 1 303 ? -3.572 14.243 17.892 1.00 72.56 303 MET A N 1
ATOM 2222 C CA . MET A 1 303 ? -3.690 15.386 18.799 1.00 72.56 303 MET A CA 1
ATOM 2223 C C . MET A 1 303 ? -4.871 15.215 19.765 1.00 72.56 303 MET A C 1
ATOM 2225 O O . MET A 1 303 ? -5.954 14.762 19.403 1.00 72.56 303 MET A O 1
ATOM 2229 N N . GLY A 1 304 ? -4.639 15.534 21.042 1.00 70.12 304 GLY A N 1
ATOM 2230 C CA . GLY A 1 304 ? -5.625 15.356 22.115 1.00 70.12 304 GLY A CA 1
ATOM 2231 C C . GLY A 1 304 ? -5.903 13.901 22.527 1.00 70.12 304 GLY A C 1
ATOM 2232 O O . GLY A 1 304 ? -6.610 13.697 23.514 1.00 70.12 304 GLY A O 1
ATOM 2233 N N . GLY A 1 305 ? -5.344 12.900 21.833 1.00 76.50 305 GLY A N 1
ATOM 2234 C CA . GLY A 1 305 ? -5.622 11.485 22.095 1.00 76.50 305 GLY A CA 1
ATOM 2235 C C . GLY A 1 305 ? -7.067 11.093 21.770 1.00 76.50 305 GLY A C 1
ATOM 2236 O O . GLY A 1 305 ? -7.704 10.388 22.549 1.00 76.50 305 GLY A O 1
ATOM 2237 N N . THR A 1 306 ? -7.597 11.601 20.654 1.00 87.19 306 THR A N 1
ATOM 2238 C CA . THR A 1 306 ? -8.928 11.279 20.112 1.00 87.19 306 THR A CA 1
ATOM 2239 C C . THR A 1 306 ? -8.823 10.848 18.645 1.00 87.19 306 THR A C 1
ATOM 2241 O O . THR A 1 306 ? -7.797 11.068 18.003 1.00 87.19 306 THR A O 1
ATOM 2244 N N . VAL A 1 307 ? -9.867 10.232 18.085 1.00 92.88 307 VAL A N 1
ATOM 2245 C CA . VAL A 1 307 ? -9.938 9.964 16.637 1.00 92.88 307 VAL A CA 1
ATOM 2246 C C . VAL A 1 307 ? -10.162 11.282 15.880 1.00 92.88 307 VAL A C 1
ATOM 2248 O O . VAL A 1 307 ? -10.875 12.161 16.365 1.00 92.88 307 VAL A O 1
ATOM 2251 N N . ASN A 1 308 ? -9.539 11.459 14.713 1.00 94.12 308 ASN A N 1
ATOM 2252 C CA . ASN A 1 308 ? -9.364 12.781 14.096 1.00 94.12 308 ASN A CA 1
ATOM 2253 C C . ASN A 1 308 ? -10.671 13.529 13.764 1.00 94.12 308 ASN A C 1
ATOM 2255 O O . ASN A 1 308 ? -10.704 14.755 13.829 1.00 94.12 308 ASN A O 1
ATOM 2259 N N . TYR A 1 309 ? -11.750 12.806 13.458 1.00 93.69 309 TYR A N 1
ATOM 2260 C CA . TYR A 1 309 ? -13.074 13.362 13.157 1.00 93.69 309 TYR A CA 1
ATOM 2261 C C . TYR A 1 309 ? -13.906 13.738 14.397 1.00 93.69 309 TYR A C 1
ATOM 2263 O O . TYR A 1 309 ? -15.025 14.224 14.257 1.00 93.69 309 TYR A O 1
ATOM 2271 N N . LEU A 1 310 ? -13.368 13.535 15.606 1.00 92.75 310 LEU A N 1
ATOM 2272 C CA . LEU A 1 310 ? -13.929 14.052 16.860 1.00 92.75 310 LEU A CA 1
ATOM 2273 C C . LEU A 1 310 ? -13.157 15.274 17.399 1.00 92.75 310 LEU A C 1
ATOM 2275 O O . LEU A 1 310 ? -13.464 15.749 18.493 1.00 92.75 310 LEU A O 1
ATOM 2279 N N . ASP A 1 311 ? -12.168 15.802 16.666 1.00 91.31 311 ASP A N 1
ATOM 2280 C CA . ASP A 1 311 ? -11.531 17.076 17.014 1.00 91.31 311 ASP A CA 1
ATOM 2281 C C . ASP A 1 311 ? -12.443 18.255 16.602 1.00 91.31 311 ASP A C 1
ATOM 2283 O O . ASP A 1 311 ? -12.705 18.441 15.412 1.00 91.31 311 ASP A O 1
ATOM 2287 N N . PRO A 1 312 ? -12.904 19.105 17.542 1.00 91.38 312 PRO A N 1
ATOM 2288 C CA . PRO A 1 312 ? -13.857 20.180 17.250 1.00 91.38 312 PRO A CA 1
ATOM 2289 C C . PRO A 1 312 ? -13.293 21.312 16.370 1.00 91.38 312 PRO A C 1
ATOM 2291 O O . PRO A 1 312 ? -14.026 22.242 16.036 1.00 91.38 312 PRO A O 1
ATOM 2294 N N . ASN A 1 313 ? -12.006 21.270 16.010 1.00 92.88 313 ASN A N 1
ATOM 2295 C CA . ASN A 1 313 ? -11.341 22.249 15.150 1.00 92.88 313 ASN A CA 1
ATOM 2296 C C . ASN A 1 313 ? -11.184 21.761 13.692 1.00 92.88 313 ASN A C 1
ATOM 2298 O O . ASN A 1 313 ? -10.764 22.547 12.839 1.00 92.88 313 ASN A O 1
ATOM 2302 N N . PHE A 1 314 ? -11.495 20.492 13.388 1.00 93.38 314 PHE A N 1
ATOM 2303 C CA . PHE A 1 314 ? -11.282 19.873 12.073 1.00 93.38 314 PHE A CA 1
ATOM 2304 C C . PHE A 1 314 ? -12.547 19.166 11.572 1.00 93.38 314 PHE A C 1
ATOM 2306 O O . PHE A 1 314 ? -12.947 18.146 12.122 1.00 93.38 314 PHE A O 1
ATOM 2313 N N . ASN A 1 315 ? -13.140 19.650 10.474 1.00 95.31 315 ASN A N 1
ATOM 2314 C CA . ASN A 1 315 ? -14.262 18.951 9.840 1.00 95.31 315 ASN A CA 1
ATOM 2315 C C . ASN A 1 315 ? -13.736 17.850 8.901 1.00 95.31 315 ASN A C 1
ATOM 2317 O O . ASN A 1 315 ? -13.337 18.129 7.766 1.00 95.31 315 ASN A O 1
ATOM 2321 N N . ILE A 1 316 ? -13.654 16.619 9.410 1.00 96.69 316 ILE A N 1
ATOM 2322 C CA . ILE A 1 316 ? -13.213 15.426 8.675 1.00 96.69 316 ILE A CA 1
ATOM 2323 C C . ILE A 1 316 ? -14.456 14.658 8.210 1.00 96.69 316 ILE A C 1
ATOM 2325 O O . ILE A 1 316 ? -15.118 14.003 9.012 1.00 96.69 316 ILE A O 1
ATOM 2329 N N . GLY A 1 317 ? -14.755 14.730 6.912 1.00 96.00 317 GLY A N 1
ATOM 2330 C CA . GLY A 1 317 ? -15.926 14.074 6.322 1.00 96.00 317 GLY A CA 1
ATOM 2331 C C . GLY A 1 317 ? -15.696 12.615 5.923 1.00 96.00 317 GLY A C 1
ATOM 2332 O O . GLY A 1 317 ? -16.653 11.862 5.764 1.00 96.00 317 GLY A O 1
ATOM 2333 N N . MET A 1 318 ? -14.434 12.216 5.762 1.00 97.44 318 MET A N 1
ATOM 2334 C CA . MET A 1 318 ? -14.027 10.856 5.413 1.00 97.44 318 MET A CA 1
ATOM 2335 C C . MET A 1 318 ? -12.682 10.563 6.095 1.00 97.44 318 MET A C 1
ATOM 2337 O O . MET A 1 318 ? -11.638 10.956 5.575 1.00 97.44 318 MET A O 1
ATOM 2341 N N . PRO A 1 319 ? -12.668 9.956 7.294 1.00 97.62 319 PRO A N 1
ATOM 2342 C CA . PRO A 1 319 ? -11.422 9.639 7.977 1.00 97.62 319 PRO A CA 1
ATOM 2343 C C . PRO A 1 319 ? -10.634 8.545 7.246 1.00 97.62 319 PRO A C 1
ATOM 2345 O O . PRO A 1 319 ? -11.190 7.695 6.550 1.00 97.62 319 PRO A O 1
ATOM 2348 N N . ILE A 1 320 ? -9.317 8.552 7.451 1.00 98.50 320 ILE A N 1
ATOM 2349 C CA . ILE A 1 320 ? -8.411 7.486 7.017 1.00 98.50 320 ILE A CA 1
ATOM 2350 C C . ILE A 1 320 ? -7.874 6.770 8.254 1.00 98.50 320 ILE A C 1
ATOM 2352 O O . ILE A 1 320 ? -7.505 7.427 9.229 1.00 98.50 320 ILE A O 1
ATOM 2356 N N . PHE A 1 321 ? -7.793 5.444 8.206 1.00 98.50 321 PHE A N 1
ATOM 2357 C CA . PHE A 1 321 ? -7.085 4.610 9.175 1.00 98.50 321 PHE A CA 1
ATOM 2358 C C . PHE A 1 321 ? -5.895 3.940 8.483 1.00 98.50 321 PHE A C 1
ATOM 2360 O O . PHE A 1 321 ? -6.042 3.410 7.383 1.00 98.50 321 PHE A O 1
ATOM 2367 N N . THR A 1 322 ? -4.715 3.969 9.104 1.00 98.12 322 THR A N 1
ATOM 2368 C CA . THR A 1 322 ? -3.480 3.439 8.501 1.00 98.12 322 THR A CA 1
ATOM 2369 C C . THR A 1 322 ? -2.587 2.757 9.531 1.00 98.12 322 THR A C 1
ATOM 2371 O O . THR A 1 322 ? -2.426 3.253 10.649 1.00 98.12 322 THR A O 1
ATOM 2374 N N . ILE A 1 323 ? -1.970 1.646 9.134 1.00 98.06 323 ILE A N 1
ATOM 2375 C CA . ILE A 1 323 ? -0.715 1.176 9.739 1.00 98.06 323 ILE A CA 1
ATOM 2376 C C . ILE A 1 323 ? 0.477 1.820 9.003 1.00 98.06 323 ILE A C 1
ATOM 2378 O O . ILE A 1 323 ? 0.268 2.575 8.053 1.00 98.06 323 ILE A O 1
ATOM 2382 N N . HIS A 1 324 ? 1.712 1.557 9.436 1.00 97.12 324 HIS A N 1
ATOM 2383 C CA . HIS A 1 324 ? 2.913 1.833 8.632 1.00 97.12 324 HIS A CA 1
ATOM 2384 C C . HIS A 1 324 ? 3.367 0.564 7.903 1.00 97.12 324 HIS A C 1
ATOM 2386 O O . HIS A 1 324 ? 3.191 -0.543 8.426 1.00 97.12 324 HIS A O 1
ATOM 2392 N N . GLY A 1 325 ? 3.970 0.738 6.731 1.00 96.94 325 GLY A N 1
ATOM 2393 C CA . GLY A 1 325 ? 4.687 -0.318 6.024 1.00 96.94 325 GLY A CA 1
ATOM 2394 C C . GLY A 1 325 ? 6.187 -0.293 6.321 1.00 96.94 325 GLY A C 1
ATOM 2395 O O . GLY A 1 325 ? 6.603 0.268 7.336 1.00 96.94 325 GLY A O 1
ATOM 2396 N N . ASN A 1 326 ? 7.008 -0.953 5.500 1.00 93.38 326 ASN A N 1
ATOM 2397 C CA . ASN A 1 326 ? 8.460 -1.026 5.720 1.00 93.38 326 ASN A CA 1
ATOM 2398 C C . ASN A 1 326 ? 9.260 0.139 5.109 1.00 93.38 326 ASN A C 1
ATOM 2400 O O . ASN A 1 326 ? 10.442 0.276 5.433 1.00 93.38 326 ASN A O 1
ATOM 2404 N N . HIS A 1 327 ? 8.656 0.966 4.252 1.00 91.44 327 HIS A N 1
ATOM 2405 C CA . HIS A 1 327 ? 9.240 2.228 3.800 1.00 91.44 327 HIS A CA 1
ATOM 2406 C C . HIS A 1 327 ? 8.901 3.383 4.755 1.00 91.44 327 HIS A C 1
ATOM 2408 O O . HIS A 1 327 ? 9.779 4.202 5.032 1.00 91.44 327 HIS A O 1
ATOM 2414 N N . ASP A 1 328 ? 7.677 3.445 5.299 1.00 90.25 328 ASP A N 1
ATOM 2415 C CA . ASP A 1 328 ? 7.210 4.543 6.171 1.00 90.25 328 ASP A CA 1
ATOM 2416 C C . ASP A 1 328 ? 7.134 4.230 7.683 1.00 90.25 328 ASP A C 1
ATOM 2418 O O . ASP A 1 328 ? 6.479 4.942 8.451 1.00 90.25 328 ASP A O 1
ATOM 2422 N N . ASP A 1 329 ? 7.885 3.221 8.131 1.00 88.56 329 ASP A N 1
ATOM 2423 C CA . ASP A 1 329 ? 8.068 2.829 9.535 1.00 88.56 329 ASP A CA 1
ATOM 2424 C C . ASP A 1 329 ? 8.712 3.922 10.433 1.00 88.56 329 ASP A C 1
ATOM 2426 O O . ASP A 1 329 ? 9.341 4.871 9.953 1.00 88.56 329 ASP A O 1
ATOM 2430 N N . PRO A 1 330 ? 8.601 3.822 11.774 1.00 88.38 330 PRO A N 1
ATOM 2431 C CA . PRO A 1 330 ? 9.250 4.765 12.685 1.00 88.38 330 PRO A CA 1
ATOM 2432 C C . PRO A 1 330 ? 10.784 4.767 12.570 1.00 88.38 330 PRO A C 1
ATOM 2434 O O . PRO A 1 330 ? 11.442 3.738 12.732 1.00 88.38 330 PRO A O 1
ATOM 2437 N N . ALA A 1 331 ? 11.360 5.950 12.360 1.00 80.19 331 ALA A N 1
ATOM 2438 C CA . ALA A 1 331 ? 12.798 6.177 12.301 1.00 80.19 331 ALA A CA 1
ATOM 2439 C C . ALA A 1 331 ? 13.483 6.025 13.677 1.00 80.19 331 ALA A C 1
ATOM 2441 O O . ALA A 1 331 ? 12.862 5.728 14.701 1.00 80.19 331 ALA A O 1
ATOM 2442 N N . SER A 1 332 ? 14.802 6.242 13.720 1.00 70.31 332 SER A N 1
ATOM 2443 C CA . SER A 1 332 ? 15.629 6.057 14.928 1.00 70.31 332 SER A CA 1
ATOM 2444 C C . SER A 1 332 ? 15.295 6.989 16.108 1.00 70.31 332 SER A C 1
ATOM 2446 O O . SER A 1 332 ? 15.651 6.673 17.245 1.00 70.31 332 SER A O 1
ATOM 2448 N N . ASP A 1 333 ? 14.583 8.094 15.868 1.00 73.75 333 ASP A N 1
ATOM 2449 C CA . ASP A 1 333 ? 14.017 8.988 16.889 1.00 73.75 333 ASP A CA 1
ATOM 2450 C C . ASP A 1 333 ? 12.640 8.528 17.414 1.00 73.75 333 ASP A C 1
ATOM 2452 O O . ASP A 1 333 ? 12.143 9.057 18.410 1.00 73.75 333 ASP A O 1
ATOM 2456 N N . GLY A 1 334 ? 12.043 7.512 16.784 1.00 81.56 334 GLY A N 1
ATOM 2457 C CA . GLY A 1 334 ? 10.723 6.986 17.099 1.00 81.56 334 GLY A CA 1
ATOM 2458 C C . GLY A 1 334 ? 9.567 7.680 16.375 1.00 81.56 334 GLY A C 1
ATOM 2459 O O . GLY A 1 334 ? 8.423 7.463 16.782 1.00 81.56 334 GLY A O 1
ATOM 2460 N N . LEU A 1 335 ? 9.809 8.479 15.333 1.00 86.81 335 LEU A N 1
ATOM 2461 C CA . LEU A 1 335 ? 8.757 9.095 14.518 1.00 86.81 335 LEU A CA 1
ATOM 2462 C C . LEU A 1 335 ? 8.731 8.531 13.093 1.00 86.81 335 LEU A C 1
ATOM 2464 O O . LEU A 1 335 ? 9.760 8.290 12.473 1.00 86.81 335 LEU A O 1
ATOM 2468 N N . SER A 1 336 ? 7.524 8.328 12.582 1.00 91.81 336 SER A N 1
ATOM 2469 C CA . SER A 1 336 ? 7.214 7.923 11.207 1.00 91.81 336 SER A CA 1
ATOM 2470 C C . SER A 1 336 ? 6.616 9.089 10.418 1.00 91.81 336 SER A C 1
ATOM 2472 O O . SER A 1 336 ? 6.138 10.074 10.991 1.00 91.81 336 SER A O 1
ATOM 2474 N N . ALA A 1 337 ? 6.534 8.953 9.094 1.00 93.25 337 ALA A N 1
ATOM 2475 C CA . ALA A 1 337 ? 5.742 9.877 8.282 1.00 93.25 337 ALA A CA 1
ATOM 2476 C C . ALA A 1 337 ? 4.241 9.850 8.660 1.00 93.25 337 ALA A C 1
ATOM 2478 O O . ALA A 1 337 ? 3.555 10.867 8.526 1.00 93.25 337 ALA A O 1
ATOM 2479 N N . MET A 1 338 ? 3.739 8.729 9.201 1.00 95.06 338 MET A N 1
ATOM 2480 C CA . MET A 1 338 ? 2.361 8.611 9.695 1.00 95.06 338 MET A CA 1
ATOM 2481 C C . MET A 1 338 ? 2.128 9.427 10.971 1.00 95.06 338 MET A C 1
ATOM 2483 O O . MET A 1 338 ? 1.086 10.070 11.091 1.00 95.06 338 MET A O 1
ATOM 2487 N N . ASP A 1 339 ? 3.109 9.497 11.882 1.00 93.75 339 ASP A N 1
ATOM 2488 C CA . ASP A 1 339 ? 3.048 10.380 13.060 1.00 93.75 339 ASP A CA 1
ATOM 2489 C C . ASP A 1 339 ? 2.912 11.861 12.646 1.00 93.75 339 ASP A C 1
ATOM 2491 O O . ASP A 1 339 ? 2.194 12.618 13.298 1.00 93.75 339 ASP A O 1
ATOM 2495 N N . LEU A 1 340 ? 3.534 12.279 11.533 1.00 93.56 340 LEU A N 1
ATOM 2496 C CA . LEU A 1 340 ? 3.416 13.651 11.018 1.00 93.56 340 LEU A CA 1
ATOM 2497 C C . LEU A 1 340 ? 2.020 13.963 10.459 1.00 93.56 340 LEU A C 1
ATOM 2499 O O . LEU A 1 340 ? 1.516 15.060 10.688 1.00 93.56 340 LEU A O 1
ATOM 2503 N N . LEU A 1 341 ? 1.393 13.025 9.736 1.00 95.69 341 LEU A N 1
ATOM 2504 C CA . LEU A 1 341 ? 0.029 13.186 9.207 1.00 95.69 341 LEU A CA 1
ATOM 2505 C C . LEU A 1 341 ? -1.041 13.085 10.313 1.00 95.69 341 LEU A C 1
ATOM 2507 O O . LEU A 1 341 ? -2.056 13.786 10.265 1.00 95.69 341 LEU A O 1
ATOM 2511 N N . SER A 1 342 ? -0.795 12.245 11.320 1.00 94.44 342 SER A N 1
ATOM 2512 C CA . SER A 1 342 ? -1.623 12.075 12.520 1.00 94.44 342 SER A CA 1
ATOM 2513 C C . SER A 1 342 ? -1.566 13.310 13.430 1.00 94.44 342 SER A C 1
ATOM 2515 O O . SER A 1 342 ? -2.609 13.829 13.827 1.00 94.44 342 SER A O 1
ATOM 2517 N N . GLY A 1 343 ? -0.379 13.891 13.638 1.00 91.94 343 GLY A N 1
ATOM 2518 C CA . GLY A 1 343 ? -0.186 15.136 14.395 1.00 91.94 343 GLY A CA 1
ATOM 2519 C C . GLY A 1 343 ? -0.801 16.398 13.763 1.00 91.94 343 GLY A C 1
ATOM 2520 O O . GLY A 1 343 ? -0.831 17.450 14.401 1.00 91.94 343 GLY A O 1
ATOM 2521 N N . ILE A 1 344 ? -1.309 16.310 12.526 1.00 92.62 344 ILE A N 1
ATOM 2522 C CA . ILE A 1 344 ? -2.103 17.356 11.851 1.00 92.62 344 ILE A CA 1
ATOM 2523 C C . ILE A 1 344 ? -3.546 16.907 11.544 1.00 92.62 344 ILE A C 1
ATOM 2525 O O . ILE A 1 344 ? -4.217 17.526 10.715 1.00 92.62 344 ILE A O 1
ATOM 2529 N N . ASN A 1 345 ? -4.017 15.850 12.217 1.00 93.50 345 ASN A N 1
ATOM 2530 C CA . ASN A 1 345 ? -5.368 15.280 12.152 1.00 93.50 345 ASN A CA 1
ATOM 2531 C C . ASN A 1 345 ? -5.834 14.802 10.758 1.00 93.50 345 ASN A C 1
ATOM 2533 O O . ASN A 1 345 ? -7.038 14.702 10.518 1.00 93.50 345 ASN A O 1
ATOM 2537 N N . LEU A 1 346 ? -4.931 14.470 9.827 1.00 96.00 346 LEU A N 1
ATOM 2538 C CA . LEU A 1 346 ? -5.326 13.996 8.486 1.00 96.00 346 LEU A CA 1
ATOM 2539 C C . LEU A 1 346 ? -5.467 12.470 8.373 1.00 96.00 346 LEU A C 1
ATOM 2541 O O . LEU A 1 346 ? -6.213 12.008 7.514 1.00 96.00 346 LEU A O 1
ATOM 2545 N N . VAL A 1 347 ? -4.814 11.694 9.244 1.00 96.69 347 VAL A N 1
ATOM 2546 C CA . VAL A 1 347 ? -4.954 10.225 9.312 1.00 96.69 347 VAL A CA 1
ATOM 2547 C C . VAL A 1 347 ? -5.029 9.748 10.762 1.00 96.69 347 VAL A C 1
ATOM 2549 O O . VAL A 1 347 ? -4.477 10.385 11.656 1.00 96.69 347 VAL A O 1
ATOM 2552 N N . ASN A 1 348 ? -5.663 8.599 10.990 1.00 97.19 348 ASN A N 1
ATOM 2553 C CA . ASN A 1 348 ? -5.645 7.876 12.258 1.00 97.19 348 ASN A CA 1
ATOM 2554 C C . ASN A 1 348 ? -4.621 6.743 12.165 1.00 97.19 348 ASN A C 1
ATOM 2556 O O . ASN A 1 348 ? -4.878 5.693 11.571 1.00 97.19 348 ASN A O 1
ATOM 2560 N N . TYR A 1 349 ? -3.441 6.977 12.729 1.00 96.06 349 TYR A N 1
ATOM 2561 C CA . TYR A 1 349 ? -2.345 6.014 12.727 1.00 96.06 349 TYR A CA 1
ATOM 2562 C C . TYR A 1 349 ? -2.513 5.014 13.881 1.00 96.06 349 TYR A C 1
ATOM 2564 O O . TYR A 1 349 ? -2.544 5.408 15.048 1.00 96.06 349 TYR A O 1
ATOM 2572 N N . PHE A 1 350 ? -2.641 3.725 13.550 1.00 95.62 350 PHE A N 1
ATOM 2573 C CA . PHE A 1 350 ? -2.857 2.627 14.499 1.00 95.62 350 PHE A CA 1
ATOM 2574 C C . PHE A 1 350 ? -1.897 1.449 14.244 1.00 95.62 350 PHE A C 1
ATOM 2576 O O . PHE A 1 350 ? -0.996 1.524 13.412 1.00 95.62 350 PHE A O 1
ATOM 2583 N N . GLY A 1 351 ? -2.032 0.365 15.016 1.00 92.81 351 GLY A N 1
ATOM 2584 C CA . GLY A 1 351 ? -1.235 -0.863 14.845 1.00 92.81 351 GLY A CA 1
ATOM 2585 C C . GLY A 1 351 ? 0.265 -0.734 15.157 1.00 92.81 351 GLY A C 1
ATOM 2586 O O . GLY A 1 351 ? 1.048 -1.631 14.843 1.00 92.81 351 GLY A O 1
ATOM 2587 N N . ARG A 1 352 ? 0.684 0.378 15.773 1.00 90.62 352 ARG A N 1
ATOM 2588 C CA . ARG A 1 352 ? 2.082 0.677 16.107 1.00 90.62 352 ARG A CA 1
ATOM 2589 C C . ARG A 1 352 ? 2.614 -0.241 17.217 1.00 90.62 352 ARG A C 1
ATOM 2591 O O . ARG A 1 352 ? 2.193 -0.150 18.371 1.00 90.62 352 ARG A O 1
ATOM 2598 N N . VAL A 1 353 ? 3.611 -1.064 16.890 1.00 86.50 353 VAL A N 1
ATOM 2599 C CA . VAL A 1 353 ? 4.294 -1.948 17.848 1.00 86.50 353 VAL A CA 1
ATOM 2600 C C . VAL A 1 353 ? 5.134 -1.139 18.844 1.00 86.50 353 VAL A C 1
ATOM 2602 O O . VAL A 1 353 ? 6.002 -0.360 18.451 1.00 86.50 353 VAL A O 1
ATOM 2605 N N . LYS A 1 354 ? 4.893 -1.338 20.148 1.00 82.88 354 LYS A N 1
ATOM 2606 C CA . LYS A 1 354 ? 5.686 -0.737 21.243 1.00 82.88 354 LYS A CA 1
ATOM 2607 C C . LYS A 1 354 ? 6.870 -1.618 21.661 1.00 82.88 354 LYS A C 1
ATOM 2609 O O . LYS A 1 354 ? 7.967 -1.112 21.872 1.00 82.88 354 LYS A O 1
ATOM 2614 N N . GLU A 1 355 ? 6.658 -2.932 21.742 1.00 84.31 355 GLU A N 1
ATOM 2615 C CA . GLU A 1 355 ? 7.674 -3.929 22.098 1.00 84.31 355 GLU A CA 1
ATOM 2616 C C . GLU A 1 355 ? 7.734 -5.020 21.021 1.00 84.31 355 GLU A C 1
ATOM 2618 O O . GLU A 1 355 ? 6.766 -5.736 20.789 1.00 84.31 355 GLU A O 1
ATOM 2623 N N . ILE A 1 356 ? 8.877 -5.149 20.341 1.00 81.06 356 ILE A N 1
ATOM 2624 C CA . ILE A 1 356 ? 9.012 -6.019 19.153 1.00 81.06 356 ILE A CA 1
ATOM 2625 C C . ILE A 1 356 ? 9.251 -7.497 19.522 1.00 81.06 356 ILE A C 1
ATOM 2627 O O . ILE A 1 356 ? 9.044 -8.399 18.711 1.00 81.06 356 ILE A O 1
ATOM 2631 N N . ASP A 1 357 ? 9.690 -7.753 20.757 1.00 82.50 357 ASP A N 1
ATOM 2632 C CA . ASP A 1 357 ? 9.926 -9.102 21.284 1.00 82.50 357 ASP A CA 1
ATOM 2633 C C . ASP A 1 357 ? 8.729 -9.646 22.095 1.00 82.50 357 ASP A C 1
ATOM 2635 O O . ASP A 1 357 ? 8.742 -10.814 22.474 1.00 82.50 357 ASP A O 1
ATOM 2639 N N . ASN A 1 358 ? 7.689 -8.839 22.347 1.00 92.06 358 ASN A N 1
ATOM 2640 C CA . ASN A 1 358 ? 6.423 -9.264 22.954 1.00 92.06 358 ASN A CA 1
ATOM 2641 C C . ASN A 1 358 ? 5.275 -8.366 22.454 1.00 92.06 358 ASN A C 1
ATOM 2643 O O . ASN A 1 358 ? 5.037 -7.283 22.986 1.00 92.06 358 ASN A O 1
ATOM 2647 N N . ILE A 1 359 ? 4.594 -8.803 21.396 1.00 95.06 359 ILE A N 1
ATOM 2648 C CA . ILE A 1 359 ? 3.668 -7.976 20.617 1.00 95.06 359 ILE A CA 1
ATOM 2649 C C . ILE A 1 359 ? 2.233 -8.192 21.106 1.00 95.06 359 ILE A C 1
ATOM 2651 O O . ILE A 1 359 ? 1.655 -9.259 20.904 1.00 95.06 359 ILE A O 1
ATOM 2655 N N . THR A 1 360 ? 1.635 -7.155 21.689 1.00 94.81 360 THR A N 1
ATOM 2656 C CA . THR A 1 360 ? 0.212 -7.136 22.059 1.00 94.81 360 THR A CA 1
ATOM 2657 C C . THR A 1 360 ? -0.578 -6.294 21.057 1.00 94.81 360 THR A C 1
ATOM 2659 O O . THR A 1 360 ? -0.445 -5.070 21.031 1.00 94.81 360 THR A O 1
ATOM 2662 N N . VAL A 1 361 ? -1.419 -6.936 20.247 1.00 95.06 361 VAL A N 1
ATOM 2663 C CA . VAL A 1 361 ? -2.294 -6.277 19.267 1.00 95.06 361 VAL A CA 1
ATOM 2664 C C . VAL A 1 361 ? -3.623 -5.935 19.940 1.00 95.06 361 VAL A C 1
ATOM 2666 O O . VAL A 1 361 ? -4.328 -6.821 20.420 1.00 95.06 361 VAL A O 1
ATOM 2669 N N . SER A 1 362 ? -3.963 -4.645 19.987 1.00 94.31 362 SER A N 1
ATOM 2670 C CA . SER A 1 362 ? -5.243 -4.142 20.511 1.00 94.31 362 SER A CA 1
ATOM 2671 C C . SER A 1 362 ? -6.107 -3.636 19.348 1.00 94.31 362 SER A C 1
ATOM 2673 O O . SER A 1 362 ? -5.601 -2.821 18.571 1.00 94.31 362 SER A O 1
ATOM 2675 N N . PRO A 1 363 ? -7.370 -4.072 19.201 1.00 96.25 363 PRO A N 1
ATOM 2676 C CA . PRO A 1 363 ? -8.233 -3.620 18.117 1.00 96.25 363 PRO A CA 1
ATOM 2677 C C . PRO A 1 363 ? -8.697 -2.175 18.321 1.00 96.25 363 PRO A C 1
ATOM 2679 O O . PRO A 1 363 ? -8.838 -1.697 19.450 1.00 96.25 363 PRO A O 1
ATOM 2682 N N . VAL A 1 364 ? -8.983 -1.491 17.216 1.00 97.38 364 VAL A N 1
ATOM 2683 C CA . VAL A 1 364 ? -9.908 -0.355 17.190 1.00 97.38 364 VAL A CA 1
ATOM 2684 C C . VAL A 1 364 ? -11.318 -0.933 17.111 1.00 97.38 364 VAL A C 1
ATOM 2686 O O . VAL A 1 364 ? -11.599 -1.742 16.229 1.00 97.38 364 VAL A O 1
ATOM 2689 N N . LEU A 1 365 ? -12.203 -0.538 18.021 1.00 97.81 365 LEU A N 1
ATOM 2690 C CA . LEU A 1 365 ? -13.593 -0.986 18.023 1.00 97.81 365 LEU A CA 1
ATOM 2691 C C . LEU A 1 365 ? -14.471 0.084 17.379 1.00 97.81 365 LEU A C 1
ATOM 2693 O O . LEU A 1 365 ? -14.557 1.204 17.882 1.00 97.81 365 LEU A O 1
ATOM 2697 N N . LEU A 1 366 ? -15.088 -0.268 16.253 1.00 97.75 366 LEU A N 1
ATOM 2698 C CA . LEU A 1 366 ? -15.872 0.618 15.396 1.00 97.75 366 LEU A CA 1
ATOM 2699 C C . LEU A 1 366 ? -17.316 0.111 15.292 1.00 97.75 366 LEU A C 1
ATOM 2701 O O . LEU A 1 366 ? -17.540 -1.086 15.125 1.00 97.75 366 LEU A O 1
ATOM 2705 N N . GLN A 1 367 ? -18.300 1.010 15.342 1.00 97.56 367 GLN A N 1
ATOM 2706 C CA . GLN A 1 367 ? -19.715 0.668 15.148 1.00 97.56 367 GLN A CA 1
ATOM 2707 C C . GLN A 1 367 ? -20.408 1.632 14.177 1.00 97.56 367 GLN A C 1
ATOM 2709 O O . GLN A 1 367 ? -20.216 2.845 14.253 1.00 97.56 367 GLN A O 1
ATOM 2714 N N . LYS A 1 368 ? -21.257 1.089 13.297 1.00 97.19 368 LYS A N 1
ATOM 2715 C CA . LYS A 1 368 ? -22.236 1.836 12.490 1.00 97.19 368 LYS A CA 1
ATOM 2716 C C . LYS A 1 368 ? -23.564 1.078 12.504 1.00 97.19 368 LYS A C 1
ATOM 2718 O O . LYS A 1 368 ? -23.611 -0.091 12.122 1.00 97.19 368 LYS A O 1
ATOM 2723 N N . GLY A 1 369 ? -24.626 1.717 12.994 1.00 95.19 369 GLY A N 1
ATOM 2724 C CA . GLY A 1 369 ? -25.901 1.041 13.254 1.00 95.19 369 GLY A CA 1
ATOM 2725 C C . GLY A 1 369 ? -25.710 -0.168 14.181 1.00 95.19 369 GLY A C 1
ATOM 2726 O O . GLY A 1 369 ? -25.132 -0.049 15.259 1.00 95.19 369 GLY A O 1
ATOM 2727 N N . GLN A 1 370 ? -26.159 -1.341 13.744 1.00 94.69 370 GLN A N 1
ATOM 2728 C CA . GLN A 1 370 ? -25.990 -2.645 14.396 1.00 94.69 370 GLN A CA 1
ATOM 2729 C C . GLN A 1 370 ? -24.674 -3.356 14.016 1.00 94.69 370 GLN A C 1
ATOM 2731 O O . GLN A 1 370 ? -24.380 -4.415 14.567 1.00 94.69 370 GLN A O 1
ATOM 2736 N N . THR A 1 371 ? -23.895 -2.835 13.063 1.00 97.62 371 THR A N 1
ATOM 2737 C CA . THR A 1 371 ? -22.662 -3.479 12.582 1.00 97.62 371 THR A CA 1
ATOM 2738 C C . THR A 1 371 ? -21.467 -3.065 13.435 1.00 97.62 371 THR A C 1
ATOM 2740 O O . THR A 1 371 ? -21.163 -1.877 13.556 1.00 97.62 371 THR A O 1
ATOM 2743 N N . LYS A 1 372 ? -20.785 -4.066 14.005 1.00 98.19 372 LYS A N 1
ATOM 2744 C CA . LYS A 1 372 ? -19.620 -3.943 14.890 1.00 98.19 372 LYS A CA 1
ATOM 2745 C C . LYS A 1 372 ? -18.372 -4.506 14.201 1.00 98.19 372 LYS A C 1
ATOM 2747 O O . LYS A 1 372 ? -18.371 -5.657 13.773 1.00 98.19 372 LYS A O 1
ATOM 2752 N N . LEU A 1 373 ? -17.311 -3.709 14.122 1.00 98.50 373 LEU A N 1
ATOM 2753 C CA . LEU A 1 373 ? -16.022 -4.044 13.512 1.00 98.50 373 LEU A CA 1
ATOM 2754 C C . LEU A 1 373 ? -14.912 -3.946 14.567 1.00 98.50 373 LEU A C 1
ATOM 2756 O O . LEU A 1 373 ? -14.686 -2.884 15.145 1.00 98.50 373 LEU A O 1
ATOM 2760 N N . ALA A 1 374 ? -14.206 -5.051 14.793 1.00 98.38 374 ALA A N 1
ATOM 2761 C CA . ALA A 1 374 ? -12.964 -5.094 15.549 1.00 98.38 374 ALA A CA 1
ATOM 2762 C C . ALA A 1 374 ? -11.794 -5.060 14.555 1.00 98.38 374 ALA A C 1
ATOM 2764 O O . ALA A 1 374 ? -11.460 -6.068 13.932 1.00 98.38 374 ALA A O 1
ATOM 2765 N N . LEU A 1 375 ? -11.209 -3.874 14.379 1.00 98.50 375 LEU A N 1
ATOM 2766 C CA . LEU A 1 375 ? -10.124 -3.609 13.438 1.00 98.50 375 LEU A CA 1
ATOM 2767 C C . LEU A 1 375 ? -8.769 -3.750 14.144 1.00 98.50 375 LEU A C 1
ATOM 2769 O O . LEU A 1 375 ? -8.290 -2.840 14.822 1.00 98.50 375 LEU A O 1
ATOM 2773 N N . PHE A 1 376 ? -8.147 -4.912 13.988 1.00 98.31 376 PHE A N 1
ATOM 2774 C CA . PHE A 1 376 ? -6.791 -5.204 14.438 1.00 98.31 376 PHE A CA 1
ATOM 2775 C C . PHE A 1 376 ? -5.776 -4.673 13.413 1.00 98.31 376 PHE A C 1
ATOM 2777 O O . PHE A 1 376 ? -6.023 -4.703 12.208 1.00 98.31 376 PHE A O 1
ATOM 2784 N N . GLY A 1 377 ? -4.607 -4.223 13.869 1.00 97.56 377 GLY A N 1
ATOM 2785 C CA . GLY A 1 377 ? -3.549 -3.728 12.984 1.00 97.56 377 GLY A CA 1
ATOM 2786 C C . GLY A 1 377 ? -2.156 -4.039 13.510 1.00 97.56 377 GLY A C 1
ATOM 2787 O O . GLY A 1 377 ? -1.917 -3.951 14.715 1.00 97.56 377 GLY A O 1
ATOM 2788 N N . LEU A 1 378 ? -1.242 -4.377 12.605 1.00 97.25 378 LEU A N 1
ATOM 2789 C CA . LEU A 1 378 ? 0.171 -4.604 12.884 1.00 97.25 378 LEU A CA 1
ATOM 2790 C C . LEU A 1 378 ? 1.020 -3.919 11.807 1.00 97.25 378 LEU A C 1
ATOM 2792 O O . LEU A 1 378 ? 1.155 -4.434 10.698 1.00 97.25 378 LEU A O 1
ATOM 2796 N N . GLY A 1 379 ? 1.588 -2.759 12.149 1.00 96.12 379 GLY A N 1
ATOM 2797 C CA . GLY A 1 379 ? 2.586 -2.091 11.310 1.00 96.12 379 GLY A CA 1
ATOM 2798 C C . GLY A 1 379 ? 3.837 -2.950 11.117 1.00 96.12 379 GLY A C 1
ATOM 2799 O O . GLY A 1 379 ? 4.115 -3.835 11.934 1.00 96.12 379 GLY A O 1
ATOM 2800 N N . ALA A 1 380 ? 4.560 -2.712 10.023 1.00 95.31 380 ALA A N 1
ATOM 2801 C CA . ALA A 1 380 ? 5.646 -3.576 9.577 1.00 95.31 380 ALA A CA 1
ATOM 2802 C C . ALA A 1 380 ? 6.704 -3.861 10.662 1.00 95.31 380 ALA A C 1
ATOM 2804 O O . ALA A 1 380 ? 7.345 -2.975 11.226 1.00 95.31 380 ALA A O 1
ATOM 2805 N N . VAL A 1 381 ? 6.940 -5.150 10.901 1.00 93.81 381 VAL A N 1
ATOM 2806 C CA . VAL A 1 381 ? 8.062 -5.667 11.691 1.00 93.81 381 VAL A CA 1
ATOM 2807 C C . VAL A 1 381 ? 8.919 -6.518 10.762 1.00 93.81 381 VAL A C 1
ATOM 2809 O O . VAL A 1 381 ? 8.380 -7.279 9.975 1.00 93.81 381 VAL A O 1
ATOM 2812 N N . ARG A 1 382 ? 10.250 -6.451 10.848 1.00 91.38 382 ARG A N 1
ATOM 2813 C CA . ARG A 1 382 ? 11.123 -7.301 10.017 1.00 91.38 382 ARG A CA 1
ATOM 2814 C C . ARG A 1 382 ? 10.740 -8.794 10.125 1.00 91.38 382 ARG A C 1
ATOM 2816 O O . ARG A 1 382 ? 10.734 -9.337 11.237 1.00 91.38 382 ARG A O 1
ATOM 2823 N N . ASP A 1 383 ? 10.472 -9.439 8.985 1.00 92.06 383 ASP A N 1
ATOM 2824 C CA . ASP A 1 383 ? 9.787 -10.739 8.904 1.00 92.06 383 ASP A CA 1
ATOM 2825 C C . ASP A 1 383 ? 10.412 -11.828 9.780 1.00 92.06 383 ASP A C 1
ATOM 2827 O O . ASP A 1 383 ? 9.706 -12.457 10.565 1.00 92.06 383 ASP A O 1
ATOM 2831 N N . GLU A 1 384 ? 11.734 -12.048 9.745 1.00 89.69 384 GLU A N 1
ATOM 2832 C CA . GLU A 1 384 ? 12.323 -13.167 10.499 1.00 89.69 384 GLU A CA 1
ATOM 2833 C C . GLU A 1 384 ? 12.305 -12.927 12.017 1.00 89.69 384 GLU A C 1
ATOM 2835 O O . GLU A 1 384 ? 12.376 -13.882 12.801 1.00 89.69 384 GLU A O 1
ATOM 2840 N N . ARG A 1 385 ? 12.162 -11.664 12.455 1.00 91.12 385 ARG A N 1
ATOM 2841 C CA . ARG A 1 385 ? 11.860 -11.348 13.855 1.00 91.12 385 ARG A CA 1
ATOM 2842 C C . ARG A 1 385 ? 10.405 -11.678 14.163 1.00 91.12 385 ARG A C 1
ATOM 2844 O O . ARG A 1 385 ? 10.186 -12.411 15.123 1.00 91.12 385 ARG A O 1
ATOM 2851 N N . LEU A 1 386 ? 9.439 -11.194 13.380 1.00 95.00 386 LEU A N 1
ATOM 2852 C CA . LEU A 1 386 ? 8.020 -11.444 13.656 1.00 95.00 386 LEU A CA 1
ATOM 2853 C C . LEU A 1 386 ? 7.680 -12.942 13.572 1.00 95.00 386 LEU A C 1
ATOM 2855 O O . LEU A 1 386 ? 7.052 -13.482 14.483 1.00 95.00 386 LEU A O 1
ATOM 2859 N N . HIS A 1 387 ? 8.195 -13.644 12.561 1.00 94.56 387 HIS A N 1
ATOM 2860 C CA . HIS A 1 387 ? 8.122 -15.098 12.418 1.00 94.56 387 HIS A CA 1
ATOM 2861 C C . HIS A 1 387 ? 8.642 -15.812 13.678 1.00 94.56 387 HIS A C 1
ATOM 2863 O O . HIS A 1 387 ? 8.014 -16.750 14.175 1.00 94.56 387 HIS A O 1
ATOM 2869 N N . ARG A 1 388 ? 9.764 -15.359 14.259 1.00 93.94 388 ARG A N 1
ATOM 2870 C CA . ARG A 1 388 ? 10.280 -15.891 15.533 1.00 93.94 388 ARG A CA 1
ATOM 2871 C C . ARG A 1 388 ? 9.363 -15.557 16.716 1.00 93.94 388 ARG A C 1
ATOM 2873 O O . ARG A 1 388 ? 9.107 -16.440 17.529 1.00 93.94 388 ARG A O 1
ATOM 2880 N N . THR A 1 389 ? 8.851 -14.331 16.807 1.00 94.31 389 THR A N 1
ATOM 2881 C CA . THR A 1 389 ? 7.934 -13.890 17.874 1.00 94.31 389 THR A CA 1
ATOM 2882 C C . THR A 1 389 ? 6.631 -14.712 17.868 1.00 94.31 389 THR A C 1
ATOM 2884 O O . THR A 1 389 ? 6.194 -15.166 18.927 1.00 94.31 389 THR A O 1
ATOM 2887 N N . PHE A 1 390 ? 6.068 -15.028 16.692 1.00 95.00 390 PHE A N 1
ATOM 2888 C CA . PHE A 1 390 ? 4.936 -15.960 16.547 1.00 95.00 390 PHE A CA 1
ATOM 2889 C C . PHE A 1 390 ? 5.282 -17.397 16.969 1.00 95.00 390 PHE A C 1
ATOM 2891 O O . PHE A 1 390 ? 4.532 -18.003 17.738 1.00 95.00 390 PHE A O 1
ATOM 2898 N N . ASN A 1 391 ? 6.418 -17.947 16.517 1.00 94.31 391 ASN A N 1
ATOM 2899 C CA . ASN A 1 391 ? 6.858 -19.298 16.905 1.00 94.31 391 ASN A CA 1
ATOM 2900 C C . ASN A 1 391 ? 7.061 -19.431 18.423 1.00 94.31 391 ASN A C 1
ATOM 2902 O O . ASN A 1 391 ? 6.684 -20.442 19.013 1.00 94.31 391 ASN A O 1
ATOM 2906 N N . ASN A 1 392 ? 7.597 -18.392 19.066 1.00 95.44 392 ASN A N 1
ATOM 2907 C CA . ASN A 1 392 ? 7.780 -18.332 20.516 1.00 95.44 392 ASN A CA 1
ATOM 2908 C C . ASN A 1 392 ? 6.468 -18.109 21.300 1.00 95.44 392 ASN A C 1
ATOM 2910 O O . ASN A 1 392 ? 6.501 -18.107 22.529 1.00 95.44 392 ASN A O 1
ATOM 2914 N N . LYS A 1 393 ? 5.331 -17.892 20.617 1.00 94.56 393 LYS A N 1
ATOM 2915 C CA . LYS A 1 393 ? 4.036 -17.491 21.206 1.00 94.56 393 LYS A CA 1
ATOM 2916 C C . LYS A 1 393 ? 4.125 -16.205 22.043 1.00 94.56 393 LYS A C 1
ATOM 2918 O O . LYS A 1 393 ? 3.517 -16.079 23.101 1.00 94.56 393 LYS A O 1
ATOM 2923 N N . GLN A 1 394 ? 4.873 -15.238 21.510 1.00 95.81 394 GLN A N 1
ATOM 2924 C CA . GLN A 1 394 ? 5.057 -13.881 22.039 1.00 95.81 394 GLN A CA 1
ATOM 2925 C C . GLN A 1 394 ? 4.260 -12.828 21.236 1.00 95.81 394 GLN A C 1
ATOM 2927 O O . GLN A 1 394 ? 4.588 -11.644 21.267 1.00 95.81 394 GLN A O 1
ATOM 2932 N N . VAL A 1 395 ? 3.230 -13.256 20.498 1.00 96.12 395 VAL A N 1
ATOM 2933 C CA . VAL A 1 395 ? 2.208 -12.386 19.890 1.00 96.12 395 VAL A CA 1
ATOM 2934 C C . VAL A 1 395 ? 0.874 -12.701 20.565 1.00 96.12 395 VAL A C 1
ATOM 2936 O O . VAL A 1 395 ? 0.561 -13.875 20.766 1.00 96.12 395 VAL A O 1
ATOM 2939 N N . GLN A 1 396 ? 0.114 -11.675 20.946 1.00 95.00 396 GLN A N 1
ATOM 2940 C CA . GLN A 1 396 ? -1.186 -11.799 21.611 1.00 95.00 396 GLN A CA 1
ATOM 2941 C C . GLN A 1 396 ? -2.181 -10.813 20.992 1.00 95.00 396 GLN A C 1
ATOM 2943 O O . GLN A 1 396 ? 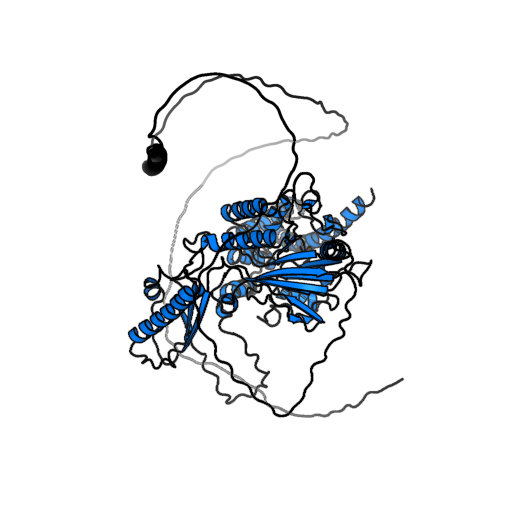-1.926 -9.609 20.997 1.00 95.00 396 GLN A O 1
ATOM 2948 N N . MET A 1 397 ? -3.318 -11.300 20.491 1.00 95.12 397 MET A N 1
ATOM 2949 C CA . MET A 1 397 ? -4.425 -10.451 20.038 1.00 95.12 397 MET A CA 1
ATOM 2950 C C . MET A 1 397 ? -5.462 -10.305 21.157 1.00 95.12 397 MET A C 1
ATOM 2952 O O . MET A 1 397 ? -5.981 -11.298 21.666 1.00 95.12 397 MET A O 1
ATOM 2956 N N . LEU A 1 398 ? -5.757 -9.069 21.569 1.00 94.69 398 LEU A N 1
ATOM 2957 C CA . LEU A 1 398 ? -6.748 -8.791 22.610 1.00 94.69 398 LEU A CA 1
ATOM 2958 C C . LEU A 1 398 ? -8.152 -8.742 22.000 1.00 94.69 398 LEU A C 1
ATOM 2960 O O . LEU A 1 398 ? -8.465 -7.827 21.244 1.00 94.69 398 LEU A O 1
ATOM 2964 N N . ARG A 1 399 ? -9.014 -9.705 22.335 1.00 94.44 399 ARG A N 1
ATOM 2965 C CA . ARG A 1 399 ? -10.428 -9.680 21.929 1.00 94.44 399 ARG A CA 1
ATOM 2966 C C . ARG A 1 399 ? -11.262 -8.836 22.911 1.00 94.44 399 ARG A C 1
ATOM 2968 O O . ARG A 1 399 ? -10.910 -8.795 24.091 1.00 94.44 399 ARG A O 1
ATOM 2975 N N . PRO A 1 400 ? -12.353 -8.185 22.462 1.00 92.75 400 PRO A N 1
ATOM 2976 C CA . PRO A 1 400 ? -13.328 -7.557 23.357 1.00 92.75 400 PRO A CA 1
ATOM 2977 C C . PRO A 1 400 ? -13.856 -8.545 24.401 1.00 92.75 400 PRO A C 1
ATOM 2979 O O . PRO A 1 400 ? -14.037 -9.721 24.094 1.00 92.75 400 PRO A O 1
ATOM 2982 N N . GLU A 1 401 ? -14.138 -8.086 25.622 1.00 90.94 401 GLU A N 1
ATOM 2983 C CA . GLU A 1 401 ? -14.829 -8.929 26.608 1.00 90.94 401 GLU A CA 1
ATOM 2984 C C . GLU A 1 401 ? -16.319 -9.077 26.252 1.00 90.94 401 GLU A C 1
ATOM 2986 O O . GLU A 1 401 ? -16.867 -10.177 26.339 1.00 90.94 401 GLU A O 1
ATOM 2991 N N . GLU A 1 402 ? -16.937 -7.987 25.784 1.00 90.69 402 GLU A N 1
ATOM 2992 C CA . GLU A 1 402 ? -18.351 -7.881 25.408 1.00 90.69 402 GLU A CA 1
ATOM 2993 C C . GLU A 1 402 ? -18.605 -8.293 23.944 1.00 90.69 402 GLU A C 1
ATOM 2995 O O . GLU A 1 402 ? -17.793 -8.038 23.051 1.00 90.69 402 GLU A O 1
ATOM 3000 N N . ASP A 1 403 ? -19.760 -8.921 23.700 1.00 89.12 403 ASP A N 1
ATOM 3001 C CA . ASP A 1 403 ? -20.320 -9.245 22.377 1.00 89.12 403 ASP A CA 1
ATOM 3002 C C . ASP A 1 403 ? -19.367 -9.955 21.393 1.00 89.12 403 ASP A C 1
ATOM 3004 O O . ASP A 1 403 ? -19.443 -9.756 20.183 1.00 89.12 403 ASP A O 1
ATOM 3008 N N . GLN A 1 404 ? -18.475 -10.815 21.902 1.00 87.75 404 GLN A N 1
ATOM 3009 C CA . GLN A 1 404 ? -17.406 -11.506 21.151 1.00 87.75 404 GLN A CA 1
ATOM 3010 C C . GLN A 1 404 ? -17.831 -12.193 19.842 1.00 87.75 404 GLN A C 1
ATOM 3012 O O . GLN A 1 404 ? -17.008 -12.319 18.930 1.00 87.75 404 GLN A O 1
ATOM 3017 N N . ASP A 1 405 ? -19.087 -12.631 19.757 1.00 90.12 405 ASP A N 1
ATOM 3018 C CA . ASP A 1 405 ? -19.652 -13.311 18.592 1.00 90.12 405 ASP A CA 1
ATOM 3019 C C . ASP A 1 405 ? -20.329 -12.347 17.594 1.00 90.12 405 ASP A C 1
ATOM 3021 O O . ASP A 1 405 ? -20.616 -12.754 16.472 1.00 90.12 405 ASP A O 1
ATOM 3025 N N . GLU A 1 406 ? -20.543 -11.071 17.937 1.00 95.69 406 GLU A N 1
ATOM 3026 C CA . GLU A 1 406 ? -21.141 -10.063 17.042 1.00 95.69 406 GLU A CA 1
ATOM 3027 C C . GLU A 1 406 ? -20.113 -9.282 16.210 1.00 95.69 406 GLU A C 1
ATOM 3029 O O . GLU A 1 406 ? -20.435 -8.842 15.105 1.00 95.69 406 GLU A O 1
ATOM 3034 N N . TRP A 1 407 ? -18.888 -9.109 16.719 1.00 97.75 407 TRP A N 1
ATOM 3035 C CA . TRP A 1 407 ? -17.817 -8.391 16.019 1.00 97.75 407 TRP A CA 1
ATOM 3036 C C . TRP A 1 407 ? -17.399 -9.111 14.734 1.00 97.75 407 TRP A C 1
ATOM 3038 O O . TRP A 1 407 ? -17.050 -10.291 14.778 1.00 97.75 407 TRP A O 1
ATOM 3048 N N . PHE A 1 408 ? -17.329 -8.379 13.622 1.00 98.44 408 PHE A N 1
ATOM 3049 C CA . PHE A 1 408 ? -16.505 -8.753 12.473 1.00 98.44 408 PHE A CA 1
ATOM 3050 C C . PHE A 1 408 ? -15.040 -8.423 12.783 1.00 98.44 408 PHE A C 1
ATOM 3052 O O . PHE A 1 408 ? -14.724 -7.293 13.160 1.00 98.44 408 PHE A O 1
ATOM 3059 N N . ASN A 1 409 ? -14.150 -9.401 12.663 1.00 98.38 409 ASN A N 1
ATOM 3060 C CA . ASN A 1 409 ? -12.761 -9.332 13.106 1.00 98.38 409 ASN A CA 1
ATOM 3061 C C . ASN A 1 409 ? -11.868 -9.181 11.875 1.00 98.38 409 ASN A C 1
ATOM 3063 O O . ASN A 1 409 ? -11.596 -10.154 11.169 1.00 98.38 409 ASN A O 1
ATOM 3067 N N . MET A 1 410 ? -11.428 -7.950 11.616 1.00 98.50 410 MET A N 1
ATOM 3068 C CA . MET A 1 410 ? -10.576 -7.621 10.477 1.00 98.50 410 MET A CA 1
ATOM 3069 C C . MET A 1 410 ? -9.155 -7.337 10.958 1.00 98.50 410 MET A C 1
ATOM 3071 O O . MET A 1 410 ? -8.971 -6.506 11.845 1.00 98.50 410 MET A O 1
ATOM 3075 N N . PHE A 1 411 ? -8.149 -7.985 10.372 1.00 98.69 411 PHE A N 1
ATOM 3076 C CA . PHE A 1 411 ? -6.742 -7.752 10.708 1.00 98.69 411 PHE A CA 1
ATOM 3077 C C . PHE A 1 411 ? -5.965 -7.183 9.522 1.00 98.69 411 PHE A C 1
ATOM 3079 O O . PHE A 1 411 ? -6.004 -7.738 8.429 1.00 98.69 411 PHE A O 1
ATOM 3086 N N . VAL A 1 412 ? -5.246 -6.083 9.744 1.00 98.75 412 VAL A N 1
ATOM 3087 C CA . VAL A 1 412 ? -4.369 -5.454 8.746 1.00 98.75 412 VAL A CA 1
ATOM 3088 C C . VAL A 1 412 ? -2.911 -5.696 9.121 1.00 98.75 412 VAL A C 1
ATOM 3090 O O . VAL A 1 412 ? -2.499 -5.353 10.233 1.00 98.75 412 VAL A O 1
ATOM 3093 N N . LEU A 1 413 ? -2.123 -6.252 8.202 1.00 98.06 413 LEU A N 1
ATOM 3094 C CA . LEU A 1 413 ? -0.679 -6.440 8.370 1.00 98.06 413 LEU A CA 1
ATOM 3095 C C . LEU A 1 413 ? 0.093 -6.132 7.085 1.00 98.06 413 LEU A C 1
ATOM 3097 O O . LEU A 1 413 ? -0.425 -6.286 5.981 1.00 98.06 413 LEU A O 1
ATOM 3101 N N . HIS A 1 414 ? 1.355 -5.752 7.255 1.00 98.25 414 HIS A N 1
ATOM 3102 C CA . HIS A 1 414 ? 2.266 -5.389 6.174 1.00 98.25 414 HIS A CA 1
ATOM 3103 C C . HIS A 1 414 ? 3.542 -6.238 6.277 1.00 98.25 414 HIS A C 1
ATOM 3105 O O . HIS A 1 414 ? 4.441 -5.897 7.046 1.00 98.25 414 HIS A O 1
ATOM 3111 N N . GLN A 1 415 ? 3.570 -7.404 5.619 1.00 97.00 415 GLN A N 1
ATOM 3112 C CA . GLN A 1 415 ? 4.570 -8.479 5.792 1.00 97.00 415 GLN A CA 1
ATOM 3113 C C . GLN A 1 415 ? 4.734 -9.307 4.507 1.00 97.00 415 GLN A C 1
ATOM 3115 O O . GLN A 1 415 ? 3.791 -9.403 3.722 1.00 97.00 415 GLN A O 1
ATOM 3120 N N . ASN A 1 416 ? 5.857 -10.012 4.335 1.00 96.62 416 ASN A N 1
ATOM 3121 C CA . ASN A 1 416 ? 6.004 -10.988 3.250 1.00 96.62 416 ASN A CA 1
ATOM 3122 C C . ASN A 1 416 ? 4.993 -12.138 3.412 1.00 96.62 416 ASN A C 1
ATOM 3124 O O . ASN A 1 416 ? 4.962 -12.813 4.446 1.00 96.62 416 ASN A O 1
ATOM 3128 N N . ARG A 1 417 ? 4.183 -12.397 2.378 1.00 94.44 417 ARG A N 1
ATOM 3129 C CA . ARG A 1 417 ? 3.273 -13.558 2.304 1.00 94.44 417 ARG A CA 1
ATOM 3130 C C . ARG A 1 417 ? 3.955 -14.714 1.578 1.00 94.44 417 ARG A C 1
ATOM 3132 O O . ARG A 1 417 ? 3.849 -15.874 1.980 1.00 94.44 417 ARG A O 1
ATOM 3139 N N . CYS A 1 418 ? 4.687 -14.390 0.516 1.00 86.12 418 CYS A N 1
ATOM 3140 C CA . CYS A 1 418 ? 5.424 -15.325 -0.313 1.00 86.12 418 CYS A CA 1
ATOM 3141 C C . CYS A 1 418 ? 6.674 -15.846 0.405 1.00 86.12 418 CYS A C 1
ATOM 3143 O O . CYS A 1 418 ? 7.420 -15.110 1.048 1.00 86.12 418 CYS A O 1
ATOM 3145 N N . LYS A 1 419 ? 6.938 -17.150 0.276 1.00 87.25 419 LYS A N 1
ATOM 3146 C CA . LYS A 1 419 ? 8.034 -17.828 0.979 1.00 87.25 419 LYS A CA 1
ATOM 3147 C C . LYS A 1 419 ? 9.403 -17.510 0.359 1.00 87.25 419 LYS A C 1
ATOM 3149 O O . LYS A 1 419 ? 9.978 -18.328 -0.358 1.00 87.25 419 LYS A O 1
ATOM 3154 N N . HIS A 1 420 ? 9.966 -16.352 0.695 1.00 74.19 420 HIS A N 1
ATOM 3155 C CA . HIS A 1 420 ? 11.302 -15.936 0.248 1.00 74.19 420 HIS A CA 1
ATOM 3156 C C . HIS A 1 420 ? 12.463 -16.575 1.037 1.00 74.19 420 HIS A C 1
ATOM 3158 O O . HIS A 1 420 ? 13.627 -16.436 0.663 1.00 74.19 420 HIS A O 1
ATOM 3164 N N . GLY A 1 421 ? 12.168 -17.339 2.094 1.00 82.25 421 GLY A N 1
ATOM 3165 C CA . GLY A 1 421 ? 13.157 -18.106 2.852 1.00 82.25 421 GLY A CA 1
ATOM 3166 C C . GLY A 1 421 ? 12.521 -19.115 3.817 1.00 82.25 421 GLY A C 1
ATOM 3167 O O . GLY A 1 421 ? 11.319 -19.370 3.749 1.00 82.25 421 GLY A O 1
ATOM 3168 N N . PRO A 1 422 ? 13.292 -19.702 4.752 1.00 82.56 422 PRO A N 1
ATOM 3169 C CA . PRO A 1 422 ? 12.733 -20.563 5.796 1.00 82.56 422 PRO A CA 1
ATOM 3170 C C . PRO A 1 422 ? 11.907 -19.781 6.831 1.00 82.56 422 PRO A C 1
ATOM 3172 O O . PRO A 1 422 ? 11.035 -20.368 7.464 1.00 82.56 422 PRO A O 1
ATOM 3175 N N . THR A 1 423 ? 12.189 -18.483 7.003 1.00 89.75 423 THR A N 1
ATOM 3176 C CA . THR A 1 423 ? 11.607 -17.608 8.040 1.00 89.75 423 THR A CA 1
ATOM 3177 C C . THR A 1 423 ? 11.327 -16.174 7.568 1.00 89.75 423 THR A C 1
ATOM 3179 O O . THR A 1 423 ? 10.897 -15.362 8.375 1.00 89.75 423 THR A O 1
ATOM 3182 N N . ASN A 1 424 ? 11.612 -15.834 6.303 1.00 91.12 424 ASN A N 1
ATOM 3183 C CA . ASN A 1 424 ? 11.430 -14.484 5.747 1.00 91.12 424 ASN A CA 1
ATOM 3184 C C . ASN A 1 424 ? 10.081 -14.366 5.022 1.00 91.12 424 ASN A C 1
ATOM 3186 O O . ASN A 1 424 ? 10.042 -14.257 3.797 1.00 91.12 424 ASN A O 1
ATOM 3190 N N . TYR A 1 425 ? 9.017 -14.574 5.797 1.00 94.56 425 TYR A N 1
ATOM 3191 C CA . TYR A 1 425 ? 7.594 -14.489 5.455 1.00 94.56 425 TYR A CA 1
ATOM 3192 C C . TYR A 1 425 ? 6.777 -14.810 6.713 1.00 94.56 425 TYR A C 1
ATOM 3194 O O . TYR A 1 425 ? 7.297 -15.440 7.643 1.00 94.56 425 TYR A O 1
ATOM 3202 N N . ILE A 1 426 ? 5.492 -14.459 6.724 1.00 96.00 426 ILE A N 1
ATOM 3203 C CA . ILE A 1 426 ? 4.540 -14.866 7.762 1.00 96.00 426 ILE A CA 1
ATOM 3204 C C . ILE A 1 426 ? 3.561 -15.901 7.187 1.00 96.00 426 ILE A C 1
ATOM 3206 O O . ILE A 1 426 ? 2.710 -15.555 6.371 1.00 96.00 426 ILE A O 1
ATOM 3210 N N . PRO A 1 427 ? 3.641 -17.178 7.608 1.00 94.81 427 PRO A N 1
ATOM 3211 C CA . PRO A 1 427 ? 2.641 -18.182 7.269 1.00 94.81 427 PRO A CA 1
ATOM 3212 C C . PRO A 1 427 ? 1.246 -17.785 7.766 1.00 94.81 427 PRO A C 1
ATOM 3214 O O . PRO A 1 427 ? 1.080 -17.473 8.944 1.00 94.81 427 PRO A O 1
ATOM 3217 N N . GLU A 1 428 ? 0.223 -17.914 6.918 1.00 94.81 428 GLU A N 1
ATOM 3218 C CA . GLU A 1 428 ? -1.185 -17.681 7.296 1.00 94.81 428 GLU A CA 1
ATOM 3219 C C . GLU A 1 428 ? -1.610 -18.514 8.520 1.00 94.81 428 GLU A C 1
ATOM 3221 O O . GLU A 1 428 ? -2.359 -18.036 9.368 1.00 94.81 428 GLU A O 1
ATOM 3226 N N . VAL A 1 429 ? -1.042 -19.719 8.675 1.00 94.00 429 VAL A N 1
ATOM 3227 C CA . VAL A 1 429 ? -1.254 -20.614 9.830 1.00 94.00 429 VAL A CA 1
ATOM 3228 C C . VAL A 1 429 ? -0.784 -20.052 11.184 1.00 94.00 429 VAL A C 1
ATOM 3230 O O . VAL A 1 429 ? -1.014 -20.685 12.216 1.00 94.00 429 VAL A O 1
ATOM 3233 N N . PHE A 1 430 ? -0.089 -18.908 11.215 1.00 94.94 430 PHE A N 1
ATOM 3234 C CA . PHE A 1 430 ? 0.293 -18.217 12.456 1.00 94.94 430 PHE A CA 1
ATOM 3235 C C . PHE A 1 430 ? -0.775 -17.248 12.971 1.00 94.94 430 PHE A C 1
ATOM 3237 O O . PHE A 1 430 ? -0.693 -16.857 14.136 1.00 94.94 430 PHE A O 1
ATOM 3244 N N . LEU A 1 431 ? -1.735 -16.857 12.129 1.00 95.75 431 LEU A N 1
ATOM 3245 C CA . LEU A 1 431 ? -2.818 -15.946 12.491 1.00 95.75 431 LEU A CA 1
ATOM 3246 C C . LEU A 1 431 ? -3.984 -16.740 13.097 1.00 95.75 431 LEU A C 1
ATOM 3248 O O . LEU A 1 431 ? -4.275 -17.851 12.650 1.00 95.75 431 LEU A O 1
ATOM 3252 N N . ASP A 1 432 ? -4.625 -16.192 14.127 1.00 92.62 432 ASP A N 1
ATOM 3253 C CA . ASP A 1 432 ? -5.651 -16.910 14.888 1.00 92.62 432 ASP A CA 1
ATOM 3254 C C . ASP A 1 432 ? -6.956 -17.109 14.085 1.00 92.62 432 ASP A C 1
ATOM 3256 O O . ASP A 1 432 ? -7.323 -16.305 13.228 1.00 92.62 432 ASP A O 1
ATOM 3260 N N . ASP A 1 433 ? -7.682 -18.186 14.391 1.00 94.25 433 ASP A N 1
ATOM 3261 C CA . ASP A 1 433 ? -8.880 -18.659 13.677 1.00 94.25 433 ASP A CA 1
ATOM 3262 C C . ASP A 1 433 ? -10.179 -17.901 14.020 1.00 94.25 433 ASP A C 1
ATOM 3264 O O . ASP A 1 433 ? -11.230 -18.181 13.447 1.00 94.25 433 ASP A O 1
ATOM 3268 N N . PHE A 1 434 ? -10.123 -16.920 14.930 1.00 95.38 434 PHE A N 1
ATOM 3269 C CA . PHE A 1 434 ? -11.261 -16.042 15.243 1.00 95.38 434 PHE A CA 1
ATOM 3270 C C . PHE A 1 434 ? -11.430 -14.877 14.252 1.00 95.38 434 PHE A C 1
ATOM 3272 O O . PHE A 1 434 ? -12.433 -14.163 14.321 1.00 95.38 434 PHE A O 1
ATOM 3279 N N . LEU A 1 435 ? -10.436 -14.645 13.388 1.00 97.38 435 LEU A N 1
ATOM 3280 C CA . LEU A 1 435 ? -10.478 -13.613 12.356 1.00 97.38 435 LEU A CA 1
ATOM 3281 C C . LEU A 1 435 ? -11.529 -13.970 11.294 1.00 97.38 435 LEU A C 1
ATOM 3283 O O . LEU A 1 435 ? -11.685 -15.133 10.936 1.00 97.38 435 LEU A O 1
ATOM 3287 N N . ASP A 1 436 ? -12.223 -12.966 10.762 1.00 97.94 436 ASP A N 1
ATOM 3288 C CA . ASP A 1 436 ? -13.121 -13.140 9.615 1.00 97.94 436 ASP A CA 1
ATOM 3289 C C . ASP A 1 436 ? -12.383 -12.775 8.310 1.00 97.94 436 ASP A C 1
ATOM 3291 O O . ASP A 1 436 ? -12.487 -13.486 7.310 1.00 97.94 436 ASP A O 1
ATOM 3295 N N . LEU A 1 437 ? -11.586 -11.695 8.330 1.00 98.56 437 LEU A N 1
ATOM 3296 C CA . LEU A 1 437 ? -10.908 -11.147 7.150 1.00 98.56 437 LEU A CA 1
ATOM 3297 C C . LEU A 1 437 ? -9.510 -10.593 7.473 1.00 98.56 437 LEU A C 1
ATOM 3299 O O . LEU A 1 437 ? -9.312 -9.896 8.469 1.00 98.56 437 LEU A O 1
ATOM 3303 N N . VAL A 1 438 ? -8.546 -10.834 6.585 1.00 98.75 438 VAL A N 1
ATOM 3304 C CA . VAL A 1 438 ? -7.178 -10.304 6.663 1.00 98.75 438 VAL A CA 1
ATOM 3305 C C . VAL A 1 438 ? -6.874 -9.434 5.442 1.00 98.75 438 VAL A C 1
ATOM 3307 O O . VAL A 1 438 ? -7.033 -9.875 4.307 1.00 98.75 438 VAL A O 1
ATOM 3310 N N . LEU A 1 439 ? -6.412 -8.205 5.674 1.00 98.75 439 LEU A N 1
ATOM 3311 C CA . LEU A 1 439 ? -5.939 -7.276 4.647 1.00 98.75 439 LEU A CA 1
ATOM 3312 C C . LEU A 1 439 ? -4.405 -7.271 4.641 1.00 98.75 439 LEU A C 1
ATOM 3314 O O . LEU A 1 439 ? -3.782 -6.849 5.617 1.00 98.75 439 LEU A O 1
ATOM 3318 N N . TRP A 1 440 ? -3.814 -7.753 3.550 1.00 98.56 440 TRP A N 1
ATOM 3319 C CA . TRP A 1 440 ? -2.379 -8.012 3.435 1.00 98.56 440 TRP A CA 1
ATOM 3320 C C . TRP A 1 440 ? -1.703 -6.960 2.532 1.00 98.56 440 TRP A C 1
ATOM 3322 O O . TRP A 1 440 ? -1.918 -6.954 1.318 1.00 98.56 440 TRP A O 1
ATOM 3332 N N . GLY A 1 441 ? -0.921 -6.056 3.135 1.00 97.69 441 GLY A N 1
ATOM 3333 C CA . GLY A 1 441 ? -0.032 -5.101 2.447 1.00 97.69 441 GLY A CA 1
ATOM 3334 C C . GLY A 1 441 ? 1.345 -5.697 2.132 1.00 97.69 441 GLY A C 1
ATOM 3335 O O . GLY A 1 441 ? 1.532 -6.899 2.307 1.00 97.69 441 GLY A O 1
ATOM 3336 N N . HIS A 1 442 ? 2.319 -4.887 1.703 1.00 97.50 442 HIS A N 1
ATOM 3337 C CA . HIS A 1 442 ? 3.686 -5.274 1.287 1.00 97.50 442 HIS A CA 1
ATOM 3338 C C . HIS A 1 442 ? 3.759 -6.055 -0.040 1.00 97.50 442 HIS A C 1
ATOM 3340 O O . HIS A 1 442 ? 4.634 -5.838 -0.877 1.00 97.50 442 HIS A O 1
ATOM 3346 N N . GLU A 1 443 ? 2.824 -6.971 -0.284 1.00 96.56 443 GLU A N 1
ATOM 3347 C CA . GLU A 1 443 ? 2.793 -7.770 -1.510 1.00 96.56 443 GLU A CA 1
ATOM 3348 C C . GLU A 1 443 ? 2.180 -6.983 -2.676 1.00 96.56 443 GLU A C 1
ATOM 3350 O O . GLU A 1 443 ? 0.964 -6.904 -2.844 1.00 96.56 443 GLU A O 1
ATOM 3355 N N . HIS A 1 444 ? 3.043 -6.426 -3.528 1.00 97.56 444 HIS A N 1
ATOM 3356 C CA . HIS A 1 444 ? 2.670 -5.554 -4.650 1.00 97.56 444 HIS A CA 1
ATOM 3357 C C . HIS A 1 444 ? 1.810 -6.203 -5.758 1.00 97.56 444 HIS A C 1
ATOM 3359 O O . HIS A 1 444 ? 1.276 -5.491 -6.617 1.00 97.56 444 HIS A O 1
ATOM 3365 N N . GLU A 1 445 ? 1.679 -7.531 -5.775 1.00 97.62 445 GLU A N 1
ATOM 3366 C CA . GLU A 1 445 ? 0.819 -8.253 -6.719 1.00 97.62 445 GLU A CA 1
ATOM 3367 C C . GLU A 1 445 ? -0.664 -8.031 -6.375 1.00 97.62 445 GLU A C 1
ATOM 3369 O O . GLU A 1 445 ? -1.090 -8.264 -5.244 1.00 97.62 445 GLU A O 1
ATOM 3374 N N . CYS A 1 446 ? -1.467 -7.605 -7.355 1.00 98.31 446 CYS A N 1
ATOM 3375 C CA . CYS A 1 446 ? -2.890 -7.329 -7.149 1.00 98.31 446 CYS A CA 1
ATOM 3376 C C . CYS A 1 446 ? -3.721 -8.625 -7.113 1.00 98.31 446 CYS A C 1
ATOM 3378 O O . CYS A 1 446 ? -4.192 -9.115 -8.141 1.00 98.31 446 CYS A O 1
ATOM 3380 N N . ARG A 1 447 ? -3.942 -9.152 -5.905 1.00 98.06 447 ARG A N 1
ATOM 3381 C CA . ARG A 1 447 ? -4.825 -10.291 -5.593 1.00 98.06 447 ARG A CA 1
ATOM 3382 C C . ARG A 1 447 ? -5.982 -9.809 -4.714 1.00 98.06 447 ARG A C 1
ATOM 3384 O O . ARG A 1 447 ? -6.186 -10.223 -3.577 1.00 98.06 447 ARG A O 1
ATOM 3391 N N . ILE A 1 448 ? -6.722 -8.858 -5.287 1.00 98.00 448 ILE A N 1
ATOM 3392 C CA . ILE A 1 448 ? -7.818 -8.116 -4.647 1.00 98.00 448 ILE A CA 1
ATOM 3393 C C . ILE A 1 448 ? -9.066 -8.978 -4.368 1.00 98.00 448 ILE A C 1
ATOM 3395 O O . ILE A 1 448 ? -9.891 -8.600 -3.544 1.00 98.00 448 ILE A O 1
ATOM 3399 N N . GLN A 1 449 ? -9.231 -10.119 -5.044 1.00 98.12 449 GLN A N 1
ATOM 3400 C CA . GLN A 1 449 ? -10.331 -11.050 -4.762 1.00 98.12 449 GLN A CA 1
ATOM 3401 C C . GLN A 1 449 ? -10.045 -11.829 -3.465 1.00 98.12 449 GLN A C 1
ATOM 3403 O O . GLN A 1 449 ? -8.893 -12.214 -3.271 1.00 98.12 449 GLN A O 1
ATOM 3408 N N . PRO A 1 450 ? -11.045 -12.100 -2.604 1.00 97.62 450 PRO A N 1
ATOM 3409 C CA . PRO A 1 450 ? -10.824 -12.855 -1.374 1.00 97.62 450 PRO A CA 1
ATOM 3410 C C . PRO A 1 450 ? -10.327 -14.282 -1.632 1.00 97.62 450 PRO A C 1
ATOM 3412 O O . PRO A 1 450 ? -10.856 -15.004 -2.480 1.00 97.62 450 PRO A O 1
ATOM 3415 N N . GLU A 1 451 ? -9.322 -14.698 -0.867 1.00 97.62 451 GLU A N 1
ATOM 3416 C CA . GLU A 1 451 ? -8.727 -16.032 -0.908 1.00 97.62 451 GLU A CA 1
ATOM 3417 C C . GLU A 1 451 ? -8.903 -16.729 0.448 1.00 97.62 451 GLU A C 1
ATOM 3419 O O . GLU A 1 451 ? -8.501 -16.204 1.484 1.00 97.62 451 GLU A O 1
ATOM 3424 N N . GLN A 1 452 ? -9.483 -17.931 0.465 1.00 96.50 452 GLN A N 1
ATOM 3425 C CA . GLN A 1 452 ? -9.699 -18.686 1.703 1.00 96.50 452 GLN A CA 1
ATOM 3426 C C . GLN A 1 452 ? -8.367 -19.154 2.319 1.00 96.50 452 GLN A C 1
ATOM 3428 O O . GLN A 1 452 ? -7.674 -19.999 1.746 1.00 96.50 452 GLN A O 1
ATOM 3433 N N . SER A 1 453 ? -8.054 -18.672 3.524 1.00 94.00 453 SER A N 1
ATOM 3434 C CA . SER A 1 453 ? -6.913 -19.132 4.323 1.00 94.00 453 SER A CA 1
ATOM 3435 C C . SER A 1 453 ? -7.122 -20.542 4.868 1.00 94.00 453 SER A C 1
ATOM 3437 O O . SER A 1 453 ? -8.229 -20.965 5.212 1.00 94.00 453 SER A O 1
ATOM 3439 N N . THR A 1 454 ? -6.004 -21.242 5.055 1.00 87.88 454 THR A N 1
ATOM 3440 C CA . THR A 1 454 ? -5.926 -22.519 5.789 1.00 87.88 454 THR A CA 1
ATOM 3441 C C . THR A 1 454 ? -6.501 -22.485 7.214 1.00 87.88 454 THR A C 1
ATOM 3443 O O . THR A 1 454 ? -6.916 -23.534 7.705 1.00 87.88 454 THR A O 1
ATOM 3446 N N . ASN A 1 455 ? -6.569 -21.309 7.851 1.00 88.50 455 ASN A N 1
ATOM 3447 C CA . ASN A 1 455 ? -7.098 -21.113 9.208 1.00 88.50 455 ASN A CA 1
ATOM 3448 C C . ASN A 1 455 ? -8.556 -20.592 9.244 1.00 88.50 455 ASN A C 1
ATOM 3450 O O . ASN A 1 455 ? -9.043 -20.225 10.308 1.00 88.50 455 ASN A O 1
ATOM 3454 N N . GLY A 1 456 ? -9.276 -20.580 8.115 1.00 89.56 456 GLY A N 1
ATOM 3455 C CA . GLY A 1 456 ? -10.729 -20.336 8.067 1.00 89.56 456 GLY A CA 1
ATOM 3456 C C . GLY A 1 456 ? -11.172 -18.891 7.804 1.00 89.56 456 GLY A C 1
ATOM 3457 O O . GLY A 1 456 ? -12.284 -18.697 7.315 1.00 89.56 456 GLY A O 1
ATOM 3458 N N . PHE A 1 457 ? -10.304 -17.902 8.026 1.00 96.56 457 PHE A N 1
ATOM 3459 C CA . PHE A 1 457 ? -10.500 -16.528 7.543 1.00 96.56 457 PHE A CA 1
ATOM 3460 C C . PHE A 1 457 ? -10.295 -16.417 6.023 1.00 96.56 457 PHE A C 1
ATOM 3462 O O . PHE A 1 457 ? -9.764 -17.329 5.380 1.00 96.56 457 PHE A O 1
ATOM 3469 N N . GLU A 1 458 ? -10.665 -15.282 5.436 1.00 98.12 458 GLU A N 1
ATOM 3470 C CA . GLU A 1 458 ? -10.290 -14.924 4.061 1.00 98.12 458 GLU A CA 1
ATOM 3471 C C . GLU A 1 458 ? -9.169 -13.873 4.044 1.00 98.12 458 GLU A C 1
ATOM 3473 O O . GLU A 1 458 ? -9.017 -13.091 4.983 1.00 98.12 458 GLU A O 1
ATOM 3478 N N . VAL A 1 459 ? -8.362 -13.857 2.984 1.00 98.44 459 VAL A N 1
ATOM 3479 C CA . VAL A 1 459 ? -7.277 -12.893 2.753 1.00 98.44 459 VAL A CA 1
ATOM 3480 C C . VAL A 1 459 ? -7.599 -12.059 1.519 1.00 98.44 459 VAL A C 1
ATOM 3482 O O . VAL A 1 459 ? -7.895 -12.612 0.463 1.00 98.44 459 VAL A O 1
ATOM 3485 N N . ILE A 1 460 ? -7.491 -10.736 1.628 1.00 98.62 460 ILE A N 1
ATOM 3486 C CA . ILE A 1 460 ? -7.453 -9.813 0.490 1.00 98.62 460 ILE A CA 1
ATOM 3487 C C . ILE A 1 460 ? -6.061 -9.184 0.438 1.00 98.62 460 ILE A C 1
ATOM 3489 O O . ILE A 1 460 ? -5.588 -8.623 1.427 1.00 98.62 460 ILE A O 1
ATOM 3493 N N . GLN A 1 461 ? -5.428 -9.234 -0.732 1.00 98.50 461 GLN A N 1
ATOM 3494 C CA . GLN A 1 461 ? -4.109 -8.661 -0.994 1.00 98.50 461 GLN A CA 1
ATOM 3495 C C . GLN A 1 461 ? -4.254 -7.623 -2.122 1.00 98.50 461 GLN A C 1
ATOM 3497 O O . GLN A 1 461 ? -4.169 -7.983 -3.297 1.00 98.50 461 GLN A O 1
ATOM 3502 N N . PRO A 1 462 ? -4.537 -6.337 -1.824 1.00 98.19 462 PRO A N 1
ATOM 3503 C CA . PRO A 1 462 ? -4.929 -5.374 -2.858 1.00 98.19 462 PRO A CA 1
ATOM 3504 C C . PRO A 1 462 ? -3.861 -5.140 -3.933 1.00 98.19 462 PRO A C 1
ATOM 3506 O O . PRO A 1 462 ? -4.202 -4.817 -5.071 1.00 98.19 462 PRO A O 1
ATOM 3509 N N . GLY A 1 463 ? -2.585 -5.337 -3.590 1.00 97.50 463 GLY A N 1
ATOM 3510 C CA . GLY A 1 463 ? -1.448 -4.912 -4.397 1.00 97.50 463 GLY A CA 1
ATOM 3511 C C . GLY A 1 463 ? -1.194 -3.408 -4.286 1.00 97.50 463 GLY A C 1
ATOM 3512 O O . GLY A 1 463 ? -2.066 -2.635 -3.887 1.00 97.50 463 GLY A O 1
ATOM 3513 N N . SER A 1 464 ? 0.012 -2.992 -4.663 1.00 98.38 464 SER A N 1
ATOM 3514 C CA . SER A 1 464 ? 0.417 -1.584 -4.666 1.00 98.38 464 SER A CA 1
ATOM 3515 C C . SER A 1 464 ? -0.295 -0.791 -5.751 1.00 98.38 464 SER A C 1
ATOM 3517 O O . SER A 1 464 ? -0.518 -1.294 -6.856 1.00 98.38 464 SER A O 1
ATOM 3519 N N . SER A 1 465 ? -0.589 0.484 -5.491 1.00 98.00 465 SER A N 1
ATOM 3520 C CA . SER A 1 465 ? -1.234 1.326 -6.505 1.00 98.00 465 SER A CA 1
ATOM 3521 C C . SER A 1 465 ? -0.290 1.749 -7.641 1.00 98.00 465 SER A C 1
ATOM 3523 O O . SER A 1 465 ? -0.759 2.266 -8.644 1.00 98.00 465 SER A O 1
ATOM 3525 N N . ILE A 1 466 ? 1.023 1.510 -7.543 1.00 97.44 466 ILE A N 1
ATOM 3526 C CA . ILE A 1 466 ? 2.001 1.803 -8.606 1.00 97.44 466 ILE A CA 1
ATOM 3527 C C . ILE A 1 466 ? 3.017 0.667 -8.782 1.00 97.44 466 ILE A C 1
ATOM 3529 O O . ILE A 1 466 ? 3.323 -0.052 -7.837 1.00 97.44 466 ILE A O 1
ATOM 3533 N N . ALA A 1 467 ? 3.596 0.547 -9.981 1.00 96.06 467 ALA A N 1
ATOM 3534 C CA . ALA A 1 467 ? 4.707 -0.371 -10.242 1.00 96.06 467 ALA A CA 1
ATOM 3535 C C . ALA A 1 467 ? 6.043 0.215 -9.742 1.00 96.06 467 ALA A C 1
ATOM 3537 O O . ALA A 1 467 ? 6.649 1.054 -10.426 1.00 96.06 467 ALA A O 1
ATOM 3538 N N . THR A 1 468 ? 6.510 -0.215 -8.563 1.00 93.75 468 THR A N 1
ATOM 3539 C CA . THR A 1 468 ? 7.810 0.222 -8.008 1.00 93.75 468 THR A CA 1
ATOM 3540 C C . THR A 1 468 ? 8.983 -0.583 -8.574 1.00 93.75 468 THR A C 1
ATOM 3542 O O . THR A 1 468 ? 10.097 -0.067 -8.707 1.00 93.75 468 THR A O 1
ATOM 3545 N N . SER A 1 469 ? 8.721 -1.822 -8.989 1.00 93.00 469 SER A N 1
ATOM 3546 C CA . SER A 1 469 ? 9.659 -2.737 -9.632 1.00 93.00 469 SER A CA 1
ATOM 3547 C C . SER A 1 469 ? 9.163 -3.180 -11.016 1.00 93.00 469 SER A C 1
ATOM 3549 O O . SER A 1 469 ? 7.990 -3.054 -11.359 1.00 93.00 469 SER A O 1
ATOM 3551 N N . LEU A 1 470 ? 10.073 -3.717 -11.836 1.00 92.94 470 LEU A N 1
ATOM 3552 C CA . LEU A 1 470 ? 9.738 -4.363 -13.112 1.00 92.94 470 LEU A CA 1
ATOM 3553 C C . LEU A 1 470 ? 9.716 -5.892 -12.935 1.00 92.94 470 LEU A C 1
ATOM 3555 O O . LEU A 1 470 ? 10.448 -6.599 -13.629 1.00 92.94 470 LEU A O 1
ATOM 3559 N N . ALA A 1 471 ? 8.926 -6.363 -11.964 1.00 90.94 471 ALA A N 1
ATOM 3560 C CA . ALA A 1 471 ? 8.712 -7.773 -11.616 1.00 90.94 471 ALA A CA 1
ATOM 3561 C C . ALA A 1 471 ? 7.365 -8.290 -12.155 1.00 90.94 471 ALA A C 1
ATOM 3563 O O . ALA A 1 471 ? 6.459 -7.501 -12.422 1.00 90.94 471 ALA A O 1
ATOM 3564 N N . GLU A 1 472 ? 7.215 -9.606 -12.315 1.00 91.06 472 GLU A N 1
ATOM 3565 C CA . GLU A 1 472 ? 6.075 -10.192 -13.048 1.00 91.06 472 GLU A CA 1
ATOM 3566 C C . GLU A 1 472 ? 4.713 -9.852 -12.412 1.00 91.06 472 GLU A C 1
ATOM 3568 O O . GLU A 1 472 ? 3.838 -9.294 -13.080 1.00 91.06 472 GLU A O 1
ATOM 3573 N N . GLY A 1 473 ? 4.574 -10.047 -11.096 1.00 90.88 473 GLY A N 1
ATOM 3574 C CA . GLY A 1 473 ? 3.355 -9.714 -10.342 1.00 90.88 473 GLY A CA 1
ATOM 3575 C C . GLY A 1 473 ? 2.986 -8.221 -10.319 1.00 90.88 473 GLY A C 1
ATOM 3576 O O . GLY A 1 473 ? 1.850 -7.875 -10.010 1.00 90.88 473 GLY A O 1
ATOM 3577 N N . GLU A 1 474 ? 3.901 -7.318 -10.688 1.00 94.50 474 GLU A N 1
ATOM 3578 C CA . GLU A 1 474 ? 3.596 -5.884 -10.803 1.00 94.50 474 GLU A CA 1
ATOM 3579 C C . GLU A 1 474 ? 2.977 -5.502 -12.153 1.00 94.50 474 GLU A C 1
ATOM 3581 O O . GLU A 1 474 ? 2.421 -4.411 -12.271 1.00 94.50 474 GLU A O 1
ATOM 3586 N N . SER A 1 475 ? 3.021 -6.396 -13.151 1.00 93.88 475 SER A N 1
ATOM 3587 C CA . SER A 1 475 ? 2.297 -6.233 -14.423 1.00 93.88 475 SER A CA 1
ATOM 3588 C C . SER A 1 475 ? 0.805 -6.592 -14.323 1.00 93.88 475 SER A C 1
ATOM 3590 O O . SER A 1 475 ? 0.025 -6.286 -15.226 1.00 93.88 475 SER A O 1
ATOM 3592 N N . VAL A 1 476 ? 0.378 -7.206 -13.211 1.00 96.00 476 VAL A N 1
ATOM 3593 C CA . VAL A 1 476 ? -1.039 -7.455 -12.917 1.00 96.00 476 VAL A CA 1
ATOM 3594 C C . VAL A 1 476 ? -1.755 -6.115 -12.726 1.00 96.00 476 VAL A C 1
ATOM 3596 O O . VAL A 1 476 ? -1.285 -5.248 -11.988 1.00 96.00 476 VAL A O 1
ATOM 3599 N N . ARG A 1 477 ? -2.914 -5.939 -13.376 1.00 96.25 477 ARG A N 1
ATOM 3600 C CA . ARG A 1 477 ? -3.702 -4.699 -13.296 1.00 96.25 477 ARG A CA 1
ATOM 3601 C C . ARG A 1 477 ? -4.067 -4.380 -11.841 1.00 96.25 477 ARG A C 1
ATOM 3603 O O . ARG A 1 477 ? -4.706 -5.194 -11.178 1.00 96.25 477 ARG A O 1
ATOM 3610 N N . LYS A 1 478 ? -3.699 -3.187 -11.369 1.00 98.06 478 LYS A N 1
ATOM 3611 C CA . LYS A 1 478 ? -3.942 -2.733 -9.991 1.00 98.06 478 LYS A CA 1
ATOM 3612 C C . LYS A 1 478 ? -5.407 -2.308 -9.782 1.00 98.06 478 LYS A C 1
ATOM 3614 O O . LYS A 1 478 ? -6.049 -1.777 -10.693 1.00 98.06 478 LYS A O 1
ATOM 3619 N N . HIS A 1 479 ? -5.927 -2.547 -8.581 1.00 98.62 479 HIS A N 1
ATOM 3620 C CA . HIS A 1 479 ? -7.318 -2.298 -8.189 1.00 98.62 479 HIS A CA 1
ATOM 3621 C C . HIS A 1 479 ? -7.385 -1.741 -6.761 1.00 98.62 479 HIS A C 1
ATOM 3623 O O . HIS A 1 479 ? -6.472 -1.945 -5.965 1.00 98.62 479 HIS A O 1
ATOM 3629 N N . VAL A 1 480 ? -8.513 -1.122 -6.414 1.00 98.69 480 VAL A N 1
ATOM 3630 C CA . VAL A 1 480 ? -8.947 -0.917 -5.022 1.00 98.69 480 VAL A CA 1
ATOM 3631 C C . VAL A 1 480 ? -10.225 -1.701 -4.740 1.00 98.69 480 VAL A C 1
ATOM 3633 O O . VAL A 1 480 ? -10.930 -2.121 -5.662 1.00 98.69 480 VAL A O 1
ATOM 3636 N N . GLY A 1 481 ? -10.525 -1.922 -3.463 1.00 98.56 481 GLY A N 1
ATOM 3637 C CA . GLY A 1 481 ? -11.759 -2.575 -3.029 1.00 98.56 481 GLY A CA 1
ATOM 3638 C C . GLY A 1 481 ? -12.676 -1.612 -2.286 1.00 98.56 481 GLY A C 1
ATOM 3639 O O . GLY A 1 481 ? -12.207 -0.850 -1.448 1.00 98.56 481 GLY A O 1
ATOM 3640 N N . ILE A 1 482 ? -13.979 -1.683 -2.543 1.00 98.75 482 ILE A N 1
ATOM 3641 C CA . ILE A 1 482 ? -15.018 -1.135 -1.668 1.00 98.75 482 ILE A CA 1
ATOM 3642 C C . ILE A 1 482 ? -15.610 -2.308 -0.889 1.00 98.75 482 ILE A C 1
ATOM 3644 O O . ILE A 1 482 ? -16.320 -3.151 -1.446 1.00 98.75 482 ILE A O 1
ATOM 3648 N N . LEU A 1 483 ? -15.258 -2.388 0.388 1.00 98.56 483 LEU A N 1
ATOM 3649 C CA . LEU A 1 483 ? -15.661 -3.422 1.329 1.00 98.56 483 LEU A CA 1
ATOM 3650 C C . LEU A 1 483 ? -16.903 -2.940 2.091 1.00 98.56 483 LEU A C 1
ATOM 3652 O O . LEU A 1 483 ? -16.823 -1.991 2.868 1.00 98.56 483 LEU A O 1
ATOM 3656 N N . ARG A 1 484 ? -18.054 -3.579 1.871 1.00 98.38 484 ARG A N 1
ATOM 3657 C CA . ARG A 1 484 ? -19.317 -3.280 2.565 1.00 98.38 484 ARG A CA 1
ATOM 3658 C C . ARG A 1 484 ? -19.613 -4.372 3.589 1.00 98.38 484 ARG A C 1
ATOM 3660 O O . ARG A 1 484 ? -19.969 -5.485 3.211 1.00 98.38 484 ARG A O 1
ATOM 3667 N N . ILE A 1 485 ? -19.455 -4.058 4.873 1.00 98.31 485 ILE A N 1
ATOM 3668 C CA . ILE A 1 485 ? -19.667 -4.969 6.008 1.00 98.31 485 ILE A CA 1
ATOM 3669 C C . ILE A 1 485 ? -21.072 -4.751 6.579 1.00 98.31 485 ILE A C 1
ATOM 3671 O O . ILE A 1 485 ? -21.484 -3.616 6.824 1.00 98.31 485 ILE A O 1
ATOM 3675 N N . LYS A 1 486 ? -21.795 -5.843 6.836 1.00 96.94 486 LYS A N 1
ATOM 3676 C CA . LYS A 1 486 ? -23.092 -5.867 7.519 1.00 96.94 486 LYS A CA 1
ATOM 3677 C C . LYS A 1 486 ? -23.100 -7.003 8.542 1.00 96.94 486 LYS A C 1
ATOM 3679 O O . LYS A 1 486 ? -23.076 -8.181 8.175 1.00 96.94 486 LYS A O 1
ATOM 3684 N N . LYS A 1 487 ? -23.137 -6.662 9.833 1.00 94.81 487 LYS A N 1
ATOM 3685 C CA . LYS A 1 487 ? -22.913 -7.592 10.958 1.00 94.81 487 LYS A CA 1
ATOM 3686 C C . LYS A 1 487 ? -21.593 -8.355 10.745 1.00 94.81 487 LYS A C 1
ATOM 3688 O O . LYS A 1 487 ? -20.569 -7.694 10.629 1.00 94.81 487 LYS A O 1
ATOM 3693 N N . ARG A 1 488 ? -21.605 -9.691 10.630 1.00 94.38 488 ARG A N 1
ATOM 3694 C CA . ARG A 1 488 ? -20.413 -10.505 10.291 1.00 94.38 488 ARG A CA 1
ATOM 3695 C C . ARG A 1 488 ? -20.238 -10.822 8.802 1.00 94.38 488 ARG A C 1
ATOM 3697 O O . ARG A 1 488 ? -19.258 -11.449 8.424 1.00 94.38 488 ARG A O 1
ATOM 3704 N N . SER A 1 489 ? -21.197 -10.464 7.953 1.00 95.19 489 SER A N 1
ATOM 3705 C CA . SER A 1 489 ? -21.085 -10.685 6.507 1.00 95.19 489 SER A CA 1
ATOM 3706 C C . SER A 1 489 ? -20.462 -9.473 5.824 1.00 95.19 489 SER A C 1
ATOM 3708 O O . SER A 1 489 ? -20.700 -8.345 6.254 1.00 95.19 489 SER A O 1
ATOM 3710 N N . TYR A 1 490 ? -19.722 -9.679 4.737 1.00 97.81 490 TYR A N 1
ATOM 3711 C CA . TYR A 1 490 ? -19.253 -8.590 3.886 1.00 97.81 490 TYR A CA 1
ATOM 3712 C C . TYR A 1 490 ? -19.517 -8.874 2.403 1.00 97.81 490 TYR A C 1
ATOM 3714 O O . TYR A 1 490 ? -19.725 -10.017 1.996 1.00 97.81 490 TYR A O 1
ATOM 3722 N N . ALA A 1 491 ? -19.494 -7.817 1.597 1.00 98.00 491 ALA A N 1
ATOM 3723 C CA . ALA A 1 491 ? -19.419 -7.875 0.144 1.00 98.00 491 ALA A CA 1
ATOM 3724 C C . ALA A 1 491 ? -18.269 -6.982 -0.341 1.00 98.00 491 ALA A C 1
ATOM 3726 O O . ALA A 1 491 ? -18.022 -5.919 0.232 1.00 98.00 491 ALA A O 1
ATOM 3727 N N . LEU A 1 492 ? -17.577 -7.400 -1.402 1.00 98.44 492 LEU A N 1
ATOM 3728 C CA . LEU A 1 492 ? -16.475 -6.650 -2.003 1.00 98.44 492 LEU A CA 1
ATOM 3729 C C . LEU A 1 492 ? -16.825 -6.230 -3.434 1.00 98.44 492 LEU A C 1
ATOM 3731 O O . LEU A 1 492 ? -17.107 -7.071 -4.285 1.00 98.44 492 LEU A O 1
ATOM 3735 N N . LYS A 1 493 ? -16.743 -4.928 -3.716 1.00 98.50 493 LYS A N 1
ATOM 3736 C CA . LYS A 1 493 ? -16.763 -4.371 -5.074 1.00 98.50 493 LYS A CA 1
ATOM 3737 C C . LYS A 1 493 ? -15.343 -3.953 -5.449 1.00 98.50 493 LYS A C 1
ATOM 3739 O O . LYS A 1 493 ? -14.795 -3.028 -4.861 1.00 98.50 493 LYS A O 1
ATOM 3744 N N . THR A 1 494 ? -14.742 -4.624 -6.425 1.00 98.50 494 THR A N 1
ATOM 3745 C CA . THR A 1 494 ? -13.380 -4.320 -6.894 1.00 98.50 494 THR A CA 1
ATOM 3746 C C . THR A 1 494 ? -13.409 -3.310 -8.037 1.00 98.50 494 THR A C 1
ATOM 3748 O O . THR A 1 494 ? -14.094 -3.544 -9.034 1.00 98.50 494 THR A O 1
ATOM 3751 N N . ILE A 1 495 ? -12.653 -2.219 -7.921 1.00 98.44 495 ILE A N 1
ATOM 3752 C CA . ILE A 1 495 ? -12.592 -1.139 -8.913 1.00 98.44 495 ILE A CA 1
ATOM 3753 C C . ILE A 1 495 ? -11.180 -1.096 -9.520 1.00 98.44 495 ILE A C 1
ATOM 3755 O O . ILE A 1 495 ? -10.213 -0.929 -8.774 1.00 98.44 495 ILE A O 1
ATOM 3759 N N . PRO A 1 496 ? -11.021 -1.269 -10.847 1.00 97.56 496 PRO A N 1
ATOM 3760 C CA . PRO A 1 496 ? -9.727 -1.134 -11.504 1.00 97.56 496 PRO A CA 1
ATOM 3761 C C . PRO A 1 496 ? -9.305 0.332 -11.556 1.00 97.56 496 PRO A C 1
ATOM 3763 O O . PRO A 1 496 ? -10.086 1.184 -11.978 1.00 97.56 496 PRO A O 1
ATOM 3766 N N . LEU A 1 497 ? -8.050 0.603 -11.209 1.00 97.25 497 LEU A N 1
ATOM 3767 C CA . LEU A 1 497 ? -7.476 1.937 -11.364 1.00 97.25 497 LEU A CA 1
ATOM 3768 C C . LEU A 1 497 ? -7.198 2.232 -12.851 1.00 97.25 497 LEU A C 1
ATOM 3770 O O . LEU A 1 497 ? -7.027 1.316 -13.673 1.00 97.25 497 LEU A O 1
ATOM 3774 N N . ARG A 1 498 ? -7.209 3.521 -13.202 1.00 94.75 498 ARG A N 1
ATOM 3775 C CA . ARG A 1 498 ? -7.177 4.041 -14.582 1.00 94.75 498 ARG A CA 1
ATOM 3776 C C . ARG A 1 498 ? -6.003 4.992 -14.815 1.00 94.75 498 ARG A C 1
ATOM 3778 O O . ARG A 1 498 ? -5.533 5.106 -15.939 1.00 94.75 498 ARG A O 1
ATOM 3785 N N . THR A 1 499 ? -5.499 5.631 -13.761 1.00 96.56 499 THR A N 1
ATOM 3786 C CA . THR A 1 499 ? -4.303 6.494 -13.794 1.00 96.56 499 THR A CA 1
ATOM 3787 C C . THR A 1 499 ? -2.993 5.725 -13.580 1.00 96.56 499 THR A C 1
ATOM 3789 O O . THR A 1 499 ? -1.909 6.293 -13.716 1.00 96.56 499 THR A O 1
ATOM 3792 N N . VAL A 1 500 ? -3.065 4.420 -13.301 1.00 97.12 500 VAL A N 1
ATOM 3793 C CA . VAL A 1 500 ? -1.887 3.551 -13.184 1.00 97.12 500 VAL A CA 1
ATOM 3794 C C . VAL A 1 500 ? -1.277 3.318 -14.559 1.00 97.12 500 VAL A C 1
ATOM 3796 O O . VAL A 1 500 ? -1.912 2.751 -15.448 1.00 97.12 500 VAL A O 1
ATOM 3799 N N . ARG A 1 501 ? -0.012 3.715 -14.719 1.00 96.94 501 ARG A N 1
ATOM 3800 C CA . ARG A 1 501 ? 0.743 3.543 -15.964 1.00 96.94 501 ARG A CA 1
ATOM 3801 C C . ARG A 1 501 ? 0.772 2.065 -16.400 1.00 96.94 501 ARG A C 1
ATOM 3803 O O . ARG A 1 501 ? 1.298 1.247 -15.642 1.00 96.94 501 ARG A O 1
ATOM 3810 N N . PRO A 1 502 ? 0.303 1.722 -17.617 1.00 96.56 502 PRO A N 1
ATOM 3811 C CA . PRO A 1 502 ? 0.306 0.344 -18.104 1.00 96.56 502 PRO A CA 1
ATOM 3812 C C . PRO A 1 502 ? 1.710 -0.271 -18.105 1.00 96.56 502 PRO A C 1
ATOM 3814 O O . PRO A 1 502 ? 2.679 0.378 -18.515 1.00 96.56 502 PRO A O 1
ATOM 3817 N N . PHE A 1 503 ? 1.821 -1.526 -17.663 1.00 97.38 503 PHE A N 1
ATOM 3818 C CA . PHE A 1 503 ? 3.078 -2.271 -17.604 1.00 97.38 503 PHE A CA 1
ATOM 3819 C C . PHE A 1 503 ? 2.926 -3.646 -18.260 1.00 97.38 503 PHE A C 1
ATOM 3821 O O . PHE A 1 503 ? 2.111 -4.458 -17.835 1.00 97.38 503 PHE A O 1
ATOM 3828 N N . TYR A 1 504 ? 3.750 -3.912 -19.275 1.00 96.88 504 TYR A N 1
ATOM 3829 C CA . TYR A 1 504 ? 3.779 -5.181 -19.998 1.00 96.88 504 TYR A CA 1
ATOM 3830 C C . TYR A 1 504 ? 5.132 -5.883 -19.830 1.00 96.88 504 TYR A C 1
ATOM 3832 O O . TYR A 1 504 ? 6.189 -5.299 -20.091 1.00 96.88 504 TYR A O 1
ATOM 3840 N N . MET A 1 505 ? 5.097 -7.158 -19.440 1.00 95.25 505 MET A N 1
ATOM 3841 C CA . MET A 1 505 ? 6.264 -8.041 -19.390 1.00 95.25 505 MET A CA 1
ATOM 3842 C C . MET A 1 505 ? 6.107 -9.202 -20.380 1.00 95.25 505 MET A C 1
ATOM 3844 O O . MET A 1 505 ? 4.995 -9.674 -20.612 1.00 95.25 505 MET A O 1
ATOM 3848 N N . GLN A 1 506 ? 7.217 -9.670 -20.957 1.00 95.38 506 GLN A N 1
ATOM 3849 C CA . GLN A 1 506 ? 7.254 -10.880 -21.782 1.00 95.38 506 GLN A CA 1
ATOM 3850 C C . GLN A 1 506 ? 8.606 -11.602 -21.660 1.00 95.38 506 GLN A C 1
ATOM 3852 O O . GLN A 1 506 ? 9.665 -10.981 -21.794 1.00 95.38 506 GLN A O 1
ATOM 3857 N N . ASP A 1 507 ? 8.569 -12.923 -21.475 1.00 94.19 507 ASP A N 1
ATOM 3858 C CA . ASP A 1 507 ? 9.742 -13.796 -21.590 1.00 94.19 507 ASP A CA 1
ATOM 3859 C C . ASP A 1 507 ? 9.970 -14.224 -23.047 1.00 94.19 507 ASP A C 1
ATOM 3861 O O . ASP A 1 507 ? 9.032 -14.543 -23.778 1.00 94.19 507 ASP A O 1
ATOM 3865 N N . ILE A 1 508 ? 11.237 -14.242 -23.469 1.00 93.38 508 ILE A N 1
ATOM 3866 C CA . ILE A 1 508 ? 11.677 -14.604 -24.822 1.00 93.38 508 ILE A CA 1
ATOM 3867 C C . ILE A 1 508 ? 12.860 -15.565 -24.716 1.00 93.38 508 ILE A C 1
ATOM 3869 O O . ILE A 1 508 ? 13.852 -15.259 -24.052 1.00 93.38 508 ILE A O 1
ATOM 3873 N N . VAL A 1 509 ? 12.803 -16.689 -25.433 1.00 93.00 509 VAL A N 1
ATOM 3874 C CA . VAL A 1 509 ? 13.911 -17.650 -25.532 1.00 93.00 509 VAL A CA 1
ATOM 3875 C C . VAL A 1 509 ? 14.541 -17.568 -26.922 1.00 93.00 509 VAL A C 1
ATOM 3877 O O . VAL A 1 509 ? 13.977 -18.054 -27.901 1.00 93.00 509 VAL A O 1
ATOM 3880 N N . LEU A 1 510 ? 15.737 -16.976 -27.032 1.00 89.12 510 LEU A N 1
ATOM 3881 C CA . LEU A 1 510 ? 16.363 -16.699 -28.338 1.00 89.12 510 LEU A CA 1
ATOM 3882 C C . LEU A 1 510 ? 16.665 -17.963 -29.159 1.00 89.12 510 LEU A C 1
ATOM 3884 O O . LEU A 1 510 ? 16.708 -17.899 -30.386 1.00 89.12 510 LEU A O 1
ATOM 3888 N N . SER A 1 511 ? 16.849 -19.116 -28.505 1.00 87.25 511 SER A N 1
ATOM 3889 C CA . SER A 1 511 ? 17.037 -20.402 -29.190 1.00 87.25 511 SER A CA 1
ATOM 3890 C C . SER A 1 511 ? 15.753 -20.990 -29.787 1.00 87.25 511 SER A C 1
ATOM 3892 O O . SER A 1 511 ? 15.843 -21.907 -30.599 1.00 87.25 511 SER A O 1
ATOM 3894 N N . GLU A 1 512 ? 14.578 -20.497 -29.388 1.00 88.31 512 GLU A N 1
ATOM 3895 C CA . GLU A 1 512 ? 13.268 -20.963 -29.866 1.00 88.31 512 GLU A CA 1
ATOM 3896 C C . GLU A 1 512 ? 12.724 -20.072 -31.003 1.00 88.31 512 GLU A C 1
ATOM 3898 O O . GLU A 1 512 ? 12.060 -20.578 -31.904 1.00 88.31 512 GLU A O 1
ATOM 3903 N N . GLU A 1 513 ? 13.131 -18.796 -31.065 1.00 84.62 513 GLU A N 1
ATOM 3904 C CA . GLU A 1 513 ? 12.821 -17.827 -32.145 1.00 84.62 513 GLU A CA 1
ATOM 3905 C C . GLU A 1 513 ? 13.502 -18.146 -33.508 1.00 84.62 513 GLU A C 1
ATOM 3907 O O . GLU A 1 513 ? 13.492 -17.336 -34.433 1.00 84.62 513 GLU A O 1
ATOM 3912 N N . GLY A 1 514 ? 14.143 -19.313 -33.661 1.00 80.00 514 GLY A N 1
ATOM 3913 C CA . GLY A 1 514 ? 14.760 -19.764 -34.922 1.00 80.00 514 GLY A CA 1
ATOM 3914 C C . GLY A 1 514 ? 16.004 -18.981 -35.380 1.00 80.00 514 GLY A C 1
ATOM 3915 O O . GLY A 1 514 ? 16.469 -19.163 -36.508 1.00 80.00 514 GLY A O 1
ATOM 3916 N N . LEU A 1 515 ? 16.548 -18.114 -34.524 1.00 82.94 515 LEU A N 1
ATOM 3917 C CA . LEU A 1 515 ? 17.634 -17.187 -34.845 1.00 82.94 515 LEU A CA 1
ATOM 3918 C C . LEU A 1 515 ? 19.014 -17.864 -34.918 1.00 82.94 515 LEU A C 1
ATOM 3920 O O . LEU A 1 515 ? 19.321 -18.802 -34.184 1.00 82.94 515 LEU A O 1
ATOM 3924 N N . LEU A 1 516 ? 19.896 -17.334 -35.774 1.00 77.88 516 LEU A N 1
ATOM 3925 C CA . LEU A 1 516 ? 21.295 -17.765 -35.867 1.00 77.88 516 LEU A CA 1
ATOM 3926 C C . LEU A 1 516 ? 22.180 -16.945 -34.906 1.00 77.88 516 LEU A C 1
ATOM 3928 O O . LEU A 1 516 ? 22.306 -15.737 -35.109 1.00 77.88 516 LEU A O 1
ATOM 3932 N N . PRO A 1 517 ? 22.895 -17.559 -33.937 1.00 78.50 517 PRO A N 1
ATOM 3933 C CA . PRO A 1 517 ? 23.760 -16.835 -32.991 1.00 78.50 517 PRO A CA 1
ATOM 3934 C C . PRO A 1 517 ? 24.882 -15.989 -33.619 1.00 78.50 517 PRO A C 1
ATOM 3936 O O . PRO A 1 517 ? 25.462 -15.134 -32.953 1.00 78.50 517 PRO A O 1
ATOM 3939 N N . SER A 1 518 ? 25.202 -16.220 -34.896 1.00 77.94 518 SER A N 1
ATOM 3940 C CA . SER A 1 518 ? 26.176 -15.451 -35.678 1.00 77.94 518 SER A CA 1
ATOM 3941 C C . SER A 1 518 ? 25.631 -14.144 -36.274 1.00 77.94 518 SER A C 1
ATOM 3943 O O . SER A 1 518 ? 26.415 -13.387 -36.846 1.00 77.94 518 SER A O 1
ATOM 3945 N N . ARG A 1 519 ? 24.324 -13.867 -36.160 1.00 83.81 519 ARG A N 1
ATOM 3946 C CA . ARG A 1 519 ? 23.662 -12.669 -36.703 1.00 83.81 519 ARG A CA 1
ATOM 3947 C C . ARG A 1 519 ? 23.058 -11.819 -35.571 1.00 83.81 519 ARG A C 1
ATOM 3949 O O . ARG A 1 519 ? 21.872 -11.950 -35.281 1.00 83.81 519 ARG A O 1
ATOM 3956 N N . PRO A 1 520 ? 23.849 -10.953 -34.906 1.00 82.69 520 PRO A N 1
ATOM 3957 C CA . PRO A 1 520 ? 23.354 -10.146 -33.790 1.00 82.69 520 PRO A CA 1
ATOM 3958 C C . PRO A 1 520 ? 22.289 -9.124 -34.217 1.00 82.69 520 PRO A C 1
ATOM 3960 O O . PRO A 1 520 ? 21.386 -8.844 -33.437 1.00 82.69 520 PRO A O 1
ATOM 3963 N N . ASP A 1 521 ? 22.346 -8.607 -35.448 1.00 87.56 521 ASP A N 1
ATOM 3964 C CA . ASP A 1 521 ? 21.364 -7.633 -35.947 1.00 87.56 521 ASP A CA 1
ATOM 3965 C C . ASP A 1 521 ? 19.949 -8.235 -36.071 1.00 87.56 521 ASP A C 1
ATOM 3967 O O . ASP A 1 521 ? 18.965 -7.551 -35.800 1.00 87.56 521 ASP A O 1
ATOM 3971 N N . ASP A 1 522 ? 19.833 -9.533 -36.380 1.00 88.25 522 ASP A N 1
ATOM 3972 C CA . ASP A 1 522 ? 18.550 -10.252 -36.400 1.00 88.25 522 ASP A CA 1
ATOM 3973 C C . ASP A 1 522 ? 17.926 -10.320 -34.992 1.00 88.25 522 ASP A C 1
ATOM 3975 O O . ASP A 1 522 ? 16.717 -10.159 -34.835 1.00 88.25 522 ASP A O 1
ATOM 3979 N N . VAL A 1 523 ? 18.757 -10.512 -33.958 1.00 88.94 523 VAL A N 1
ATOM 3980 C CA . VAL A 1 523 ? 18.329 -10.504 -32.547 1.00 88.94 523 VAL A CA 1
ATOM 3981 C C . VAL A 1 523 ? 17.845 -9.110 -32.142 1.00 88.94 523 VAL A C 1
ATOM 3983 O O . VAL A 1 523 ? 16.830 -8.990 -31.460 1.00 88.94 523 VAL A O 1
ATOM 3986 N N . VAL A 1 524 ? 18.537 -8.050 -32.579 1.00 91.50 524 VAL A N 1
ATOM 3987 C CA . VAL A 1 524 ? 18.101 -6.660 -32.353 1.00 91.50 524 VAL A CA 1
ATOM 3988 C C . VAL A 1 524 ? 16.735 -6.413 -32.992 1.00 91.50 524 VAL A C 1
ATOM 3990 O O . VAL A 1 524 ? 15.877 -5.819 -32.342 1.00 91.50 524 VAL A O 1
ATOM 3993 N N . GLN A 1 525 ? 16.524 -6.886 -34.224 1.00 92.06 525 GLN A N 1
ATOM 3994 C CA . GLN A 1 525 ? 15.262 -6.716 -34.941 1.00 92.06 525 GLN A CA 1
ATOM 3995 C C . GLN A 1 525 ? 14.108 -7.440 -34.234 1.00 92.06 525 GLN A C 1
ATOM 3997 O O . GLN A 1 525 ? 13.128 -6.789 -33.892 1.00 92.06 525 GLN A O 1
ATOM 4002 N N . VAL A 1 526 ? 14.249 -8.733 -33.909 1.00 93.44 526 VAL A N 1
ATOM 4003 C CA . VAL A 1 526 ? 13.192 -9.486 -33.202 1.00 93.44 526 VAL A CA 1
ATOM 4004 C C . VAL A 1 526 ? 12.863 -8.858 -31.847 1.00 93.44 526 VAL A C 1
ATOM 4006 O O . VAL A 1 526 ? 11.690 -8.683 -31.529 1.00 93.44 526 VAL A O 1
ATOM 4009 N N . LEU A 1 527 ? 13.862 -8.447 -31.056 1.00 94.44 527 LEU A N 1
ATOM 4010 C CA . LEU A 1 527 ? 13.597 -7.765 -29.783 1.00 94.44 527 LEU A CA 1
ATOM 4011 C C . LEU A 1 527 ? 12.889 -6.415 -29.982 1.00 94.44 527 LEU A C 1
ATOM 4013 O O . LEU A 1 527 ? 12.020 -6.068 -29.185 1.00 94.44 527 LEU A O 1
ATOM 4017 N N . ALA A 1 528 ? 13.227 -5.657 -31.030 1.00 95.81 528 ALA A N 1
ATOM 4018 C CA . ALA A 1 528 ? 12.544 -4.404 -31.349 1.00 95.81 528 ALA A CA 1
ATOM 4019 C C . ALA A 1 528 ? 11.091 -4.643 -31.789 1.00 95.81 528 ALA A C 1
ATOM 4021 O O . ALA A 1 528 ? 10.200 -3.908 -31.365 1.00 95.81 528 ALA A O 1
ATOM 4022 N N . ASP A 1 529 ? 10.840 -5.693 -32.571 1.00 95.75 529 ASP A N 1
ATOM 4023 C CA . ASP A 1 529 ? 9.501 -6.086 -33.011 1.00 95.75 529 ASP A CA 1
ATOM 4024 C C . ASP A 1 529 ? 8.632 -6.544 -31.830 1.00 95.75 529 ASP A C 1
ATOM 4026 O O . ASP A 1 529 ? 7.504 -6.077 -31.709 1.00 95.75 529 ASP A O 1
ATOM 4030 N N . ARG A 1 530 ? 9.176 -7.308 -30.870 1.00 95.75 530 ARG A N 1
ATOM 4031 C CA . ARG A 1 530 ? 8.478 -7.634 -29.607 1.00 95.75 530 ARG A CA 1
ATOM 4032 C C . ARG A 1 530 ? 8.136 -6.394 -28.772 1.00 95.75 530 ARG A C 1
ATOM 4034 O O . ARG A 1 530 ? 7.028 -6.292 -28.253 1.00 95.75 530 ARG A O 1
ATOM 4041 N N . VAL A 1 531 ? 9.034 -5.406 -28.670 1.00 97.19 531 VAL A N 1
ATOM 4042 C CA . VAL A 1 531 ? 8.690 -4.123 -28.019 1.00 97.19 531 VAL A CA 1
ATOM 4043 C C . VAL A 1 531 ? 7.594 -3.387 -28.802 1.00 97.19 531 VAL A C 1
ATOM 4045 O O . VAL A 1 531 ? 6.700 -2.812 -28.189 1.00 97.19 531 VAL A O 1
ATOM 4048 N N . ASN A 1 532 ? 7.608 -3.425 -30.138 1.00 97.62 532 ASN A N 1
ATOM 4049 C CA . ASN A 1 532 ? 6.547 -2.834 -30.958 1.00 97.62 532 ASN A CA 1
ATOM 4050 C C . ASN A 1 532 ? 5.189 -3.531 -30.769 1.00 97.62 532 ASN A C 1
ATOM 4052 O O . ASN A 1 532 ? 4.189 -2.825 -30.672 1.00 97.62 532 ASN A O 1
ATOM 4056 N N . GLU A 1 533 ? 5.152 -4.865 -30.674 1.00 97.38 533 GLU A N 1
ATOM 4057 C CA . GLU A 1 533 ? 3.946 -5.652 -30.361 1.00 97.38 533 GLU A CA 1
ATOM 4058 C C . GLU A 1 533 ? 3.337 -5.220 -29.013 1.00 97.38 533 GLU A C 1
ATOM 4060 O O . GLU A 1 533 ? 2.139 -4.951 -28.931 1.00 97.38 533 GLU A O 1
ATOM 4065 N N . LEU A 1 534 ? 4.162 -5.068 -27.970 1.00 97.19 534 LEU A N 1
ATOM 4066 C CA . LEU A 1 534 ? 3.701 -4.641 -26.642 1.00 97.19 534 LEU A CA 1
ATOM 4067 C C . LEU A 1 534 ? 3.276 -3.161 -26.583 1.00 97.19 534 LEU A C 1
ATOM 4069 O O . LEU A 1 534 ? 2.335 -2.836 -25.862 1.00 97.19 534 LEU A O 1
ATOM 4073 N N . ILE A 1 535 ? 3.910 -2.265 -27.354 1.00 96.94 535 ILE A N 1
ATOM 4074 C CA . ILE A 1 535 ? 3.435 -0.874 -27.486 1.00 96.94 535 ILE A CA 1
ATOM 4075 C C . ILE A 1 535 ? 2.087 -0.845 -28.214 1.00 96.94 535 ILE A C 1
ATOM 4077 O O . ILE A 1 535 ? 1.163 -0.209 -27.724 1.00 96.94 535 ILE A O 1
ATOM 4081 N N . ALA A 1 536 ? 1.943 -1.569 -29.330 1.00 96.75 536 ALA A N 1
ATOM 4082 C CA . ALA A 1 536 ? 0.686 -1.621 -30.078 1.00 96.75 536 ALA A CA 1
ATOM 4083 C C . ALA A 1 536 ? -0.465 -2.176 -29.223 1.00 96.75 536 ALA A C 1
ATOM 4085 O O . ALA A 1 536 ? -1.560 -1.625 -29.247 1.00 96.75 536 ALA A O 1
ATOM 4086 N N . LYS A 1 537 ? -0.201 -3.194 -28.391 1.00 95.56 537 LYS A N 1
ATOM 4087 C CA . LYS A 1 537 ? -1.167 -3.685 -27.401 1.00 95.56 537 LYS A CA 1
ATOM 4088 C C . LYS A 1 537 ? -1.589 -2.590 -26.406 1.00 95.56 537 LYS A C 1
ATOM 4090 O O . LYS A 1 537 ? -2.774 -2.465 -26.113 1.00 95.56 537 LYS A O 1
ATOM 4095 N N . CYS A 1 538 ? -0.648 -1.784 -25.910 1.00 95.06 538 CYS A N 1
ATOM 4096 C CA . CYS A 1 538 ? -0.968 -0.640 -25.051 1.00 95.06 538 CYS A CA 1
ATOM 4097 C C . CYS A 1 538 ? -1.811 0.416 -25.785 1.00 95.06 538 CYS A C 1
ATOM 4099 O O . CYS A 1 538 ? -2.754 0.953 -25.211 1.00 95.06 538 CYS A O 1
ATOM 4101 N N . ASP A 1 539 ? -1.492 0.703 -27.048 1.00 93.50 539 ASP A N 1
ATOM 4102 C CA . ASP A 1 539 ? -2.245 1.650 -27.877 1.00 93.50 539 ASP A CA 1
ATOM 4103 C C . ASP A 1 539 ? -3.677 1.133 -28.164 1.00 93.50 539 ASP A C 1
ATOM 4105 O O . ASP A 1 539 ? -4.618 1.924 -28.222 1.00 93.50 539 ASP A O 1
ATOM 4109 N N . GLU A 1 540 ? -3.878 -0.186 -28.275 1.00 93.94 540 GLU A N 1
ATOM 4110 C CA . GLU A 1 540 ? -5.199 -0.825 -28.407 1.00 93.94 540 GLU A CA 1
ATOM 4111 C C . GLU A 1 540 ? -6.008 -0.821 -27.095 1.00 93.94 540 GLU A C 1
ATOM 4113 O O . GLU A 1 540 ? -7.203 -0.518 -27.116 1.00 93.94 540 GLU A O 1
ATOM 4118 N N . GLU A 1 541 ? -5.381 -1.138 -25.956 1.00 91.00 541 GLU A N 1
ATOM 4119 C CA . GLU A 1 541 ? -6.052 -1.224 -24.647 1.00 91.00 541 GLU A CA 1
ATOM 4120 C C . GLU A 1 541 ? -6.316 0.156 -24.011 1.00 91.00 541 GLU A C 1
ATOM 4122 O O . GLU A 1 541 ? -7.336 0.323 -23.343 1.00 91.00 541 GLU A O 1
ATOM 4127 N N . HIS A 1 542 ? -5.438 1.143 -24.242 1.00 90.19 542 HIS A N 1
ATOM 4128 C CA . HIS A 1 542 ? -5.430 2.441 -23.547 1.00 90.19 542 HIS A CA 1
ATOM 4129 C C . HIS A 1 542 ? -5.397 3.679 -24.464 1.00 90.19 542 HIS A C 1
ATOM 4131 O O . HIS A 1 542 ? -5.535 4.802 -23.982 1.00 90.19 542 HIS A O 1
ATOM 4137 N N . GLY A 1 543 ? -5.270 3.536 -25.789 1.00 83.31 543 GLY A N 1
ATOM 4138 C CA . GLY A 1 543 ? -5.190 4.680 -26.716 1.00 83.31 543 GLY A CA 1
ATOM 4139 C C . GLY A 1 543 ? -6.460 5.540 -26.828 1.00 83.31 543 GLY A C 1
ATOM 4140 O O . GLY A 1 543 ? -6.439 6.568 -27.504 1.00 83.31 543 GLY A O 1
ATOM 4141 N N . ASN A 1 544 ? -7.555 5.135 -26.173 1.00 85.88 544 ASN A N 1
ATOM 4142 C CA . ASN A 1 544 ? -8.809 5.891 -26.064 1.00 85.88 544 ASN A CA 1
ATOM 4143 C C . ASN A 1 544 ? -9.061 6.464 -24.651 1.00 85.88 544 ASN A C 1
ATOM 4145 O O . ASN A 1 544 ? -10.095 7.102 -24.449 1.00 85.88 544 ASN A O 1
ATOM 4149 N N . ASP A 1 545 ? -8.170 6.236 -23.678 1.00 87.12 545 ASP A N 1
ATOM 4150 C CA . ASP A 1 545 ? -8.283 6.841 -22.345 1.00 87.12 545 ASP A CA 1
ATOM 4151 C C . ASP A 1 545 ? -7.971 8.350 -22.398 1.00 87.12 545 ASP A C 1
ATOM 4153 O O . ASP A 1 545 ? -7.180 8.820 -23.218 1.00 87.12 545 ASP A O 1
ATOM 4157 N N . GLU A 1 546 ? -8.563 9.129 -21.485 1.00 82.88 546 GLU A N 1
ATOM 4158 C CA . GLU A 1 546 ? -8.385 10.593 -21.434 1.00 82.88 546 GLU A CA 1
ATOM 4159 C C . GLU A 1 546 ? -6.929 11.023 -21.163 1.00 82.88 546 GLU A C 1
ATOM 4161 O O . GLU A 1 546 ? -6.532 12.141 -21.501 1.00 82.88 546 GLU A O 1
ATOM 4166 N N . ILE A 1 547 ? -6.120 10.131 -20.577 1.00 83.19 547 ILE A N 1
ATOM 4167 C CA . ILE A 1 547 ? -4.707 10.346 -20.249 1.00 83.19 547 ILE A CA 1
ATOM 4168 C C . ILE A 1 547 ? -3.869 9.213 -20.861 1.00 83.19 547 ILE A C 1
ATOM 4170 O O . ILE A 1 547 ? -3.517 8.242 -20.195 1.00 83.19 547 ILE A O 1
ATOM 4174 N N . VAL A 1 548 ? -3.515 9.344 -22.142 1.00 87.25 548 VAL A N 1
ATOM 4175 C CA . VAL A 1 548 ? -2.648 8.373 -22.833 1.00 87.25 548 VAL A CA 1
ATOM 4176 C C . VAL A 1 548 ? -1.225 8.428 -22.258 1.00 87.25 548 VAL A C 1
ATOM 4178 O O . VAL A 1 548 ? -0.490 9.401 -22.450 1.00 87.25 548 VAL A O 1
ATOM 4181 N N . MET A 1 549 ? -0.818 7.370 -21.553 1.00 93.25 549 MET A N 1
ATOM 4182 C CA . MET A 1 549 ? 0.493 7.267 -20.904 1.00 93.25 549 MET A CA 1
ATOM 4183 C C . MET A 1 549 ? 1.476 6.407 -21.706 1.00 93.25 549 MET A C 1
ATOM 4185 O O . MET A 1 549 ? 1.145 5.301 -22.115 1.00 93.25 549 MET A O 1
ATOM 4189 N N . LYS A 1 550 ? 2.738 6.853 -21.832 1.00 95.62 550 LYS A N 1
ATOM 4190 C CA . LYS A 1 550 ? 3.844 5.991 -22.300 1.00 95.62 550 LYS A CA 1
ATOM 4191 C C . LYS A 1 550 ? 3.944 4.743 -21.390 1.00 95.62 550 LYS A C 1
ATOM 4193 O O . LYS A 1 550 ? 4.176 4.946 -20.191 1.00 95.62 550 LYS A O 1
ATOM 4198 N N . PRO A 1 551 ? 3.817 3.501 -21.895 1.00 97.25 551 PRO A N 1
ATOM 4199 C CA . PRO A 1 551 ? 3.860 2.295 -21.066 1.00 97.25 551 PRO A CA 1
ATOM 4200 C C . PRO A 1 551 ? 5.239 2.015 -20.460 1.00 97.25 551 PRO A C 1
ATOM 4202 O O . PRO A 1 551 ? 6.274 2.493 -20.937 1.00 97.25 551 PRO A O 1
ATOM 4205 N N . LEU A 1 552 ? 5.246 1.181 -19.423 1.00 97.94 552 LEU A N 1
ATOM 4206 C CA . LEU A 1 552 ? 6.413 0.426 -18.974 1.00 97.94 552 LEU A CA 1
ATOM 4207 C C . LEU A 1 552 ? 6.473 -0.891 -19.758 1.00 97.94 552 LEU A C 1
ATOM 4209 O O . LEU A 1 552 ? 5.457 -1.567 -19.914 1.00 97.94 552 LEU A O 1
ATOM 4213 N N . ILE A 1 553 ? 7.653 -1.273 -20.247 1.00 97.75 553 ILE A N 1
ATOM 4214 C CA . ILE A 1 553 ? 7.848 -2.533 -20.986 1.00 97.75 553 ILE A CA 1
ATOM 4215 C C . ILE A 1 553 ? 9.098 -3.260 -20.482 1.00 97.75 553 ILE A C 1
ATOM 4217 O O . ILE A 1 553 ? 10.137 -2.633 -20.266 1.00 97.75 553 ILE A O 1
ATOM 4221 N N . ARG A 1 554 ? 9.019 -4.584 -20.302 1.00 97.00 554 ARG A N 1
ATOM 4222 C CA . ARG A 1 554 ? 10.146 -5.425 -19.868 1.00 97.00 554 ARG A CA 1
ATOM 4223 C C . ARG A 1 554 ? 10.197 -6.742 -20.644 1.00 97.00 554 ARG A C 1
ATOM 4225 O O . ARG A 1 554 ? 9.340 -7.600 -20.474 1.00 97.00 554 ARG A O 1
ATOM 4232 N N . LEU A 1 555 ? 11.243 -6.931 -21.443 1.00 96.31 555 LEU A N 1
ATOM 4233 C CA . LEU A 1 555 ? 11.553 -8.210 -22.082 1.00 96.31 555 LEU A CA 1
ATOM 4234 C C . LEU A 1 555 ? 12.613 -8.965 -21.269 1.00 96.31 555 LEU A C 1
ATOM 4236 O O . LEU A 1 555 ? 13.750 -8.502 -21.128 1.00 96.31 555 LEU A O 1
ATOM 4240 N N . ARG A 1 556 ? 12.258 -10.142 -20.753 1.00 94.88 556 ARG A N 1
ATOM 4241 C CA . ARG A 1 556 ? 13.165 -11.090 -20.085 1.00 94.88 556 ARG A CA 1
ATOM 4242 C C . ARG A 1 556 ? 13.713 -12.049 -21.146 1.00 94.88 556 ARG A C 1
ATOM 4244 O O . ARG A 1 556 ? 12.985 -12.865 -21.694 1.00 94.88 556 ARG A O 1
ATOM 4251 N N . VAL A 1 557 ? 14.997 -11.923 -21.482 1.00 93.81 557 VAL A N 1
ATOM 4252 C CA . VAL A 1 557 ? 15.603 -12.555 -22.668 1.00 93.81 557 VAL A CA 1
ATOM 4253 C C . VAL A 1 557 ? 16.582 -13.659 -22.270 1.00 93.81 557 VAL A C 1
ATOM 4255 O O . VAL A 1 557 ? 17.685 -13.389 -21.782 1.00 93.81 557 VAL A O 1
ATOM 4258 N N . GLU A 1 558 ? 16.199 -14.908 -22.518 1.00 92.75 558 GLU A N 1
ATOM 4259 C CA . GLU A 1 558 ? 17.058 -16.083 -22.374 1.00 92.75 558 GLU A CA 1
ATOM 4260 C C . GLU A 1 558 ? 18.020 -16.154 -23.575 1.00 92.75 558 GLU A C 1
ATOM 4262 O O . GLU A 1 558 ? 17.584 -16.196 -24.729 1.00 92.75 558 GLU A O 1
ATOM 4267 N N . TYR A 1 559 ? 19.334 -16.121 -23.315 1.00 89.69 559 TYR A N 1
ATOM 4268 C CA . TYR A 1 559 ? 20.378 -16.065 -24.355 1.00 89.69 559 TYR A CA 1
ATOM 4269 C C . TYR A 1 559 ? 21.365 -17.254 -24.317 1.00 89.69 559 TYR A C 1
ATOM 4271 O O . TYR A 1 559 ? 22.557 -17.122 -24.635 1.00 89.69 559 TYR A O 1
ATOM 4279 N N . SER A 1 560 ? 20.895 -18.443 -23.929 1.00 86.31 560 SER A N 1
ATOM 4280 C CA . SER A 1 560 ? 21.651 -19.693 -24.089 1.00 86.31 560 SER A CA 1
ATOM 4281 C C . SER A 1 560 ? 21.764 -20.104 -25.562 1.00 86.31 560 SER A C 1
ATOM 4283 O O . SER A 1 560 ? 21.057 -19.610 -26.431 1.00 86.31 560 SER A O 1
ATOM 4285 N N . GLY A 1 561 ? 22.721 -20.981 -25.882 1.00 78.50 561 GLY A N 1
ATOM 4286 C CA . GLY A 1 561 ? 23.031 -21.353 -27.274 1.00 78.50 561 GLY A CA 1
ATOM 4287 C C . GLY A 1 561 ? 24.056 -20.448 -27.975 1.00 78.50 561 GLY A C 1
ATOM 4288 O O . GLY A 1 561 ? 24.442 -20.730 -29.104 1.00 78.50 561 GLY A O 1
ATOM 4289 N N . GLY A 1 562 ? 24.570 -19.416 -27.294 1.00 79.75 562 GLY A N 1
ATOM 4290 C CA . GLY A 1 562 ? 25.723 -18.628 -27.757 1.00 79.75 562 GLY A CA 1
ATOM 4291 C C . GLY A 1 562 ? 25.397 -17.263 -28.366 1.00 79.75 562 GLY A C 1
ATOM 4292 O O . GLY A 1 562 ? 26.291 -16.639 -28.934 1.00 79.75 562 GLY A O 1
ATOM 4293 N N . PHE A 1 563 ? 24.157 -16.783 -28.236 1.00 84.31 563 PHE A N 1
ATOM 4294 C CA . PHE A 1 563 ? 23.777 -15.430 -28.647 1.00 84.31 563 PHE A CA 1
ATOM 4295 C C . PHE A 1 563 ? 24.576 -14.351 -27.899 1.00 84.31 563 PHE A C 1
ATOM 4297 O O . PHE A 1 563 ? 24.993 -14.527 -26.749 1.00 84.31 563 PHE A O 1
ATOM 4304 N N . GLN A 1 564 ? 24.780 -13.215 -28.567 1.00 80.81 564 GLN A N 1
ATOM 4305 C CA . GLN A 1 564 ? 25.452 -12.043 -28.009 1.00 80.81 564 GLN A CA 1
ATOM 4306 C C . GLN A 1 564 ? 24.425 -11.085 -27.390 1.00 80.81 564 GLN A C 1
ATOM 4308 O O . GLN A 1 564 ? 23.337 -10.903 -27.933 1.00 80.81 564 GLN A O 1
ATOM 4313 N N . MET A 1 565 ? 24.770 -10.450 -26.266 1.00 83.81 565 MET A N 1
ATOM 4314 C CA . MET A 1 565 ? 23.928 -9.405 -25.676 1.00 83.81 565 MET A CA 1
ATOM 4315 C C . MET A 1 565 ? 23.923 -8.150 -26.553 1.00 83.81 565 MET A C 1
ATOM 4317 O O . MET A 1 565 ? 24.978 -7.674 -26.977 1.00 83.81 565 MET A O 1
ATOM 4321 N N . THR A 1 566 ? 22.748 -7.552 -26.729 1.00 83.12 566 THR A N 1
ATOM 4322 C CA . THR A 1 566 ? 22.627 -6.197 -27.284 1.00 83.12 566 THR A CA 1
ATOM 4323 C C . THR A 1 566 ? 22.926 -5.158 -26.200 1.00 83.12 566 THR A C 1
ATOM 4325 O O . THR A 1 566 ? 22.582 -5.345 -25.033 1.00 83.12 566 THR A O 1
ATOM 4328 N N . ASN A 1 567 ? 23.543 -4.029 -26.566 1.00 86.69 567 ASN A N 1
ATOM 4329 C CA . ASN A 1 567 ? 23.707 -2.904 -25.645 1.00 86.69 567 ASN A CA 1
ATOM 4330 C C . ASN A 1 567 ? 22.332 -2.281 -25.325 1.00 86.69 567 ASN A C 1
ATOM 4332 O O . ASN A 1 567 ? 21.740 -1.616 -26.175 1.00 86.69 567 ASN A O 1
ATOM 4336 N N . ILE A 1 568 ? 21.854 -2.490 -24.094 1.00 90.31 568 ILE A N 1
ATOM 4337 C CA . ILE A 1 568 ? 20.505 -2.110 -23.639 1.00 90.31 568 ILE A CA 1
ATOM 4338 C C . ILE A 1 568 ? 20.243 -0.607 -23.829 1.00 90.31 568 ILE A C 1
ATOM 4340 O O . ILE A 1 568 ? 19.192 -0.227 -24.331 1.00 90.31 568 ILE A O 1
ATOM 4344 N N . GLN A 1 569 ? 21.219 0.252 -23.518 1.00 87.31 569 GLN A N 1
ATOM 4345 C CA . GLN A 1 569 ? 21.073 1.707 -23.653 1.00 87.31 569 GLN A CA 1
ATOM 4346 C C . GLN A 1 569 ? 20.940 2.140 -25.125 1.00 87.31 569 GLN A C 1
ATOM 4348 O O . GLN A 1 569 ? 20.105 2.980 -25.449 1.00 87.31 569 GLN A O 1
ATOM 4353 N N . ARG A 1 570 ? 21.717 1.538 -26.039 1.00 90.38 570 ARG A N 1
ATOM 4354 C CA . ARG A 1 570 ? 21.622 1.804 -27.488 1.00 90.38 570 ARG A CA 1
ATOM 4355 C C . ARG A 1 570 ? 20.333 1.249 -28.105 1.00 90.38 570 ARG A C 1
ATOM 4357 O O . ARG A 1 570 ? 19.821 1.832 -29.055 1.00 90.38 570 ARG A O 1
ATOM 4364 N N . PHE A 1 571 ? 19.812 0.142 -27.580 1.00 94.25 571 PHE A N 1
ATOM 4365 C CA . PHE A 1 571 ? 18.499 -0.383 -27.955 1.00 94.25 571 PHE A CA 1
ATOM 4366 C C . PHE A 1 571 ? 17.385 0.571 -27.492 1.00 94.25 571 PHE A C 1
ATOM 4368 O O . PHE A 1 571 ? 16.585 1.037 -28.298 1.00 94.25 571 PHE A O 1
ATOM 4375 N N . GLY A 1 572 ? 17.407 0.968 -26.217 1.00 93.19 572 GLY A N 1
ATOM 4376 C CA . GLY A 1 572 ? 16.423 1.866 -25.612 1.00 93.19 572 GLY A CA 1
ATOM 4377 C C . GLY A 1 572 ? 16.327 3.260 -26.228 1.00 93.19 572 GLY A C 1
ATOM 4378 O O . GLY A 1 572 ? 15.249 3.854 -26.231 1.00 93.19 572 GLY A O 1
ATOM 4379 N N . GLN A 1 573 ? 17.411 3.761 -26.830 1.00 93.94 573 GLN A N 1
ATOM 4380 C CA . GLN A 1 573 ? 17.411 5.007 -27.610 1.00 93.94 573 GLN A CA 1
ATOM 4381 C C . GLN A 1 573 ? 16.364 5.028 -28.739 1.00 93.94 573 GLN A C 1
ATOM 4383 O O . GLN A 1 573 ? 15.906 6.105 -29.109 1.00 93.94 573 GLN A O 1
ATOM 4388 N N . GLN A 1 574 ? 15.946 3.866 -29.253 1.00 95.25 574 GLN A N 1
ATOM 4389 C CA . GLN A 1 574 ? 14.919 3.755 -30.298 1.00 95.25 574 GLN A CA 1
ATOM 4390 C C . GLN A 1 574 ? 13.490 4.015 -29.776 1.00 95.25 574 GLN A C 1
ATOM 4392 O O . GLN A 1 574 ? 12.589 4.286 -30.567 1.00 95.25 574 GLN A O 1
ATOM 4397 N N . PHE A 1 575 ? 13.280 3.961 -28.454 1.00 96.56 575 PHE A N 1
ATOM 4398 C CA . PHE A 1 575 ? 11.954 3.940 -27.822 1.00 96.56 575 PHE A CA 1
ATOM 4399 C C . PHE A 1 575 ? 11.699 5.094 -26.834 1.00 96.56 575 PHE A C 1
ATOM 4401 O O . PHE A 1 575 ? 10.636 5.137 -26.220 1.00 96.56 575 PHE A O 1
ATOM 4408 N N . VAL A 1 576 ? 12.622 6.055 -26.688 1.00 93.38 576 VAL A N 1
ATOM 4409 C CA . VAL A 1 576 ? 12.547 7.160 -25.696 1.00 93.38 576 VAL A CA 1
ATOM 4410 C C . VAL A 1 576 ? 11.231 7.953 -25.754 1.00 93.38 576 VAL A C 1
ATOM 4412 O O . VAL A 1 576 ? 10.679 8.335 -24.720 1.00 93.38 576 VAL A O 1
ATOM 4415 N N . GLU A 1 577 ? 10.674 8.155 -26.951 1.00 93.12 577 GLU A N 1
ATOM 4416 C CA . GLU A 1 577 ? 9.390 8.850 -27.116 1.00 93.12 577 GLU A CA 1
ATOM 4417 C C . GLU A 1 577 ? 8.149 7.947 -27.094 1.00 93.12 577 GLU A C 1
ATOM 4419 O O . GLU A 1 577 ? 7.041 8.437 -27.278 1.00 93.12 577 GLU A O 1
ATOM 4424 N N . ARG A 1 578 ? 8.308 6.648 -26.811 1.00 95.50 578 ARG A N 1
ATOM 4425 C CA . ARG A 1 578 ? 7.216 5.658 -26.814 1.00 95.50 578 ARG A CA 1
ATOM 4426 C C . ARG A 1 578 ? 7.087 4.834 -25.529 1.00 95.50 578 ARG A C 1
ATOM 4428 O O . ARG A 1 578 ? 6.020 4.289 -25.298 1.00 95.50 578 ARG A O 1
ATOM 4435 N N . VAL A 1 579 ? 8.115 4.765 -24.679 1.00 97.06 579 VAL A N 1
ATOM 4436 C CA . VAL A 1 579 ? 8.062 4.063 -23.378 1.00 97.06 579 VAL A CA 1
ATOM 4437 C C . VAL A 1 579 ? 8.548 4.954 -22.235 1.00 97.06 579 VAL A C 1
ATOM 4439 O O . VAL A 1 579 ? 9.323 5.886 -22.449 1.00 97.06 579 VAL A O 1
ATOM 4442 N N . ALA A 1 580 ? 8.117 4.661 -21.009 1.00 97.19 580 ALA A N 1
ATOM 4443 C CA . ALA A 1 580 ? 8.532 5.382 -19.805 1.00 97.19 580 ALA A CA 1
ATOM 4444 C C . ALA A 1 580 ? 9.848 4.861 -19.190 1.00 97.19 580 ALA A C 1
ATOM 4446 O O . ALA A 1 580 ? 10.469 5.563 -18.398 1.00 97.19 580 ALA A O 1
ATOM 4447 N N . ASN A 1 581 ? 10.306 3.658 -19.557 1.00 96.12 581 ASN A N 1
ATOM 4448 C CA . ASN A 1 581 ? 11.508 3.015 -19.004 1.00 96.12 581 ASN A CA 1
ATOM 4449 C C . ASN A 1 581 ? 12.562 2.614 -20.069 1.00 96.12 581 ASN A C 1
ATOM 4451 O O . ASN A 1 581 ? 13.063 1.489 -20.036 1.00 96.12 581 ASN A O 1
ATOM 4455 N N . PRO A 1 582 ? 12.971 3.497 -21.007 1.00 95.25 582 PRO A N 1
ATOM 4456 C CA . PRO A 1 582 ? 13.823 3.111 -22.142 1.00 95.25 582 PRO A CA 1
ATOM 4457 C C . PRO A 1 582 ? 15.188 2.529 -21.730 1.00 95.25 582 PRO A C 1
ATOM 4459 O O . PRO A 1 582 ? 15.770 1.742 -22.469 1.00 95.25 582 PRO A O 1
ATOM 4462 N N . LYS A 1 583 ? 15.697 2.872 -20.541 1.00 92.88 583 LYS A N 1
ATOM 4463 C CA . LYS A 1 583 ? 16.958 2.347 -19.987 1.00 92.88 583 LYS A CA 1
ATOM 4464 C C . LYS A 1 583 ? 16.886 0.864 -19.592 1.00 92.88 583 LYS A C 1
ATOM 4466 O O . LYS A 1 583 ? 17.930 0.217 -19.530 1.00 92.88 583 LYS A O 1
ATOM 4471 N N . ASP A 1 584 ? 15.680 0.346 -19.361 1.00 92.44 584 ASP A N 1
ATOM 4472 C CA . ASP A 1 584 ? 15.404 -0.900 -18.639 1.00 92.44 584 ASP A CA 1
ATOM 4473 C C . ASP A 1 584 ? 14.460 -1.841 -19.411 1.00 92.44 584 ASP A C 1
ATOM 4475 O O . ASP A 1 584 ? 13.831 -2.728 -18.835 1.00 92.44 584 ASP A O 1
ATOM 4479 N N . LEU A 1 585 ? 14.388 -1.685 -20.734 1.00 94.12 585 LEU A N 1
ATOM 4480 C CA . LEU A 1 585 ? 13.556 -2.518 -21.609 1.00 94.12 585 LEU A CA 1
ATOM 4481 C C . LEU A 1 585 ? 13.948 -4.004 -21.632 1.00 94.12 585 LEU A C 1
ATOM 4483 O O . LEU A 1 585 ? 13.085 -4.841 -21.871 1.00 94.12 585 LEU A O 1
ATOM 4487 N N . LEU A 1 586 ? 15.225 -4.345 -21.421 1.00 93.88 586 LEU A N 1
ATOM 4488 C CA . LEU A 1 586 ? 15.756 -5.703 -21.619 1.00 93.88 586 LEU A CA 1
ATOM 4489 C C . LEU A 1 586 ? 16.428 -6.260 -20.354 1.00 93.88 586 LEU A C 1
ATOM 4491 O O . LEU A 1 586 ? 17.236 -5.580 -19.723 1.00 93.88 586 LEU A O 1
ATOM 4495 N N . GLN A 1 587 ? 16.179 -7.534 -20.048 1.00 93.06 587 GLN A N 1
ATOM 4496 C CA . GLN A 1 587 ? 16.813 -8.295 -18.967 1.00 93.06 587 GLN A CA 1
ATOM 4497 C C . GLN A 1 587 ? 17.376 -9.615 -19.504 1.00 93.06 587 GLN A C 1
ATOM 4499 O O . GLN A 1 587 ? 16.662 -10.605 -19.627 1.00 93.06 587 GLN A O 1
ATOM 4504 N N . PHE A 1 588 ? 18.672 -9.637 -19.820 1.00 90.81 588 PHE A N 1
ATOM 4505 C CA . PHE A 1 588 ? 19.348 -10.839 -20.316 1.00 90.81 588 PHE A CA 1
ATOM 4506 C C . PHE A 1 588 ? 19.661 -11.829 -19.183 1.00 90.81 588 PHE A C 1
ATOM 4508 O O . PHE A 1 588 ? 20.343 -11.474 -18.220 1.00 90.81 588 PHE A O 1
ATOM 4515 N N . TYR A 1 589 ? 19.245 -13.089 -19.328 1.00 89.62 589 TYR A N 1
ATOM 4516 C CA . TYR A 1 589 ? 19.547 -14.177 -18.390 1.00 89.62 589 TYR A CA 1
ATOM 4517 C C . TYR A 1 589 ? 19.927 -15.482 -19.107 1.00 89.62 589 TYR A C 1
ATOM 4519 O O . TYR A 1 589 ? 19.712 -15.640 -20.307 1.00 89.62 589 TYR A O 1
ATOM 4527 N N . ARG A 1 590 ? 20.545 -16.419 -18.379 1.00 86.75 590 ARG A N 1
ATOM 4528 C CA . ARG A 1 590 ? 20.843 -17.767 -18.884 1.00 86.75 590 ARG A CA 1
ATOM 4529 C C . ARG A 1 590 ? 20.197 -18.816 -18.002 1.00 86.75 590 ARG A C 1
ATOM 4531 O O . ARG A 1 590 ? 20.376 -18.788 -16.785 1.00 86.75 590 ARG A O 1
ATOM 4538 N N . ARG A 1 591 ? 19.540 -19.788 -18.626 1.00 82.38 591 ARG A N 1
ATOM 4539 C CA . ARG A 1 591 ? 19.073 -21.017 -17.991 1.00 82.38 591 ARG A CA 1
ATOM 4540 C C . ARG A 1 591 ? 20.274 -21.723 -17.357 1.00 82.38 591 ARG A C 1
ATOM 4542 O O . ARG A 1 591 ? 21.251 -22.045 -18.037 1.00 82.38 591 ARG A O 1
ATOM 4549 N N . ARG A 1 592 ? 20.228 -21.961 -16.043 1.00 72.44 592 ARG A N 1
ATOM 4550 C CA . ARG A 1 592 ? 21.244 -22.785 -15.373 1.00 72.44 592 ARG A CA 1
ATOM 4551 C C . ARG A 1 592 ? 21.176 -24.196 -15.966 1.00 72.44 592 ARG A C 1
ATOM 4553 O O . ARG A 1 592 ? 20.085 -24.740 -16.127 1.00 72.44 592 ARG A O 1
ATOM 4560 N N . ALA A 1 593 ? 22.324 -24.785 -16.297 1.00 52.41 593 ALA A N 1
ATOM 4561 C CA . ALA A 1 593 ? 22.364 -26.149 -16.814 1.00 52.41 593 ALA A CA 1
ATOM 4562 C C . ALA A 1 593 ? 21.849 -27.121 -15.741 1.00 52.41 593 ALA A C 1
ATOM 4564 O O . ALA A 1 593 ? 22.404 -27.182 -14.641 1.00 52.41 593 ALA A O 1
ATOM 4565 N N . SER A 1 594 ? 20.791 -27.869 -16.058 1.00 41.88 594 SER A N 1
ATOM 4566 C CA . SER A 1 594 ? 20.211 -28.859 -15.155 1.00 41.88 594 SER A CA 1
ATOM 4567 C C . SER A 1 594 ? 21.240 -29.942 -14.828 1.00 41.88 594 SER A C 1
ATOM 4569 O O . SER A 1 594 ? 21.853 -30.543 -15.714 1.00 41.88 594 SER A O 1
ATOM 4571 N N . HIS A 1 595 ? 21.458 -30.180 -13.534 1.00 34.25 595 HIS A N 1
ATOM 4572 C CA . HIS A 1 595 ? 22.393 -31.202 -13.080 1.00 34.25 595 HIS A CA 1
ATOM 4573 C C . HIS A 1 595 ? 21.810 -32.580 -13.411 1.00 34.25 595 HIS A C 1
ATOM 4575 O O . HIS A 1 595 ? 20.797 -32.981 -12.843 1.00 34.25 595 HIS A O 1
ATOM 4581 N N . VAL A 1 596 ? 22.431 -33.301 -14.349 1.00 35.06 596 VAL A N 1
ATOM 4582 C CA . VAL A 1 596 ? 22.005 -34.659 -14.715 1.00 35.06 596 VAL A CA 1
ATOM 4583 C C . VAL A 1 596 ? 22.097 -35.553 -13.467 1.00 35.06 596 VAL A C 1
ATOM 4585 O O . VAL A 1 596 ? 23.186 -35.629 -12.891 1.00 35.06 596 VAL A O 1
ATOM 4588 N N . PRO A 1 597 ? 21.018 -36.242 -13.037 1.00 37.38 597 PRO A N 1
ATOM 4589 C CA . PRO A 1 597 ? 21.043 -37.082 -11.836 1.00 37.38 597 PRO A CA 1
ATOM 4590 C C . PRO A 1 597 ? 21.969 -38.302 -11.986 1.00 37.38 597 PRO A C 1
ATOM 4592 O O . PRO A 1 597 ? 21.556 -39.390 -12.384 1.00 37.38 597 PRO A O 1
ATOM 4595 N N . GLY A 1 598 ? 23.254 -38.119 -11.672 1.00 40.97 598 GLY A N 1
ATOM 4596 C CA . GLY A 1 598 ? 24.299 -39.121 -11.857 1.00 40.97 598 GLY A CA 1
ATOM 4597 C C . GLY A 1 598 ? 25.407 -39.017 -10.811 1.00 40.97 598 GLY A C 1
ATOM 4598 O O . GLY A 1 598 ? 26.255 -38.138 -10.875 1.00 40.97 598 GLY A O 1
ATOM 4599 N N . GLN A 1 599 ? 25.435 -39.982 -9.888 1.00 39.69 599 GLN A N 1
ATOM 4600 C CA . GLN A 1 599 ? 26.508 -40.217 -8.908 1.00 39.69 599 GLN A CA 1
ATOM 4601 C C . GLN A 1 599 ? 26.795 -39.110 -7.869 1.00 39.69 599 GLN A C 1
ATOM 4603 O O . GLN A 1 599 ? 27.909 -38.596 -7.778 1.00 39.69 599 GLN A O 1
ATOM 4608 N N . ARG A 1 600 ? 25.872 -38.937 -6.914 1.00 32.62 600 ARG A N 1
ATOM 4609 C CA . ARG A 1 600 ? 26.161 -39.195 -5.482 1.00 32.62 600 ARG A CA 1
ATOM 4610 C C . ARG A 1 600 ? 24.861 -39.336 -4.688 1.00 32.62 600 ARG A C 1
ATOM 4612 O O . ARG A 1 600 ? 23.857 -38.729 -5.031 1.00 32.62 600 ARG A O 1
ATOM 4619 N N . GLY A 1 601 ? 24.875 -40.195 -3.669 1.00 34.41 601 GLY A N 1
ATOM 4620 C CA . GLY A 1 601 ? 23.680 -40.524 -2.892 1.00 34.41 601 GLY A CA 1
ATOM 4621 C C . GLY A 1 601 ? 23.318 -39.429 -1.891 1.00 34.41 601 GLY A C 1
ATOM 4622 O O . GLY A 1 601 ? 24.009 -39.272 -0.888 1.00 34.41 601 GLY A O 1
ATOM 4623 N N . GLY A 1 602 ? 22.219 -38.731 -2.158 1.00 30.80 602 GLY A N 1
ATOM 4624 C CA . GLY A 1 602 ? 21.467 -37.899 -1.220 1.00 30.80 602 GLY A CA 1
ATOM 4625 C C . GLY A 1 602 ? 19.973 -38.167 -1.422 1.00 30.80 602 GLY A C 1
ATOM 4626 O O . GLY A 1 602 ? 19.573 -38.592 -2.506 1.00 30.80 602 GLY A O 1
ATOM 4627 N N . ILE A 1 603 ? 19.163 -37.992 -0.379 1.00 33.34 603 ILE A N 1
ATOM 4628 C CA . ILE A 1 603 ? 17.707 -38.182 -0.464 1.00 33.34 603 ILE A CA 1
ATOM 4629 C C . ILE A 1 603 ? 17.103 -36.938 -1.142 1.00 33.34 603 ILE A C 1
ATOM 4631 O O . ILE A 1 603 ? 17.462 -35.834 -0.731 1.00 33.34 603 ILE A O 1
ATOM 4635 N N . PRO A 1 604 ? 16.219 -37.074 -2.149 1.00 34.47 604 PRO A N 1
ATOM 4636 C CA . PRO A 1 604 ? 15.491 -35.934 -2.696 1.00 34.47 604 PRO A CA 1
ATOM 4637 C C . PRO A 1 604 ? 14.416 -35.452 -1.713 1.00 34.47 604 PRO A C 1
ATOM 4639 O O . PRO A 1 604 ? 13.516 -36.215 -1.359 1.00 34.47 604 PRO A O 1
ATOM 4642 N N . GLU A 1 605 ? 14.497 -34.186 -1.311 1.00 30.94 605 GLU A N 1
ATOM 4643 C CA . GLU A 1 605 ? 13.323 -33.411 -0.885 1.00 30.94 605 GLU A CA 1
ATOM 4644 C C . GLU A 1 605 ? 12.475 -33.079 -2.137 1.00 30.94 605 GLU A C 1
ATOM 4646 O O . GLU A 1 605 ? 13.037 -33.003 -3.234 1.00 30.94 605 GLU A O 1
ATOM 4651 N N . PRO A 1 606 ? 11.144 -32.913 -2.026 1.00 34.75 606 PRO A N 1
ATOM 4652 C CA . PRO A 1 606 ? 10.281 -32.645 -3.179 1.00 34.75 606 PRO A CA 1
ATOM 4653 C C . PRO A 1 606 ? 10.427 -31.208 -3.711 1.00 34.75 606 PRO A C 1
ATOM 4655 O O . PRO A 1 606 ? 10.457 -30.252 -2.937 1.00 34.75 606 PRO A O 1
ATOM 4658 N N . ASP A 1 607 ? 10.464 -31.056 -5.038 1.00 28.45 607 ASP A N 1
ATOM 4659 C CA . ASP A 1 607 ? 10.650 -29.768 -5.717 1.00 28.45 607 ASP A CA 1
ATOM 4660 C C . ASP A 1 607 ? 9.500 -28.773 -5.461 1.00 28.45 607 ASP A C 1
ATOM 4662 O O . ASP A 1 607 ? 8.346 -29.018 -5.819 1.00 28.45 607 ASP A O 1
ATOM 4666 N N . SER A 1 608 ? 9.831 -27.593 -4.925 1.00 30.41 608 SER A N 1
ATOM 4667 C CA . SER A 1 608 ? 8.948 -26.422 -4.921 1.00 30.41 608 SER A CA 1
ATOM 4668 C C . SER A 1 608 ? 9.293 -25.501 -6.096 1.00 30.41 608 SER A C 1
ATOM 4670 O O . SER A 1 608 ? 10.223 -24.698 -6.010 1.00 30.41 608 SER A O 1
ATOM 4672 N N . HIS A 1 609 ? 8.552 -25.612 -7.199 1.00 37.09 609 HIS A N 1
ATOM 4673 C CA . HIS A 1 609 ? 8.714 -24.728 -8.356 1.00 37.09 609 HIS A CA 1
ATOM 4674 C C . HIS A 1 609 ? 8.148 -23.324 -8.075 1.00 37.09 609 HIS A C 1
ATOM 4676 O O . HIS A 1 609 ? 6.946 -23.117 -8.206 1.00 37.09 609 HIS A O 1
ATOM 4682 N N . ALA A 1 610 ? 9.023 -22.374 -7.721 1.00 30.91 610 ALA A N 1
ATOM 4683 C CA . ALA A 1 610 ? 8.742 -20.934 -7.720 1.00 30.91 610 ALA A CA 1
ATOM 4684 C C . ALA A 1 610 ? 10.034 -20.106 -7.923 1.00 30.91 610 ALA A C 1
ATOM 4686 O O . ALA A 1 610 ? 10.981 -20.190 -7.145 1.00 30.91 610 ALA A O 1
ATOM 4687 N N . ASP A 1 611 ? 10.063 -19.347 -9.014 1.00 34.19 611 ASP A N 1
ATOM 4688 C CA . ASP A 1 611 ? 10.780 -18.091 -9.321 1.00 34.19 611 ASP A CA 1
ATOM 4689 C C . ASP A 1 611 ? 12.072 -17.688 -8.573 1.00 34.19 611 ASP A C 1
ATOM 4691 O O . ASP A 1 611 ? 12.306 -16.532 -8.199 1.00 34.19 611 ASP A O 1
ATOM 4695 N N . GLU A 1 612 ? 13.034 -18.610 -8.532 1.00 36.41 612 GLU A N 1
ATOM 4696 C CA . GLU A 1 612 ? 14.439 -18.368 -8.156 1.00 36.41 612 GLU A CA 1
ATOM 4697 C C . GLU A 1 612 ? 15.179 -17.297 -9.003 1.00 36.41 612 GLU A C 1
ATOM 4699 O O . GLU A 1 612 ? 16.357 -17.026 -8.756 1.00 36.41 612 GLU A O 1
ATOM 4704 N N . HIS A 1 613 ? 14.540 -16.714 -10.028 1.00 38.62 613 HIS A N 1
ATOM 4705 C CA . HIS A 1 613 ? 15.184 -15.803 -10.982 1.00 38.62 613 HIS A CA 1
ATOM 4706 C C . HIS A 1 613 ? 14.574 -14.394 -11.091 1.00 38.62 613 HIS A C 1
ATOM 4708 O O . HIS A 1 613 ? 15.325 -13.472 -11.419 1.00 38.62 613 HIS A O 1
ATOM 4714 N N . ASP A 1 614 ? 13.287 -14.199 -10.772 1.00 39.31 614 ASP A N 1
ATOM 4715 C CA . ASP A 1 614 ? 12.696 -12.855 -10.600 1.00 39.31 614 ASP A CA 1
ATOM 4716 C C . ASP A 1 614 ? 12.989 -12.310 -9.191 1.00 39.31 614 ASP A C 1
ATOM 4718 O O . ASP A 1 614 ? 13.272 -11.124 -9.009 1.00 39.31 614 ASP A O 1
ATOM 4722 N N . SER A 1 615 ? 13.095 -13.213 -8.206 1.00 38.12 615 SER A N 1
ATOM 4723 C CA . SER A 1 615 ? 13.628 -12.898 -6.876 1.00 38.12 615 SER A CA 1
ATOM 4724 C C . SER A 1 615 ? 14.976 -12.172 -6.950 1.00 38.12 615 SER A C 1
ATOM 4726 O O . SER A 1 615 ? 15.153 -11.192 -6.242 1.00 38.12 615 SER A O 1
ATOM 4728 N N . ALA A 1 616 ? 15.879 -12.517 -7.874 1.00 31.48 616 ALA A N 1
ATOM 4729 C CA . ALA A 1 616 ? 17.172 -11.840 -8.051 1.00 31.48 616 ALA A CA 1
ATOM 4730 C C . ALA A 1 616 ? 17.094 -10.333 -8.422 1.00 31.48 616 ALA A C 1
ATOM 4732 O O . ALA A 1 616 ? 18.142 -9.683 -8.546 1.00 31.48 616 ALA A O 1
ATOM 4733 N N . ALA A 1 617 ? 15.897 -9.769 -8.634 1.00 34.44 617 ALA A N 1
ATOM 4734 C CA . ALA A 1 617 ? 15.643 -8.328 -8.665 1.00 34.44 617 ALA A CA 1
ATOM 4735 C C . ALA A 1 617 ? 15.218 -7.783 -7.284 1.00 34.44 617 ALA A C 1
ATOM 4737 O O . ALA A 1 617 ? 15.922 -6.918 -6.767 1.00 34.44 617 ALA A O 1
ATOM 4738 N N . ARG A 1 618 ? 14.155 -8.323 -6.658 1.00 38.72 618 ARG A N 1
ATOM 4739 C CA . ARG A 1 618 ? 13.690 -7.927 -5.302 1.00 38.72 618 ARG A CA 1
ATOM 4740 C C . ARG A 1 618 ? 14.777 -8.116 -4.232 1.00 38.72 618 ARG A C 1
ATOM 4742 O O . ARG A 1 618 ? 15.116 -7.197 -3.496 1.00 38.72 618 ARG A O 1
ATOM 4749 N N . GLN A 1 619 ? 15.468 -9.256 -4.278 1.00 38.34 619 GLN A N 1
ATOM 4750 C CA . GLN A 1 619 ? 16.649 -9.579 -3.468 1.00 38.34 619 GLN A CA 1
ATOM 4751 C C . GLN A 1 619 ? 17.791 -8.552 -3.582 1.00 38.34 619 GLN A C 1
ATOM 4753 O O . GLN A 1 619 ? 18.724 -8.612 -2.787 1.00 38.34 619 GLN A O 1
ATOM 4758 N N . ARG A 1 620 ? 17.789 -7.658 -4.580 1.00 35.59 620 ARG A N 1
ATOM 4759 C CA . ARG A 1 620 ? 18.877 -6.694 -4.803 1.00 35.59 620 ARG A CA 1
ATOM 4760 C C . ARG A 1 620 ? 18.694 -5.355 -4.084 1.00 35.59 620 ARG A C 1
ATOM 4762 O O . ARG A 1 620 ? 19.634 -4.569 -4.101 1.00 35.59 620 ARG A O 1
ATOM 4769 N N . SER A 1 621 ? 17.544 -5.139 -3.451 1.00 42.00 621 SER A N 1
ATOM 4770 C CA . SER A 1 621 ? 17.415 -4.303 -2.252 1.00 42.00 621 SER A CA 1
ATOM 4771 C C . SER A 1 621 ? 17.353 -5.212 -1.017 1.00 42.00 621 SER A C 1
ATOM 4773 O O . SER A 1 621 ? 18.280 -5.266 -0.216 1.00 42.00 621 SER A O 1
ATOM 4775 N N . GLU A 1 622 ? 16.330 -6.059 -0.920 1.00 41.16 622 GLU A N 1
ATOM 4776 C CA . GLU A 1 622 ? 15.925 -6.665 0.359 1.00 41.16 622 GLU A CA 1
ATOM 4777 C C . GLU A 1 622 ? 16.892 -7.714 0.934 1.00 41.16 622 GLU A C 1
ATOM 4779 O O . GLU A 1 622 ? 17.028 -7.810 2.156 1.00 41.16 622 GLU A O 1
ATOM 4784 N N . LEU A 1 623 ? 17.617 -8.489 0.108 1.00 39.97 623 LEU A N 1
ATOM 4785 C CA . LEU A 1 623 ? 18.672 -9.355 0.660 1.00 39.97 623 LEU A CA 1
ATOM 4786 C C . LEU A 1 623 ? 19.962 -8.600 0.940 1.00 39.97 623 LEU A C 1
ATOM 4788 O O . LEU A 1 623 ? 20.756 -9.115 1.725 1.00 39.97 623 LEU A O 1
ATOM 4792 N N . ASP A 1 624 ? 20.196 -7.427 0.351 1.00 46.28 624 ASP A N 1
ATOM 4793 C CA . ASP A 1 624 ? 21.360 -6.627 0.722 1.00 46.28 624 ASP A CA 1
ATOM 4794 C C . ASP A 1 624 ? 21.164 -6.049 2.135 1.00 46.28 624 ASP A C 1
ATOM 4796 O O . ASP A 1 624 ? 22.108 -6.105 2.917 1.00 46.28 624 ASP A O 1
ATOM 4800 N N . ALA A 1 625 ? 19.939 -5.715 2.559 1.00 43.88 625 ALA A N 1
ATOM 4801 C CA . ALA A 1 625 ? 19.619 -5.357 3.947 1.00 43.88 625 ALA A CA 1
ATOM 4802 C C . ALA A 1 625 ? 20.070 -6.417 4.980 1.00 43.88 625 ALA A C 1
ATOM 4804 O O . ALA A 1 625 ? 20.852 -6.116 5.894 1.00 43.88 625 ALA A O 1
ATOM 4805 N N . SER A 1 626 ? 19.634 -7.683 4.841 1.00 47.97 626 SER A N 1
ATOM 4806 C CA . SER A 1 626 ? 20.096 -8.742 5.759 1.00 47.97 626 SER A CA 1
ATOM 4807 C C . SER A 1 626 ? 21.565 -9.059 5.544 1.00 47.97 626 SER A C 1
ATOM 4809 O O . SER A 1 626 ? 22.312 -9.122 6.517 1.00 47.97 626 SER A O 1
ATOM 4811 N N . ARG A 1 627 ? 22.018 -9.200 4.288 1.00 56.19 627 ARG A N 1
ATOM 4812 C CA . ARG A 1 627 ? 23.428 -9.487 4.009 1.00 56.19 627 ARG A CA 1
ATOM 4813 C C . ARG A 1 627 ? 24.336 -8.412 4.560 1.00 56.19 627 ARG A C 1
ATOM 4815 O O . ARG A 1 627 ? 25.416 -8.784 4.971 1.00 56.19 627 ARG A O 1
ATOM 4822 N N . MET A 1 628 ? 23.955 -7.140 4.617 1.00 55.78 628 MET A N 1
ATOM 4823 C CA . MET A 1 628 ? 24.774 -6.081 5.202 1.00 55.78 628 MET A CA 1
ATOM 4824 C C . MET A 1 628 ? 24.818 -6.167 6.720 1.00 55.78 628 MET A C 1
ATOM 4826 O O . MET A 1 628 ? 25.910 -6.077 7.272 1.00 55.78 628 MET A O 1
ATOM 4830 N N . GLN A 1 629 ? 23.695 -6.388 7.411 1.00 54.41 629 GLN A N 1
ATOM 4831 C CA . GLN A 1 629 ? 23.740 -6.556 8.868 1.00 54.41 629 GLN A CA 1
ATOM 4832 C C . GLN A 1 629 ? 24.493 -7.839 9.256 1.00 54.41 629 GLN A C 1
ATOM 4834 O O . GLN A 1 629 ? 25.344 -7.808 10.145 1.00 54.41 629 GLN A O 1
ATOM 4839 N N . ASP A 1 630 ? 24.267 -8.937 8.533 1.00 59.84 630 ASP A N 1
ATOM 4840 C CA . ASP A 1 630 ? 24.984 -10.196 8.721 1.00 59.84 630 ASP A CA 1
ATOM 4841 C C . ASP A 1 630 ? 26.458 -10.084 8.311 1.00 59.84 630 ASP A C 1
ATOM 4843 O O . ASP A 1 630 ? 27.304 -10.589 9.031 1.00 59.84 630 ASP A O 1
ATOM 4847 N N . LEU A 1 631 ? 26.810 -9.370 7.234 1.00 62.75 631 LEU A N 1
ATOM 4848 C CA . LEU A 1 631 ? 28.195 -9.118 6.801 1.00 62.75 631 LEU A CA 1
ATOM 4849 C C . LEU A 1 631 ? 28.925 -8.159 7.739 1.00 62.75 631 LEU A C 1
ATOM 4851 O O . LEU A 1 631 ? 30.117 -8.343 7.947 1.00 62.75 631 LEU A O 1
ATOM 4855 N N . VAL A 1 632 ? 28.254 -7.164 8.322 1.00 63.09 632 VAL A N 1
ATOM 4856 C CA . VAL A 1 632 ? 28.823 -6.329 9.389 1.00 63.09 632 VAL A CA 1
ATOM 4857 C C . VAL A 1 632 ? 29.118 -7.210 10.599 1.00 63.09 632 VAL A C 1
ATOM 4859 O O . VAL A 1 632 ? 30.257 -7.225 11.060 1.00 63.09 632 VAL A O 1
ATOM 4862 N N . ASN A 1 633 ? 28.158 -8.024 11.045 1.00 64.06 633 ASN A N 1
ATOM 4863 C CA . ASN A 1 633 ? 28.374 -8.986 12.127 1.00 64.06 633 ASN A CA 1
ATOM 4864 C C . ASN A 1 633 ? 29.509 -9.977 11.800 1.00 64.06 633 ASN A C 1
ATOM 4866 O O . ASN A 1 633 ? 30.367 -10.217 12.645 1.00 64.06 633 ASN A O 1
ATOM 4870 N N . ASP A 1 634 ? 29.583 -10.496 10.571 1.00 65.25 634 ASP A N 1
ATOM 4871 C CA . ASP A 1 634 ? 30.609 -11.454 10.150 1.00 65.25 634 ASP A CA 1
ATOM 4872 C C . ASP A 1 634 ? 31.985 -10.793 9.983 1.00 65.25 634 ASP A C 1
ATOM 4874 O O . ASP A 1 634 ? 32.990 -11.375 10.374 1.00 65.25 634 ASP A O 1
ATOM 4878 N N . ILE A 1 635 ? 32.074 -9.568 9.453 1.00 67.44 635 ILE A N 1
ATOM 4879 C CA . ILE A 1 635 ? 33.324 -8.793 9.382 1.00 67.44 635 ILE A CA 1
ATOM 4880 C C . ILE A 1 635 ? 33.835 -8.506 10.794 1.00 67.44 635 ILE A C 1
ATOM 4882 O O . ILE A 1 635 ? 35.025 -8.685 11.052 1.00 67.44 635 ILE A O 1
ATOM 4886 N N . LEU A 1 636 ? 32.952 -8.120 11.717 1.00 66.44 636 LEU A N 1
ATOM 4887 C CA . LEU A 1 636 ? 33.306 -7.844 13.107 1.00 66.44 636 LEU A CA 1
ATOM 4888 C C . LEU A 1 636 ? 33.701 -9.123 13.859 1.00 66.44 636 LEU A C 1
ATOM 4890 O O . LEU A 1 636 ? 34.725 -9.115 14.538 1.00 66.44 636 LEU A O 1
ATOM 4894 N N . ALA A 1 637 ? 33.000 -10.242 13.656 1.00 64.75 637 ALA A N 1
ATOM 4895 C CA . ALA A 1 637 ? 33.339 -11.546 14.237 1.00 64.75 637 ALA A CA 1
ATOM 4896 C C . ALA A 1 637 ? 34.604 -12.188 13.627 1.00 64.75 637 ALA A C 1
ATOM 4898 O O . ALA A 1 637 ? 35.311 -12.941 14.300 1.00 64.75 637 ALA A O 1
ATOM 4899 N N . ARG A 1 638 ? 34.919 -11.892 12.357 1.00 64.12 638 ARG A N 1
ATOM 4900 C CA . ARG A 1 638 ? 36.191 -12.257 11.701 1.00 64.12 638 ARG A CA 1
ATOM 4901 C C . ARG A 1 638 ? 37.334 -11.327 12.119 1.00 64.12 638 ARG A C 1
ATOM 4903 O O . ARG A 1 638 ? 38.499 -11.732 12.068 1.00 64.12 638 ARG A O 1
ATOM 4910 N N . SER A 1 639 ? 37.029 -10.095 12.531 1.00 62.75 639 SER A N 1
ATOM 4911 C CA . SER A 1 639 ? 37.998 -9.194 13.148 1.00 62.75 639 SER A CA 1
ATOM 4912 C C . SER A 1 639 ? 38.401 -9.725 14.528 1.00 62.75 639 SER A C 1
ATOM 4914 O O . SER A 1 639 ? 37.597 -10.275 15.274 1.00 62.75 639 SER A O 1
ATOM 4916 N N . LYS A 1 640 ? 39.673 -9.561 14.902 1.00 55.06 640 LYS A N 1
ATOM 4917 C CA . LYS A 1 640 ? 40.179 -10.010 16.215 1.00 55.06 640 LYS A CA 1
ATOM 4918 C C . LYS A 1 640 ? 40.035 -8.942 17.308 1.00 55.06 640 LYS A C 1
ATOM 4920 O O . LYS A 1 640 ? 40.695 -9.039 18.340 1.00 55.06 640 LYS A O 1
ATOM 4925 N N . GLN A 1 641 ? 39.227 -7.913 17.060 1.00 60.94 641 GLN A N 1
ATOM 4926 C CA . GLN A 1 641 ? 39.042 -6.747 17.921 1.00 60.94 641 GLN A CA 1
ATOM 4927 C C . GLN A 1 641 ? 37.541 -6.416 17.968 1.00 60.94 641 GLN A C 1
ATOM 4929 O O . GLN A 1 641 ? 37.051 -5.752 17.057 1.00 60.94 641 GLN A O 1
ATOM 4934 N N . PRO A 1 642 ? 36.792 -6.896 18.980 1.00 63.97 642 PRO A N 1
ATOM 4935 C CA . PRO A 1 642 ? 35.366 -6.595 19.094 1.00 63.97 642 PRO A CA 1
ATOM 4936 C C . PRO A 1 642 ? 35.153 -5.090 19.283 1.00 63.97 642 PRO A C 1
ATOM 4938 O O . PRO A 1 642 ? 35.989 -4.411 19.886 1.00 63.97 642 PRO A O 1
ATOM 4941 N N . LEU A 1 643 ? 34.019 -4.562 18.815 1.00 69.50 643 LEU A N 1
ATOM 4942 C CA . LEU A 1 643 ? 33.697 -3.152 19.039 1.00 69.50 643 LEU A CA 1
ATOM 4943 C C . LEU A 1 643 ? 33.463 -2.925 20.529 1.00 69.50 643 LEU A C 1
ATOM 4945 O O . LEU A 1 643 ? 32.569 -3.521 21.125 1.00 69.50 643 LEU A O 1
ATOM 4949 N N . GLU A 1 644 ? 34.275 -2.071 21.146 1.00 70.81 644 GLU A N 1
ATOM 4950 C CA . GLU A 1 644 ? 34.227 -1.866 22.596 1.00 70.81 644 GLU A CA 1
ATOM 4951 C C . GLU A 1 644 ? 33.215 -0.786 22.991 1.00 70.81 644 GLU A C 1
ATOM 4953 O O . GLU A 1 644 ? 32.370 -1.010 23.861 1.00 70.81 644 GLU A O 1
ATOM 4958 N N . LEU A 1 645 ? 33.280 0.357 22.299 1.00 73.00 645 LEU A N 1
ATOM 4959 C CA . LEU A 1 645 ? 32.391 1.509 22.465 1.00 73.00 645 LEU A CA 1
ATOM 4960 C C . LEU A 1 645 ? 31.041 1.302 21.764 1.00 73.00 645 LEU A C 1
ATOM 4962 O O . LEU A 1 645 ? 29.988 1.510 22.361 1.00 73.00 645 LEU A O 1
ATOM 4966 N N . LEU A 1 646 ? 31.078 0.911 20.488 1.00 77.62 646 LEU A N 1
ATOM 4967 C CA . LEU A 1 646 ? 29.884 0.761 19.661 1.00 77.62 646 LEU A CA 1
ATOM 4968 C C . LEU A 1 646 ? 29.236 -0.609 19.890 1.00 77.62 646 LEU A C 1
ATOM 4970 O O . LEU A 1 646 ? 29.910 -1.621 20.083 1.00 77.62 646 LEU A O 1
ATOM 4974 N N . SER A 1 647 ? 27.909 -0.633 19.856 1.00 75.94 647 SER A N 1
ATOM 4975 C CA . SER A 1 647 ? 27.118 -1.860 19.882 1.00 75.94 647 SER A CA 1
ATOM 4976 C C . SER A 1 647 ? 26.970 -2.410 18.464 1.00 75.94 647 SER A C 1
ATOM 4978 O O . SER A 1 647 ? 26.585 -1.681 17.556 1.00 75.94 647 SER A O 1
ATOM 4980 N N . GLU A 1 648 ? 27.284 -3.690 18.276 1.00 71.88 648 GLU A N 1
ATOM 4981 C CA . GLU A 1 648 ? 27.298 -4.368 16.970 1.00 71.88 648 GLU A CA 1
ATOM 4982 C C . GLU A 1 648 ? 25.887 -4.431 16.358 1.00 71.88 648 GLU A C 1
ATOM 4984 O O . GLU A 1 648 ? 25.701 -4.124 15.182 1.00 71.88 648 GLU A O 1
ATOM 4989 N N . GLN A 1 649 ? 24.873 -4.707 17.188 1.00 68.56 649 GLN A N 1
ATOM 4990 C CA . GLN A 1 649 ? 23.467 -4.711 16.780 1.00 68.56 649 GLN A CA 1
ATOM 4991 C C . GLN A 1 649 ? 23.001 -3.319 16.324 1.00 68.56 649 GLN A C 1
ATOM 4993 O O . GLN A 1 649 ? 22.403 -3.199 15.256 1.00 68.56 649 GLN A O 1
ATOM 4998 N N . ASP A 1 650 ? 23.287 -2.277 17.111 1.00 73.12 650 ASP A N 1
ATOM 4999 C CA . ASP A 1 650 ? 22.854 -0.906 16.813 1.00 73.12 650 ASP A CA 1
ATOM 5000 C C . ASP A 1 650 ? 23.630 -0.303 15.625 1.00 73.12 650 ASP A C 1
ATOM 5002 O O . ASP A 1 650 ? 23.051 0.426 14.823 1.00 73.12 650 ASP A O 1
ATOM 5006 N N . LEU A 1 651 ? 24.906 -0.677 15.442 1.00 79.88 651 LEU A N 1
ATOM 5007 C CA . LEU A 1 651 ? 25.674 -0.354 14.237 1.00 79.88 651 LEU A CA 1
ATOM 5008 C C . LEU A 1 651 ? 25.060 -1.008 12.994 1.00 79.88 651 LEU A C 1
ATOM 5010 O O . LEU A 1 651 ? 24.951 -0.354 11.962 1.00 79.88 651 LEU A O 1
ATOM 5014 N N . GLY A 1 652 ? 24.627 -2.268 13.088 1.00 72.62 652 GLY A N 1
ATOM 5015 C CA . GLY A 1 652 ? 23.910 -2.940 12.004 1.00 72.62 652 GLY A CA 1
ATOM 5016 C C . GLY A 1 652 ? 22.621 -2.207 11.612 1.00 72.62 652 GLY A C 1
ATOM 5017 O O . GLY A 1 652 ? 22.378 -1.996 10.427 1.00 72.62 652 GLY A O 1
ATOM 5018 N N . THR A 1 653 ? 21.848 -1.730 12.595 1.00 72.75 653 THR A N 1
ATOM 5019 C CA . THR A 1 653 ? 20.669 -0.877 12.356 1.00 72.75 653 THR A CA 1
ATOM 5020 C C . THR A 1 653 ? 21.046 0.450 11.686 1.00 72.75 653 THR A C 1
ATOM 5022 O O . THR A 1 653 ? 20.379 0.875 10.748 1.00 72.75 653 THR A O 1
ATOM 5025 N N . ALA A 1 654 ? 22.135 1.096 12.117 1.00 80.00 654 ALA A N 1
ATOM 5026 C CA . ALA A 1 654 ? 22.602 2.353 11.528 1.00 80.00 654 ALA A CA 1
ATOM 5027 C C . ALA A 1 654 ? 23.123 2.187 10.085 1.00 80.00 654 ALA A C 1
ATOM 5029 O O . ALA A 1 654 ? 22.928 3.078 9.260 1.00 80.00 654 ALA A O 1
ATOM 5030 N N . VAL A 1 655 ? 23.745 1.047 9.761 1.00 77.88 655 VAL A N 1
ATOM 5031 C CA . VAL A 1 655 ? 24.156 0.692 8.390 1.00 77.88 655 VAL A CA 1
ATOM 5032 C C . VAL A 1 655 ? 22.938 0.403 7.508 1.00 77.88 655 VAL A C 1
ATOM 5034 O O . VAL A 1 655 ? 22.876 0.910 6.392 1.00 77.88 655 VAL A O 1
ATOM 5037 N N . HIS A 1 656 ? 21.942 -0.329 8.015 1.00 70.88 656 HIS A N 1
ATOM 5038 C CA . HIS A 1 656 ? 20.680 -0.566 7.306 1.00 70.88 656 HIS A CA 1
ATOM 5039 C C . HIS A 1 656 ? 19.947 0.747 6.990 1.00 70.88 656 HIS A C 1
ATOM 5041 O O . HIS A 1 656 ? 19.488 0.938 5.867 1.00 70.88 656 HIS A O 1
ATOM 5047 N N . ALA A 1 657 ? 19.850 1.671 7.950 1.00 74.19 657 ALA A N 1
ATOM 5048 C CA . ALA A 1 657 ? 19.257 2.989 7.720 1.00 74.19 657 ALA A CA 1
ATOM 5049 C C . ALA A 1 657 ? 20.048 3.804 6.677 1.00 74.19 657 ALA A C 1
ATOM 5051 O O . ALA A 1 657 ? 19.461 4.437 5.802 1.00 74.19 657 ALA A O 1
ATOM 5052 N N . PHE A 1 658 ? 21.382 3.750 6.727 1.00 78.31 658 PHE A N 1
ATOM 5053 C CA . PHE A 1 658 ? 22.249 4.464 5.788 1.00 78.31 658 PHE A CA 1
ATOM 5054 C C . PHE A 1 658 ? 22.131 3.972 4.337 1.00 78.31 658 PHE A C 1
ATOM 5056 O O . PHE A 1 658 ? 22.206 4.800 3.432 1.00 78.31 658 PHE A O 1
ATOM 5063 N N . VAL A 1 659 ? 21.960 2.663 4.102 1.00 69.81 659 VAL A N 1
ATOM 5064 C CA . VAL A 1 659 ? 21.902 2.104 2.736 1.00 69.81 659 VAL A CA 1
ATOM 5065 C C . VAL A 1 659 ? 20.473 1.958 2.212 1.00 69.81 659 VAL A C 1
ATOM 5067 O O . VAL A 1 659 ? 20.186 2.480 1.141 1.00 69.81 659 VAL A O 1
ATOM 5070 N N . GLU A 1 660 ? 19.569 1.306 2.950 1.00 65.56 660 GLU A N 1
ATOM 5071 C CA . GLU A 1 660 ? 18.207 1.021 2.457 1.00 65.56 660 GLU A CA 1
ATOM 5072 C C . GLU A 1 660 ? 17.295 2.256 2.502 1.00 65.56 660 GLU A C 1
ATOM 5074 O O . GLU A 1 660 ? 16.468 2.454 1.619 1.00 65.56 660 GLU A O 1
ATOM 5079 N N . LYS A 1 661 ? 17.449 3.107 3.528 1.00 68.62 661 LYS A N 1
ATOM 5080 C CA . LYS A 1 661 ? 16.607 4.302 3.740 1.00 68.62 661 LYS A CA 1
ATOM 5081 C C . LYS A 1 661 ? 17.279 5.612 3.306 1.00 68.62 661 LYS A C 1
ATOM 5083 O O . LYS A 1 661 ? 16.772 6.690 3.610 1.00 68.62 661 LYS A O 1
ATOM 5088 N N . ASP A 1 662 ? 18.443 5.520 2.656 1.00 69.06 662 ASP A N 1
ATOM 5089 C CA . ASP A 1 662 ? 19.304 6.643 2.245 1.00 69.06 662 ASP A CA 1
ATOM 5090 C C . ASP A 1 662 ? 19.576 7.678 3.371 1.00 69.06 662 ASP A C 1
ATOM 5092 O O . ASP A 1 662 ? 19.803 8.8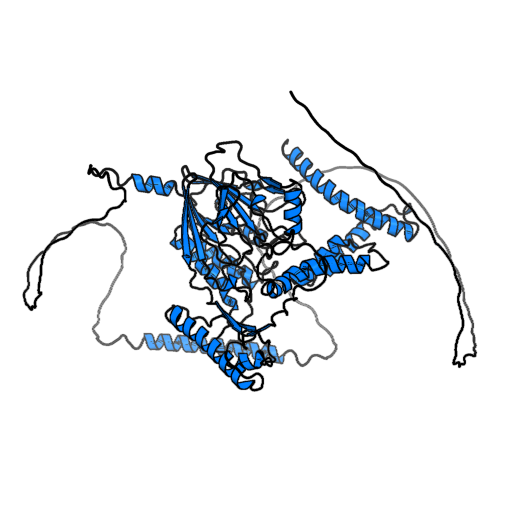74 3.135 1.00 69.06 662 ASP A O 1
ATOM 5096 N N . GLU A 1 663 ? 19.574 7.232 4.638 1.00 77.06 663 GLU A N 1
ATOM 5097 C CA . GLU A 1 663 ? 19.862 8.076 5.800 1.00 77.06 663 GLU A CA 1
ATOM 5098 C C . GLU A 1 663 ? 21.372 8.332 5.918 1.00 77.06 663 GLU A C 1
ATOM 5100 O O . GLU A 1 663 ? 22.058 7.790 6.785 1.00 77.06 663 GLU A O 1
ATOM 5105 N N . LYS A 1 664 ? 21.903 9.203 5.053 1.00 82.56 664 LYS A N 1
ATOM 5106 C CA . LYS A 1 664 ? 23.344 9.515 4.926 1.00 82.56 664 LYS A CA 1
ATOM 5107 C C . LYS A 1 664 ? 24.050 9.886 6.239 1.00 82.56 664 LYS A C 1
ATOM 5109 O O . LYS A 1 664 ? 25.261 9.711 6.352 1.00 82.56 664 LYS A O 1
ATOM 5114 N N . GLU A 1 665 ? 23.314 10.379 7.233 1.00 82.19 665 GLU A N 1
ATOM 5115 C CA . GLU A 1 665 ? 23.845 10.737 8.553 1.00 82.19 665 GLU A CA 1
ATOM 5116 C C . GLU A 1 665 ? 23.694 9.616 9.607 1.00 82.19 665 GLU A C 1
ATOM 5118 O O . GLU A 1 665 ? 24.339 9.695 10.646 1.00 82.19 665 GLU A O 1
ATOM 5123 N N . ALA A 1 666 ? 22.933 8.537 9.371 1.00 82.69 666 ALA A N 1
ATOM 5124 C CA . ALA A 1 666 ? 22.571 7.550 10.404 1.00 82.69 666 ALA A CA 1
ATOM 5125 C C . ALA A 1 666 ? 23.777 6.907 11.114 1.00 82.69 666 ALA A C 1
ATOM 5127 O O . ALA A 1 666 ? 23.793 6.800 12.340 1.00 82.69 666 ALA A O 1
ATOM 5128 N N . ILE A 1 667 ? 24.829 6.535 10.373 1.00 83.50 667 ILE A N 1
ATOM 5129 C CA . ILE A 1 667 ? 26.073 6.001 10.960 1.00 83.50 667 ILE A CA 1
ATOM 5130 C C . ILE A 1 667 ? 26.784 7.072 11.805 1.00 83.50 667 ILE A C 1
ATOM 5132 O O . ILE A 1 667 ? 27.304 6.772 12.882 1.00 83.50 667 ILE A O 1
ATOM 5136 N N . ARG A 1 668 ? 26.793 8.330 11.349 1.00 85.00 668 ARG A N 1
ATOM 5137 C CA . ARG A 1 668 ? 27.415 9.462 12.052 1.00 85.00 668 ARG A CA 1
ATOM 5138 C C . ARG A 1 668 ? 26.651 9.804 13.329 1.00 85.00 668 ARG A C 1
ATOM 5140 O O . ARG A 1 668 ? 27.284 9.981 14.367 1.00 85.00 668 ARG A O 1
ATOM 5147 N N . ASP A 1 669 ? 25.327 9.873 13.263 1.00 82.25 669 ASP A N 1
ATOM 5148 C CA . ASP A 1 669 ? 24.465 10.194 14.397 1.00 82.25 669 ASP A CA 1
ATOM 5149 C C . ASP A 1 669 ? 24.450 9.061 15.429 1.00 82.25 669 ASP A C 1
ATOM 5151 O O . ASP A 1 669 ? 24.547 9.339 16.623 1.00 82.25 669 ASP A O 1
ATOM 5155 N N . PHE A 1 670 ? 24.482 7.791 15.004 1.00 83.94 670 PHE A N 1
ATOM 5156 C CA . PHE A 1 670 ? 24.714 6.654 15.901 1.00 83.94 670 PHE A CA 1
ATOM 5157 C C . PHE A 1 670 ? 26.066 6.754 16.629 1.00 83.94 670 PHE A C 1
ATOM 5159 O O . PHE A 1 670 ? 26.119 6.650 17.857 1.00 83.94 670 PHE A O 1
ATOM 5166 N N . VAL A 1 671 ? 27.163 6.997 15.899 1.00 84.31 671 VAL A N 1
ATOM 5167 C CA . VAL A 1 671 ? 28.504 7.147 16.493 1.00 84.31 671 VAL A CA 1
ATOM 5168 C C . VAL A 1 671 ? 28.555 8.343 17.446 1.00 84.31 671 VAL A C 1
ATOM 5170 O O . VAL A 1 671 ? 29.107 8.233 18.542 1.00 84.31 671 VAL A O 1
ATOM 5173 N N . LYS A 1 672 ? 27.943 9.470 17.069 1.00 84.69 672 LYS A N 1
ATOM 5174 C CA . LYS A 1 672 ? 27.836 10.672 17.901 1.00 84.69 672 LYS A CA 1
ATOM 5175 C C . LYS A 1 672 ? 27.029 10.403 19.173 1.00 84.69 672 LYS A C 1
ATOM 5177 O O . LYS A 1 672 ? 27.515 10.716 20.253 1.00 84.69 672 LYS A O 1
ATOM 5182 N N . TYR A 1 673 ? 25.858 9.775 19.072 1.00 80.88 673 TYR A N 1
ATOM 5183 C CA . TYR A 1 673 ? 25.026 9.398 20.217 1.00 80.88 673 TYR A CA 1
ATOM 5184 C C . TYR A 1 673 ? 25.772 8.457 21.174 1.00 80.88 673 TYR A C 1
ATOM 5186 O O . TYR A 1 673 ? 25.811 8.697 22.382 1.00 80.88 673 TYR A O 1
ATOM 5194 N N . ALA A 1 674 ? 26.433 7.423 20.644 1.00 79.94 674 ALA A N 1
ATOM 5195 C CA . ALA A 1 674 ? 27.228 6.493 21.443 1.00 79.94 674 ALA A CA 1
ATOM 5196 C C . ALA A 1 674 ? 28.395 7.197 22.164 1.00 79.94 674 ALA A C 1
ATOM 5198 O O . ALA A 1 674 ? 28.656 6.912 23.337 1.00 79.94 674 ALA A O 1
ATOM 5199 N N . LEU A 1 675 ? 29.064 8.149 21.501 1.00 81.94 675 LEU A N 1
ATOM 5200 C CA . LEU A 1 675 ? 30.097 8.996 22.105 1.00 81.94 675 LEU A CA 1
ATOM 5201 C C . LEU A 1 675 ? 29.527 9.916 23.192 1.00 81.94 675 LEU A C 1
ATOM 5203 O O . LEU A 1 675 ? 30.045 9.911 24.305 1.00 81.94 675 LEU A O 1
ATOM 5207 N N . GLU A 1 676 ? 28.467 10.673 22.904 1.00 81.62 676 GLU A N 1
ATOM 5208 C CA . GLU A 1 676 ? 27.865 11.644 23.827 1.00 81.62 676 GLU A CA 1
ATOM 5209 C C . GLU A 1 676 ? 27.312 10.961 25.085 1.00 81.62 676 GLU A C 1
ATOM 5211 O O . GLU A 1 676 ? 27.603 11.404 26.197 1.00 81.62 676 GLU A O 1
ATOM 5216 N N . MET A 1 677 ? 26.608 9.832 24.947 1.00 74.00 677 MET A N 1
ATOM 5217 C CA . MET A 1 677 ? 26.108 9.062 26.094 1.00 74.00 677 MET A CA 1
ATOM 5218 C C . MET A 1 677 ? 27.246 8.459 26.925 1.00 74.00 677 MET A C 1
ATOM 5220 O O . MET A 1 677 ? 27.205 8.505 28.159 1.00 74.00 677 MET A O 1
ATOM 5224 N N . THR A 1 678 ? 28.299 7.955 26.276 1.00 76.81 678 THR A N 1
ATOM 5225 C CA . THR A 1 678 ? 29.473 7.415 26.977 1.00 76.81 678 THR A CA 1
ATOM 5226 C C . THR A 1 678 ? 30.231 8.513 27.724 1.00 76.81 678 THR A C 1
ATOM 5228 O O . THR A 1 678 ? 30.529 8.357 28.908 1.00 76.81 678 THR A O 1
ATOM 5231 N N . GLN A 1 679 ? 30.483 9.657 27.083 1.00 80.56 679 GLN A N 1
ATOM 5232 C CA . GLN A 1 679 ? 31.124 10.819 27.706 1.00 80.56 679 GLN A CA 1
ATOM 5233 C C . GLN A 1 679 ? 30.289 11.356 28.873 1.00 80.56 679 GLN A C 1
ATOM 5235 O O . GLN A 1 679 ? 30.820 11.544 29.966 1.00 80.56 679 GLN A O 1
ATOM 5240 N N . ALA A 1 680 ? 28.977 11.533 28.689 1.00 78.44 680 ALA A N 1
ATOM 5241 C CA . ALA A 1 680 ? 28.077 12.003 29.738 1.00 78.44 680 ALA A CA 1
ATOM 5242 C C . ALA A 1 680 ? 28.052 11.072 30.960 1.00 78.44 680 ALA A C 1
ATOM 5244 O O . ALA A 1 680 ? 27.860 11.544 32.079 1.00 78.44 680 ALA A O 1
ATOM 5245 N N . ASN A 1 681 ? 28.255 9.766 30.774 1.00 73.12 681 ASN A N 1
ATOM 5246 C CA . ASN A 1 681 ? 28.295 8.801 31.870 1.00 73.12 681 ASN A CA 1
ATOM 5247 C C . ASN A 1 681 ? 29.688 8.691 32.519 1.00 73.12 681 ASN A C 1
ATOM 5249 O O . ASN A 1 681 ? 29.762 8.595 33.743 1.00 73.12 681 ASN A O 1
ATOM 5253 N N . LEU A 1 682 ? 30.780 8.831 31.758 1.00 74.25 682 LEU A N 1
ATOM 5254 C CA . LEU A 1 682 ? 32.137 8.977 32.309 1.00 74.25 682 LEU A CA 1
ATOM 5255 C C . LEU A 1 682 ? 32.288 10.272 33.133 1.00 74.25 682 LEU A C 1
ATOM 5257 O O . LEU A 1 682 ? 32.910 10.255 34.190 1.00 74.25 682 LEU A O 1
ATOM 5261 N N . ILE A 1 683 ? 31.661 11.376 32.710 1.00 78.31 683 ILE A N 1
ATOM 5262 C CA . ILE A 1 683 ? 31.653 12.662 33.438 1.00 78.31 683 ILE A CA 1
ATOM 5263 C C . ILE A 1 683 ? 30.870 12.578 34.764 1.00 78.31 683 ILE A C 1
ATOM 5265 O O . ILE A 1 683 ? 31.183 13.305 35.707 1.00 78.31 683 ILE A O 1
ATOM 5269 N N . LYS A 1 684 ? 29.871 11.688 34.861 1.00 73.38 684 LYS A N 1
ATOM 5270 C CA . LYS A 1 684 ? 29.096 11.434 36.093 1.00 73.38 684 LYS A CA 1
ATOM 5271 C C . LYS A 1 684 ? 29.794 10.477 37.069 1.00 73.38 684 LYS A C 1
ATOM 5273 O O . LYS A 1 684 ? 29.343 10.361 38.208 1.00 73.38 684 LYS A O 1
ATOM 5278 N N . ALA A 1 685 ? 30.845 9.772 36.648 1.00 67.94 685 ALA A N 1
ATOM 5279 C CA . ALA A 1 685 ? 31.549 8.821 37.503 1.00 67.94 685 ALA A CA 1
ATOM 5280 C C . ALA A 1 685 ? 32.362 9.538 38.607 1.00 67.94 685 ALA A C 1
ATOM 5282 O O . ALA A 1 685 ? 32.910 10.619 38.367 1.00 67.94 685 ALA A O 1
ATOM 5283 N N . PRO A 1 686 ? 32.490 8.960 39.819 1.00 68.06 686 PRO A N 1
ATOM 5284 C CA . PRO A 1 686 ? 33.356 9.510 40.860 1.00 68.06 686 PRO A CA 1
ATOM 5285 C C . PRO A 1 686 ? 34.812 9.608 40.391 1.00 68.06 686 PRO A C 1
ATOM 5287 O O . PRO A 1 686 ? 35.379 8.625 39.910 1.00 68.06 686 PRO A O 1
ATOM 5290 N N . LYS A 1 687 ? 35.445 10.772 40.585 1.00 58.38 687 LYS A N 1
ATOM 5291 C CA . LYS A 1 687 ? 36.815 11.039 40.104 1.00 58.38 687 LYS A CA 1
ATOM 5292 C C . LYS A 1 687 ? 37.871 10.090 40.677 1.00 58.38 687 LYS A C 1
ATOM 5294 O O . LYS A 1 687 ? 38.874 9.850 40.020 1.00 58.38 687 LYS A O 1
ATOM 5299 N N . ASP A 1 688 ? 37.623 9.519 41.852 1.00 59.09 688 ASP A N 1
ATOM 5300 C CA . ASP A 1 688 ? 38.533 8.570 42.502 1.00 59.09 688 ASP A CA 1
ATOM 5301 C C . ASP A 1 688 ? 38.411 7.131 41.950 1.00 59.09 688 ASP A C 1
ATOM 5303 O O . ASP A 1 688 ? 39.241 6.280 42.269 1.00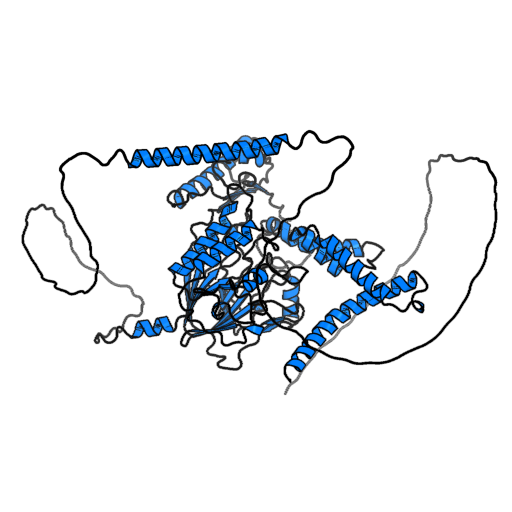 59.09 688 ASP A O 1
ATOM 5307 N N . SER A 1 689 ? 37.389 6.845 41.126 1.00 59.31 689 SER A N 1
ATOM 5308 C CA . SER A 1 689 ? 37.085 5.503 40.587 1.00 59.31 689 SER A CA 1
ATOM 5309 C C . SER A 1 689 ? 37.580 5.235 39.161 1.00 59.31 689 SER A C 1
ATOM 5311 O O . SER A 1 689 ? 37.337 4.155 38.632 1.00 59.31 689 SER A O 1
ATOM 5313 N N . ILE A 1 690 ? 38.261 6.200 38.536 1.00 61.22 690 ILE A N 1
ATOM 5314 C CA . ILE A 1 690 ? 38.856 6.059 37.200 1.00 61.22 690 ILE A CA 1
ATOM 5315 C C . ILE A 1 690 ? 40.308 6.530 37.293 1.00 61.22 690 ILE A C 1
ATOM 5317 O O . ILE A 1 690 ? 40.572 7.731 37.314 1.00 61.22 690 ILE A O 1
ATOM 5321 N N . GLN A 1 691 ? 41.244 5.587 37.393 1.00 61.12 691 GLN A N 1
ATOM 5322 C CA . GLN A 1 691 ? 42.671 5.847 37.613 1.00 61.12 691 GLN A CA 1
ATOM 5323 C C . GLN A 1 691 ? 43.542 5.428 36.416 1.00 61.12 691 GLN A C 1
ATOM 5325 O O . GLN A 1 691 ? 44.682 5.881 36.306 1.00 61.12 691 GLN A O 1
ATOM 5330 N N . GLY A 1 692 ? 43.002 4.641 35.478 1.00 68.62 692 GLY A N 1
ATOM 5331 C CA . GLY A 1 692 ? 43.644 4.316 34.205 1.00 68.62 692 GLY A CA 1
ATOM 5332 C C . GLY A 1 692 ? 42.675 4.071 33.044 1.00 68.62 692 GLY A C 1
ATOM 5333 O O . GLY A 1 692 ? 41.455 4.054 33.195 1.00 68.62 692 GLY A O 1
ATOM 5334 N N . GLU A 1 693 ? 43.247 3.848 31.860 1.00 65.50 693 GLU A N 1
ATOM 5335 C CA . GLU A 1 693 ? 42.523 3.508 30.624 1.00 65.50 693 GLU A CA 1
ATOM 5336 C C . GLU A 1 693 ? 41.682 2.227 30.779 1.00 65.50 693 GLU A C 1
ATOM 5338 O O . GLU A 1 693 ? 40.556 2.156 30.293 1.00 65.50 693 GLU A O 1
ATOM 5343 N N . GLU A 1 694 ? 42.174 1.249 31.544 1.00 66.69 694 GLU A N 1
ATOM 5344 C CA . GLU A 1 694 ? 41.446 0.011 31.840 1.00 66.69 694 GLU A CA 1
ATOM 5345 C C . GLU A 1 694 ? 40.170 0.258 32.672 1.00 66.69 694 GLU A C 1
ATOM 5347 O O . GLU A 1 694 ? 39.146 -0.370 32.400 1.00 66.69 694 GLU A O 1
ATOM 5352 N N . ASP A 1 695 ? 40.172 1.234 33.592 1.00 66.31 695 ASP A N 1
ATOM 5353 C CA . ASP A 1 695 ? 38.974 1.638 34.349 1.00 66.31 695 ASP A CA 1
ATOM 5354 C C . ASP A 1 695 ? 37.958 2.356 33.454 1.00 66.31 695 ASP A C 1
ATOM 5356 O O . ASP A 1 695 ? 36.753 2.125 33.570 1.00 66.31 695 ASP A O 1
ATOM 5360 N N . ILE A 1 696 ? 38.434 3.200 32.525 1.00 69.44 696 ILE A N 1
ATOM 5361 C CA . ILE A 1 696 ? 37.580 3.825 31.505 1.00 69.44 696 ILE A CA 1
ATOM 5362 C C . ILE A 1 696 ? 36.899 2.720 30.699 1.00 69.44 696 ILE A C 1
ATOM 5364 O O . ILE A 1 696 ? 35.674 2.692 30.618 1.00 69.44 696 ILE A O 1
ATOM 5368 N N . MET A 1 697 ? 37.657 1.761 30.167 1.00 68.12 697 MET A N 1
ATOM 5369 C CA . MET A 1 697 ? 37.107 0.685 29.339 1.00 68.12 697 MET A CA 1
ATOM 5370 C C . MET A 1 697 ? 36.211 -0.277 30.131 1.00 68.12 697 MET A C 1
ATOM 5372 O O . MET A 1 697 ? 35.188 -0.727 29.612 1.00 68.12 697 MET A O 1
ATOM 5376 N N . ALA A 1 698 ? 36.511 -0.549 31.404 1.00 69.50 698 ALA A N 1
ATOM 5377 C CA . ALA A 1 698 ? 35.613 -1.270 32.303 1.00 69.50 698 ALA A CA 1
ATOM 5378 C C . ALA A 1 698 ? 34.303 -0.497 32.541 1.00 69.50 698 ALA A C 1
ATOM 5380 O O . ALA A 1 698 ? 33.224 -1.097 32.506 1.00 69.50 698 ALA A O 1
ATOM 5381 N N . SER A 1 699 ? 34.377 0.826 32.705 1.00 68.69 699 SER A N 1
ATOM 5382 C CA . SER A 1 699 ? 33.219 1.714 32.831 1.00 68.69 699 SER A CA 1
ATOM 5383 C C . SER A 1 699 ? 32.387 1.749 31.545 1.00 68.69 699 SER A C 1
ATOM 5385 O O . SER A 1 699 ? 31.182 1.537 31.620 1.00 68.69 699 SER A O 1
ATOM 5387 N N . VAL A 1 700 ? 32.994 1.868 30.355 1.00 70.44 700 VAL A N 1
ATOM 5388 C CA . VAL A 1 700 ? 32.296 1.801 29.051 1.00 70.44 700 VAL A CA 1
ATOM 5389 C C . VAL A 1 700 ? 31.603 0.447 28.858 1.00 70.44 700 VAL A C 1
ATOM 5391 O O . VAL A 1 700 ? 30.404 0.396 28.579 1.00 70.44 700 VAL A O 1
ATOM 5394 N N . ARG A 1 701 ? 32.315 -0.669 29.073 1.00 70.00 701 ARG A N 1
ATOM 5395 C CA . ARG A 1 701 ? 31.762 -2.033 28.948 1.00 70.00 701 ARG A CA 1
ATOM 5396 C C . ARG A 1 701 ? 30.645 -2.307 29.965 1.00 70.00 701 ARG A C 1
ATOM 5398 O O . ARG A 1 701 ? 29.712 -3.053 29.663 1.00 70.00 701 ARG A O 1
ATOM 5405 N N . THR A 1 702 ? 30.724 -1.716 31.159 1.00 68.00 702 THR A N 1
ATOM 5406 C CA . THR A 1 702 ? 29.659 -1.775 32.172 1.00 68.00 702 THR A CA 1
ATOM 5407 C C . THR A 1 702 ? 28.487 -0.893 31.765 1.00 68.00 702 THR A C 1
ATOM 5409 O O . THR A 1 702 ? 27.355 -1.362 31.775 1.00 68.00 702 THR A O 1
ATOM 5412 N N . ASN A 1 703 ? 28.741 0.335 31.310 1.00 66.06 703 ASN A N 1
ATOM 5413 C CA . ASN A 1 703 ? 27.712 1.266 30.871 1.00 66.06 703 ASN A CA 1
ATOM 5414 C C . ASN A 1 703 ? 26.921 0.700 29.692 1.00 66.06 703 ASN A C 1
ATOM 5416 O O . ASN A 1 703 ? 25.707 0.700 29.771 1.00 66.06 703 ASN A O 1
ATOM 5420 N N . ARG A 1 704 ? 27.554 0.088 28.683 1.00 66.50 704 ARG A N 1
ATOM 5421 C CA . ARG A 1 704 ? 26.865 -0.618 27.583 1.00 66.50 704 ARG A CA 1
ATOM 5422 C C . ARG A 1 704 ? 25.877 -1.686 28.084 1.00 66.50 704 ARG A C 1
ATOM 5424 O O . ARG A 1 704 ? 24.764 -1.781 27.573 1.00 66.50 704 ARG A O 1
ATOM 5431 N N . LYS A 1 705 ? 26.244 -2.454 29.119 1.00 63.88 705 LYS A N 1
ATOM 5432 C CA . LYS A 1 705 ? 25.362 -3.458 29.751 1.00 63.88 705 LYS A CA 1
ATOM 5433 C C . LYS A 1 705 ? 24.264 -2.818 30.601 1.00 63.88 705 LYS A C 1
ATOM 5435 O O . LYS A 1 705 ? 23.117 -3.250 30.535 1.00 63.88 705 LYS A O 1
ATOM 5440 N N . GLU A 1 706 ? 24.594 -1.787 31.371 1.00 60.44 706 GLU A N 1
ATOM 5441 C CA . GLU A 1 706 ? 23.627 -1.041 32.178 1.00 60.44 706 GLU A CA 1
ATOM 5442 C C . GLU A 1 706 ? 22.678 -0.201 31.316 1.00 60.44 706 GLU A C 1
ATOM 5444 O O . GLU A 1 706 ? 21.538 -0.038 31.707 1.00 60.44 706 GLU A O 1
ATOM 5449 N N . HIS A 1 707 ? 23.069 0.260 30.126 1.00 61.38 707 HIS A N 1
ATOM 5450 C CA . HIS A 1 707 ? 22.212 0.994 29.189 1.00 61.38 707 HIS A CA 1
ATOM 5451 C C . HIS A 1 707 ? 21.220 0.057 28.494 1.00 61.38 707 HIS A C 1
ATOM 5453 O O . HIS A 1 707 ? 20.048 0.394 28.335 1.00 61.38 707 HIS A O 1
ATOM 5459 N N . TYR A 1 708 ? 21.668 -1.154 28.145 1.00 56.81 708 TYR A N 1
ATOM 5460 C CA . TYR A 1 708 ? 20.804 -2.234 27.669 1.00 56.81 708 TYR A CA 1
ATOM 5461 C C . TYR A 1 708 ? 19.758 -2.612 28.734 1.00 56.81 708 TYR A C 1
ATOM 5463 O O . TYR A 1 708 ? 18.559 -2.607 28.458 1.00 56.81 708 TYR A O 1
ATOM 5471 N N . LYS A 1 709 ? 20.188 -2.820 29.990 1.00 51.91 709 LYS A N 1
ATOM 5472 C CA . LYS A 1 709 ? 19.267 -2.999 31.127 1.00 51.91 709 LYS A CA 1
ATOM 5473 C C . LYS A 1 709 ? 18.397 -1.770 31.387 1.00 51.91 709 LYS A C 1
ATOM 5475 O O . LYS A 1 709 ? 17.232 -1.938 31.704 1.00 51.91 709 LYS A O 1
ATOM 5480 N N . ALA A 1 710 ? 18.926 -0.555 31.280 1.00 52.00 710 ALA A N 1
ATOM 5481 C CA . ALA A 1 710 ? 18.197 0.671 31.589 1.00 52.00 710 ALA A CA 1
ATOM 5482 C C . ALA A 1 710 ? 17.121 0.965 30.546 1.00 52.00 710 ALA A C 1
ATOM 5484 O O . ALA A 1 710 ? 16.077 1.469 30.927 1.00 52.00 710 ALA A O 1
ATOM 5485 N N . ARG A 1 711 ? 17.292 0.580 29.273 1.00 53.53 711 ARG A N 1
ATOM 5486 C CA . ARG A 1 711 ? 16.175 0.579 28.311 1.00 53.53 711 ARG A CA 1
ATOM 5487 C C . ARG A 1 711 ? 15.046 -0.342 28.790 1.00 53.53 711 ARG A C 1
ATOM 5489 O O . ARG A 1 711 ? 13.907 0.101 28.854 1.00 53.53 711 ARG A O 1
ATOM 5496 N N . ILE A 1 712 ? 15.371 -1.566 29.216 1.00 49.69 712 ILE A N 1
ATOM 5497 C CA . ILE A 1 712 ? 14.397 -2.530 29.769 1.00 49.69 712 ILE A CA 1
ATOM 5498 C C . ILE A 1 712 ? 13.752 -1.999 31.068 1.00 49.69 712 ILE A C 1
ATOM 5500 O O . ILE A 1 712 ? 12.544 -2.094 31.250 1.00 49.69 712 ILE A O 1
ATOM 5504 N N . VAL A 1 713 ? 14.534 -1.400 31.969 1.00 41.00 713 VAL A N 1
ATOM 5505 C CA . VAL A 1 713 ? 14.057 -0.893 33.267 1.00 41.00 713 VAL A CA 1
ATOM 5506 C C . VAL A 1 713 ? 13.291 0.425 33.133 1.00 41.00 713 VAL A C 1
ATOM 5508 O O . VAL A 1 713 ? 12.360 0.634 33.898 1.00 41.00 713 VAL A O 1
ATOM 5511 N N . VAL A 1 714 ? 13.609 1.293 32.167 1.00 43.31 714 VAL A N 1
ATOM 5512 C CA . VAL A 1 714 ? 12.829 2.511 31.878 1.00 43.31 714 VAL A CA 1
ATOM 5513 C C . VAL A 1 714 ? 11.509 2.160 31.196 1.00 43.31 714 VAL A C 1
ATOM 5515 O O . VAL A 1 714 ? 10.495 2.721 31.593 1.00 43.31 714 VAL A O 1
ATOM 5518 N N . LEU A 1 715 ? 11.480 1.181 30.279 1.00 42.78 715 LEU A N 1
ATOM 5519 C CA . LEU A 1 715 ? 10.223 0.606 29.775 1.00 42.78 715 LEU A CA 1
ATOM 5520 C C . LEU A 1 715 ? 9.347 0.119 30.945 1.00 42.78 715 LEU A C 1
ATOM 5522 O O . LEU A 1 715 ? 8.214 0.571 31.099 1.00 42.78 715 LEU A O 1
ATOM 5526 N N . LEU A 1 716 ? 9.914 -0.690 31.850 1.00 39.53 716 LEU A N 1
ATOM 5527 C CA . LEU A 1 716 ? 9.218 -1.159 33.055 1.00 39.53 716 LEU A CA 1
ATOM 5528 C C . LEU A 1 716 ? 8.786 -0.023 34.004 1.00 39.53 716 LEU A C 1
ATOM 5530 O O . LEU A 1 716 ? 7.703 -0.105 34.578 1.00 39.53 716 LEU A O 1
ATOM 5534 N N . TYR A 1 717 ? 9.589 1.032 34.186 1.00 35.97 717 TYR A N 1
ATOM 5535 C CA . TYR A 1 717 ? 9.247 2.147 35.080 1.00 35.97 717 TYR A CA 1
ATOM 5536 C C . TYR A 1 717 ? 8.194 3.090 34.495 1.00 35.97 717 TYR A C 1
ATOM 5538 O O . TYR A 1 717 ? 7.356 3.571 35.254 1.00 35.97 717 TYR A O 1
ATOM 5546 N N . CYS A 1 718 ? 8.167 3.314 33.178 1.00 37.19 718 CYS A N 1
ATOM 5547 C CA . CYS A 1 718 ? 7.060 4.016 32.524 1.00 37.19 718 CYS A CA 1
ATOM 5548 C C . CYS A 1 718 ? 5.737 3.261 32.745 1.00 37.19 718 CYS A C 1
ATOM 5550 O O . CYS A 1 718 ? 4.766 3.859 33.203 1.00 37.19 718 CYS A O 1
ATOM 5552 N N . CYS A 1 719 ? 5.736 1.930 32.587 1.00 39.22 719 CYS A N 1
ATOM 5553 C CA . CYS A 1 719 ? 4.575 1.082 32.892 1.00 39.22 719 CYS A CA 1
ATOM 5554 C C . CYS A 1 719 ? 4.129 1.098 34.373 1.00 39.22 719 CYS A C 1
ATOM 5556 O O . CYS A 1 719 ? 3.019 0.658 34.678 1.00 39.22 719 CYS A O 1
ATOM 5558 N N . VAL A 1 720 ? 4.967 1.581 35.299 1.00 40.94 720 VAL A N 1
ATOM 5559 C CA . VAL A 1 720 ? 4.610 1.782 36.716 1.00 40.94 720 VAL A CA 1
ATOM 5560 C C . VAL A 1 720 ? 4.153 3.220 36.983 1.00 40.94 720 VAL A C 1
ATOM 5562 O O . VAL A 1 720 ? 3.180 3.413 37.707 1.00 40.94 720 VAL A O 1
ATOM 5565 N N . PHE A 1 721 ? 4.777 4.229 36.369 1.00 32.25 721 PHE A N 1
ATOM 5566 C CA . PHE A 1 721 ? 4.405 5.633 36.579 1.00 32.25 721 PHE A CA 1
ATOM 5567 C C . PHE A 1 721 ? 3.010 5.976 36.027 1.00 32.25 721 PHE A C 1
ATOM 5569 O O . PHE A 1 721 ? 2.264 6.703 36.684 1.00 32.25 721 PHE A O 1
ATOM 5576 N N . ASP A 1 722 ? 2.608 5.384 34.896 1.00 38.12 722 ASP A N 1
ATOM 5577 C CA . ASP A 1 722 ? 1.236 5.519 34.373 1.00 38.12 722 ASP A CA 1
ATOM 5578 C C . ASP A 1 722 ? 0.191 4.871 35.305 1.00 38.12 722 ASP A C 1
ATOM 5580 O O . ASP A 1 722 ? -0.946 5.342 35.403 1.00 38.12 722 ASP A O 1
ATOM 5584 N N . ARG A 1 723 ? 0.569 3.830 36.066 1.00 38.62 723 ARG A N 1
ATOM 5585 C CA . ARG A 1 723 ? -0.305 3.240 37.097 1.00 38.62 723 ARG A CA 1
ATOM 5586 C C . ARG A 1 723 ? -0.470 4.139 38.319 1.00 38.62 723 ARG A C 1
ATOM 5588 O O . ARG A 1 723 ? -1.554 4.145 38.894 1.00 38.62 723 ARG A O 1
ATOM 5595 N N . GLU A 1 724 ? 0.554 4.897 38.711 1.00 34.09 724 GLU A N 1
ATOM 5596 C CA . GLU A 1 724 ? 0.451 5.814 39.856 1.00 34.09 724 GLU A CA 1
ATOM 5597 C C . GLU A 1 724 ? -0.276 7.123 39.501 1.00 34.09 724 GLU A C 1
ATOM 5599 O O . GLU A 1 724 ? -1.044 7.614 40.324 1.00 34.09 724 GLU A O 1
ATOM 5604 N N . GLN A 1 725 ? -0.172 7.638 38.265 1.00 37.16 725 GLN A N 1
ATOM 5605 C CA . GLN A 1 725 ? -1.041 8.746 37.817 1.00 37.16 725 GLN A CA 1
ATOM 5606 C C . GLN A 1 725 ? -2.496 8.323 37.538 1.00 37.16 725 GLN A C 1
ATOM 5608 O O . GLN A 1 725 ? -3.371 9.179 37.450 1.00 37.16 725 GLN A O 1
ATOM 5613 N N . SER A 1 726 ? -2.782 7.019 37.476 1.00 41.56 726 SER A N 1
ATOM 5614 C CA . SER A 1 726 ? -4.155 6.488 37.429 1.00 41.56 726 SER A CA 1
ATOM 5615 C C . SER A 1 726 ? -4.833 6.402 38.813 1.00 41.56 726 SER A C 1
ATOM 5617 O O . SER A 1 726 ? -5.974 5.955 38.904 1.00 41.56 726 SER A O 1
ATOM 5619 N N . PHE A 1 727 ? -4.150 6.810 39.892 1.00 36.91 727 PHE A N 1
ATOM 5620 C CA . PHE A 1 727 ? -4.663 6.841 41.271 1.00 36.91 727 PHE A CA 1
ATOM 5621 C C . PHE A 1 727 ? -4.331 8.180 41.972 1.00 36.91 727 PHE A C 1
ATOM 5623 O O . PHE A 1 727 ? -3.708 8.206 43.036 1.00 36.91 727 PHE A O 1
ATOM 5630 N N . GLY A 1 728 ? -4.772 9.297 41.375 1.00 30.95 728 GLY A N 1
ATOM 5631 C CA . GLY A 1 728 ? -4.652 10.662 41.918 1.00 30.95 728 GLY A CA 1
ATOM 5632 C C . GLY A 1 728 ? -5.900 11.507 41.691 1.00 30.95 728 GLY A C 1
ATOM 5633 O O . GLY A 1 728 ? -6.309 11.616 40.518 1.00 30.95 728 GLY A O 1
#

Foldseek 3Di:
DDDDDDDDDDDDDDDDDDDYDDDDDDDDDDDDDDDDDDDDDDDDDDDDDDDDDYDDDDDDDDDDDDDDDDDDDDDDDDDDDDDDDDDDDDDDDDDDDPDDPPVVVVVVVVVVVVVVVVVVVVVVVVVVVVVPDDDDDDDDDDDDDDDDDDDDDDDDDDDDDDDDDDDDDDDDDDDDDDDDDDDDDDDDDDDDDDDDDDDPPVVVLVVLQKAKEWEDEQLAQQQPLVAPACNCLSLVLVLLSLVVCVVVVHLAYEYLANNHNFQDHDPVRLVSVVVSLCVRFFDDADRQKDWDDQLCQFFVLAPPSHQLCPPPVTRGNYAYEYEHAPRQAQDPVRDGPVSVCRPVSSYRYGQDAPDLLAGEWAFGWMGRNQAIEGETEHYDDQFLSVLVSLVVVRYHYDADPPPRVQYAYEYRHEAACDPPDPGRTDALVSDALSHAEYEYYNAQQAQQDWDQHPSGHTYGDQHYSEPSDLFDSNQHFGWMWTWIDRRNDIDIDIGTGQSYAHEDEDEDEPVVVVDDLVCQVVVLVVLLVVVVVVLVVLCVVNVPPPDRGQHHAAYEYADPPRHDDDDQLVSLVVCVVRHSCSSHRYHYDYDDPDDDPDDDDDDDDDDDDDDPPSVVRVCVQPVVLVCQLVVLVVVQVVDPDHDQQADSNLLSVLVSCCPNNVPVCSNVVSVVVSVVQLVVQVVVDDPVQCDDPVSSSVSSNVVVVVVVVVVVVVVVVVVVVVVVVVPD

Radius of gyration: 38.92 Å; chains: 1; bounding box: 128×112×101 Å

Organism: Capsaspora owczarzaki (strain ATCC 30864) (NCBI:txid595528)

Secondary structure (DSSP, 8-state):
--------------------------------------------------------------------------------------------------STHHHHHHHHHHHHHHHHHHHHHHHHHHHHTTSSS------------------------------------------------------------------S-HHHHHHHT-EEEEEEB---BTTTTT-TTTTTHHHHHHHHHHHHHHHTT-SEEEE-S-SBSSSS--HHHHHHHHHHHHHHTBSSPPP--EE-S-HHHH-TTSGGGS-GGG-TT--BSS-EEE---SSSS--TTS--HHHHHHTTTS-EE----S-SSSEEE-PEEEEETTEEEEEEEE----HHHHHHHHHTT-EEE---SS-TTT-EEEEEEES--S-SSSSSS--GGGS-TT-SEEEEES--S-EEEEEE-TTSSEEEE--BSS--S--GGGSSPPEEEEEEEETTEEEEEEEE-SSSPPEEEEEEETTTTT--TT-HHHHHHHHHHHHHHHHHHHHHHHTTSSS-PPPEEEEEEE-TTSPPPP-HHHHHTTTTTT-S-GGGSEEEE-PPPP----S---PPPPP----TTTHHHHHHHHHHHHHHHHHHHHHHHHSSS--SSS-HHHHHHHHHHHHHS--TTHHHHHHHHHHHHHHHHHHHS-GGG--SHHHHHHHHHHHHHHHHHHHHHHHHHHHHHHHHHT--

Sequence (728 aa):
MSSKRSSTASTSASSASGASRRRARVASDSEQDESPMDSGLTESHASGARHATRGGREQTDGGSRAAASSAAFSGGSAHLAGKVKHASKHDDGDDDQAPFNAGQRAVQQARSQESQQANAARHRDKRARQDDSSDGEHPANLNNHGSTAAAAAAAATTSSSTGGIKTSSSQSEKSSGYGGSRSAGRAAEHASANGQAEGDDDDDDDEANIMSILITTDNHIGYLENDPIRGNDSFMTFEEILLLAQEENVDFILLGGDLFHENKPSRNTLHNTIKLLRNYCMGDRPCSVQVLSDPKQNFPSNMGGTVNYLDPNFNIGMPIFTIHGNHDDPASDGLSAMDLLSGINLVNYFGRVKEIDNITVSPVLLQKGQTKLALFGLGAVRDERLHRTFNNKQVQMLRPEEDQDEWFNMFVLHQNRCKHGPTNYIPEVFLDDFLDLVLWGHEHECRIQPEQSTNGFEVIQPGSSIATSLAEGESVRKHVGILRIKKRSYALKTIPLRTVRPFYMQDIVLSEEGLLPSRPDDVVQVLADRVNELIAKCDEEHGNDEIVMKPLIRLRVEYSGGFQMTNIQRFGQQFVERVANPKDLLQFYRRRASHVPGQRGGIPEPDSHADEHDSAARQRSELDASRMQDLVNDILARSKQPLELLSEQDLGTAVHAFVEKDEKEAIRDFVKYALEMTQANLIKAPKDSIQGEEDIMASVRTNRKEHYKARIVVLLYCCVFDREQSFG

InterPro domains:
  IPR003701 DNA double-strand break repair protein Mre11 [TIGR00583] (209-592)
  IPR004843 Calcineurin-like, phosphoesterase domain [PF00149] (211-446)
  IPR007281 Mre11, DNA-binding [PF04152] (490-658)
  IPR007281 Mre11, DNA-binding [SM01347] (490-658)
  IPR029052 Metallo-dependent phosphatase-like [G3DSA:3.60.21.10] (199-501)
  IPR029052 Metallo-dependent phosphatase-like [SSF56300] (211-561)
  IPR038487 Mre11, capping domain [G3DSA:3.30.110.110] (502-597)
  IPR041796 DNA double-strand break repair protein Mre11, N-terminal metallophosphatase domain [cd00840] (213-470)